Protein AF-R5A4X4-F1 (afdb_monomer)

Secondary structure (DSSP, 8-state):
-BHHHHHHHHGGGEEEEE--SS--B--EEEE-SS-SEE-TTEEEEEEHHHHHHHTTT-EE-TT-EEEEET--HHHHTTS-GGGS-SEEEEESS-HHHHHHHHHHHHSPPPS-HHHHHHHHHTTS---HHHHHHHHHS-----EEEEEEEEETTS-PPPHHHHHHHHHHTTTSEEEE-SSEEEEEEEESS--SS----TTHHHHHHHTTEEEEEEEEES-GGGHHHHHHHHHHHHHHHHHTT---SEEEHHHHHHHHHHHHHHHHHHHHHSS--GGGGS-HHHHHHHHHHHHHT--HHHHHHHHHHTTT-HHHHHHHTT--HHHHHHHHHHHHHHS---TT-HHHHHHHHHHHHHHHHHHHTS---SSSPP-

Mean predicted aligned error: 7.69 Å

Structure (mmCIF, N/CA/C/O backbone):
data_AF-R5A4X4-F1
#
_entry.id   AF-R5A4X4-F1
#
loop_
_atom_site.group_PDB
_atom_site.id
_atom_site.type_symbol
_atom_site.label_atom_id
_atom_site.label_alt_id
_atom_site.label_comp_id
_atom_site.label_asym_id
_atom_site.label_entity_id
_atom_site.label_seq_id
_atom_site.pdbx_PDB_ins_code
_atom_site.Cartn_x
_atom_site.Cartn_y
_atom_site.Cartn_z
_atom_site.occupancy
_atom_site.B_iso_or_equiv
_atom_site.auth_seq_id
_atom_site.auth_comp_id
_atom_site.auth_asym_id
_atom_site.auth_atom_id
_atom_site.pdbx_PDB_model_num
ATOM 1 N N . MET A 1 1 ? 22.000 -0.359 -26.935 1.00 81.69 1 MET A N 1
ATOM 2 C CA . MET A 1 1 ? 21.583 -0.985 -25.663 1.00 81.69 1 MET A CA 1
ATOM 3 C C . MET A 1 1 ? 21.597 -2.496 -25.810 1.00 81.69 1 MET A C 1
ATOM 5 O O . MET A 1 1 ? 21.071 -2.989 -26.799 1.00 81.69 1 MET A O 1
ATOM 9 N N . ASP A 1 2 ? 22.224 -3.224 -24.884 1.00 87.88 2 ASP A N 1
ATOM 10 C CA . ASP A 1 2 ? 22.290 -4.693 -24.949 1.00 87.88 2 ASP A CA 1
ATOM 11 C C . ASP A 1 2 ? 20.887 -5.308 -24.774 1.00 87.88 2 ASP A C 1
ATOM 13 O O . ASP A 1 2 ? 20.121 -4.911 -23.892 1.00 87.88 2 ASP A O 1
ATOM 17 N N . ILE A 1 3 ? 20.543 -6.292 -25.608 1.00 87.81 3 ILE A N 1
ATOM 18 C CA . ILE A 1 3 ? 19.292 -7.054 -25.521 1.00 87.81 3 ILE A CA 1
ATOM 19 C C . ILE A 1 3 ? 19.083 -7.716 -24.146 1.00 87.81 3 ILE A C 1
ATOM 21 O O . ILE A 1 3 ? 17.940 -7.917 -23.729 1.00 87.81 3 ILE A O 1
ATOM 25 N N . LYS A 1 4 ? 20.159 -8.023 -23.409 1.00 87.00 4 LYS A N 1
ATOM 26 C CA . LYS A 1 4 ? 20.077 -8.557 -22.040 1.00 87.00 4 LYS A CA 1
ATOM 27 C C . LYS A 1 4 ? 19.459 -7.553 -21.066 1.00 87.00 4 LYS A C 1
ATOM 29 O O . LYS A 1 4 ? 18.573 -7.948 -20.314 1.00 87.00 4 LYS A O 1
ATOM 34 N N . LEU A 1 5 ? 19.823 -6.271 -21.162 1.00 84.62 5 LEU A N 1
ATOM 35 C CA . LEU A 1 5 ? 19.234 -5.198 -20.348 1.00 84.62 5 LEU A CA 1
ATOM 36 C C . LEU A 1 5 ? 17.739 -5.036 -20.643 1.00 84.62 5 LEU A C 1
ATOM 38 O O . LEU A 1 5 ? 16.929 -4.885 -19.732 1.00 84.62 5 LEU A O 1
ATOM 42 N N . ILE A 1 6 ? 17.347 -5.159 -21.917 1.00 87.44 6 ILE A N 1
ATOM 43 C CA . ILE A 1 6 ? 15.930 -5.143 -22.312 1.00 87.44 6 ILE A CA 1
ATOM 44 C C . ILE A 1 6 ? 15.180 -6.316 -21.669 1.00 87.44 6 ILE A C 1
ATOM 46 O O . ILE A 1 6 ? 14.081 -6.138 -21.146 1.00 87.44 6 ILE A O 1
ATOM 50 N N . ARG A 1 7 ? 15.758 -7.523 -21.680 1.00 88.50 7 ARG A N 1
ATOM 51 C CA . ARG A 1 7 ? 15.154 -8.687 -21.018 1.00 88.50 7 ARG A CA 1
ATOM 52 C C . ARG A 1 7 ? 15.060 -8.496 -19.505 1.00 88.50 7 ARG A C 1
ATOM 54 O O . ARG A 1 7 ? 14.056 -8.896 -18.923 1.00 88.50 7 ARG A O 1
ATOM 61 N N . GLU A 1 8 ? 16.092 -7.944 -18.875 1.00 86.06 8 GLU A N 1
ATOM 62 C CA . GLU A 1 8 ? 16.121 -7.680 -17.432 1.00 86.06 8 GLU A CA 1
ATOM 63 C C . GLU A 1 8 ? 15.047 -6.680 -17.017 1.00 86.06 8 GLU A C 1
ATOM 65 O O . GLU A 1 8 ? 14.312 -6.963 -16.072 1.00 86.06 8 GLU A O 1
ATOM 70 N N . ASP A 1 9 ? 14.875 -5.583 -17.763 1.00 85.19 9 ASP A N 1
ATOM 71 C CA . ASP A 1 9 ? 13.756 -4.670 -17.540 1.00 85.19 9 ASP A CA 1
ATOM 72 C C . ASP A 1 9 ? 12.423 -5.382 -17.744 1.00 85.19 9 ASP A C 1
ATOM 74 O O . ASP A 1 9 ? 11.593 -5.402 -16.840 1.00 85.19 9 ASP A O 1
ATOM 78 N N . LEU A 1 10 ? 12.203 -6.063 -18.871 1.00 86.25 10 LEU A N 1
ATOM 79 C CA . LEU A 1 10 ? 10.946 -6.786 -19.096 1.00 86.25 10 LEU A CA 1
ATOM 80 C C . LEU A 1 10 ? 10.651 -7.848 -18.013 1.00 86.25 10 LEU A C 1
ATOM 82 O O . LEU A 1 10 ? 9.482 -8.195 -17.805 1.00 86.25 10 LEU A O 1
ATOM 86 N N . GLY A 1 11 ? 11.672 -8.295 -17.277 1.00 83.88 11 GLY A N 1
ATOM 87 C CA . GLY A 1 11 ? 11.557 -9.137 -16.095 1.00 83.88 11 GLY A CA 1
ATOM 88 C C . GLY A 1 11 ? 10.900 -10.477 -16.414 1.00 83.88 11 GLY A C 1
ATOM 89 O O . GLY A 1 11 ? 11.081 -11.045 -17.490 1.00 83.88 11 GLY A O 1
ATOM 90 N N . GLY A 1 12 ? 10.070 -10.980 -15.497 1.00 83.06 12 GLY A N 1
ATOM 91 C CA . GLY A 1 12 ? 9.320 -12.228 -15.700 1.00 83.06 12 GLY A CA 1
ATOM 92 C C . GLY A 1 12 ? 8.283 -12.180 -16.833 1.00 83.06 12 GLY A C 1
ATOM 93 O O . GLY A 1 12 ? 7.679 -13.203 -17.152 1.00 83.06 12 GLY A O 1
ATOM 94 N N . ALA A 1 13 ? 8.054 -11.014 -17.446 1.00 86.88 13 ALA A N 1
ATOM 95 C CA . ALA A 1 13 ? 7.118 -10.873 -18.553 1.00 86.88 13 ALA A CA 1
ATOM 96 C C . ALA A 1 13 ? 7.729 -11.243 -19.913 1.00 86.88 13 ALA A C 1
ATOM 98 O O . ALA A 1 13 ? 6.970 -11.361 -20.878 1.00 86.88 13 ALA A O 1
ATOM 99 N N . ALA A 1 14 ? 9.053 -11.422 -20.009 1.00 90.75 14 ALA A N 1
ATOM 100 C CA . ALA A 1 14 ? 9.728 -11.828 -21.237 1.00 90.75 14 ALA A CA 1
ATOM 101 C C . ALA A 1 14 ? 10.807 -12.896 -21.001 1.00 90.75 14 ALA A C 1
ATOM 103 O O . ALA A 1 14 ? 11.469 -12.945 -19.964 1.00 90.75 14 ALA A O 1
ATOM 104 N N . ALA A 1 15 ? 11.008 -13.744 -22.004 1.00 91.62 15 ALA A N 1
ATOM 105 C CA . ALA A 1 15 ? 12.015 -14.795 -21.995 1.00 91.62 15 ALA A CA 1
ATOM 106 C C . ALA A 1 15 ? 12.697 -14.901 -23.361 1.00 91.62 15 ALA A C 1
ATOM 108 O O . ALA A 1 15 ? 12.097 -14.588 -24.392 1.00 91.62 15 ALA A O 1
ATOM 109 N N . PHE A 1 16 ? 13.948 -15.361 -23.368 1.00 91.44 16 PHE A N 1
ATOM 110 C CA . PHE A 1 16 ? 14.597 -15.786 -24.602 1.00 91.44 16 P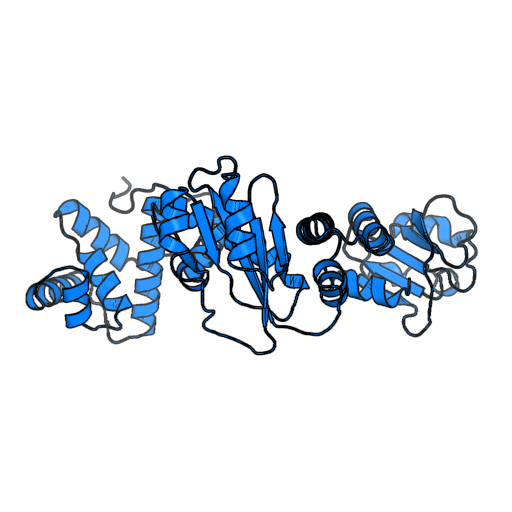HE A CA 1
ATOM 111 C C . PHE A 1 16 ? 13.990 -17.117 -25.039 1.00 91.44 16 PHE A C 1
ATOM 113 O O . PHE A 1 16 ? 14.032 -18.090 -24.295 1.00 91.44 16 PHE A O 1
ATOM 120 N N . TYR A 1 17 ? 13.428 -17.139 -26.243 1.00 88.62 17 TYR A N 1
ATOM 121 C CA . TYR A 1 17 ? 13.026 -18.366 -26.924 1.00 88.62 17 TYR A CA 1
ATOM 122 C C . TYR A 1 17 ? 14.212 -18.970 -27.686 1.00 88.62 17 TYR A C 1
ATOM 124 O O . TYR A 1 17 ? 14.424 -20.178 -27.695 1.00 88.62 17 TYR A O 1
ATOM 132 N N . ARG A 1 18 ? 15.017 -18.105 -28.313 1.00 87.56 18 ARG A N 1
ATOM 133 C CA . ARG A 1 18 ? 16.245 -18.468 -29.019 1.00 87.56 18 ARG A CA 1
ATOM 134 C C . ARG A 1 18 ? 17.312 -17.407 -28.788 1.00 87.56 18 ARG A C 1
ATOM 136 O O . ARG A 1 18 ? 17.003 -16.217 -28.735 1.00 87.56 18 ARG A O 1
ATOM 143 N N . GLY A 1 19 ? 18.565 -17.838 -28.690 1.00 76.50 19 GLY A N 1
ATOM 144 C CA . GLY A 1 19 ? 19.666 -16.949 -28.327 1.00 76.50 19 GLY A CA 1
ATOM 145 C C . GLY A 1 19 ? 19.637 -16.607 -26.836 1.00 76.50 19 GLY A C 1
ATOM 146 O O . GLY A 1 19 ? 18.870 -17.185 -26.074 1.00 76.50 19 GLY A O 1
ATOM 147 N N . GLY A 1 20 ? 20.518 -15.709 -26.397 1.00 66.19 20 GLY A N 1
ATOM 148 C CA . GLY A 1 20 ? 20.623 -15.300 -24.986 1.00 66.19 20 GLY A CA 1
ATOM 149 C C . GLY A 1 20 ? 22.057 -15.241 -24.454 1.00 66.19 20 GLY A C 1
ATOM 150 O O . GLY A 1 20 ? 22.322 -14.561 -23.467 1.00 66.19 20 GLY A O 1
ATOM 151 N N . SER A 1 21 ? 23.005 -15.891 -25.132 1.00 59.94 21 SER A N 1
ATOM 152 C CA . SER A 1 21 ? 24.443 -15.778 -24.849 1.00 59.94 21 SER A CA 1
ATOM 153 C C . SER A 1 21 ? 25.153 -14.730 -25.714 1.00 59.94 21 SER A C 1
ATOM 155 O O . SER A 1 21 ? 26.159 -14.178 -25.274 1.00 59.94 21 SER A O 1
ATOM 157 N N . GLY A 1 22 ? 24.628 -14.425 -26.906 1.00 63.19 22 GLY A N 1
ATOM 158 C CA . GLY A 1 22 ? 25.188 -13.429 -27.825 1.00 63.19 22 GLY A CA 1
ATOM 159 C C . GLY A 1 22 ? 24.894 -11.982 -27.416 1.00 63.19 22 GLY A C 1
ATOM 160 O O . GLY A 1 22 ? 23.841 -11.698 -26.846 1.00 63.19 22 GLY A O 1
ATOM 161 N N . HIS A 1 23 ? 25.817 -11.071 -27.735 1.00 70.44 23 HIS A N 1
ATOM 162 C CA . HIS A 1 23 ? 25.623 -9.628 -27.586 1.00 70.44 23 HIS A CA 1
ATOM 163 C C . HIS A 1 23 ? 24.928 -9.075 -28.832 1.00 70.44 23 HIS A C 1
ATOM 165 O O . HIS A 1 23 ? 25.508 -9.063 -29.918 1.00 70.44 23 HIS A O 1
ATOM 171 N N . VAL A 1 24 ? 23.679 -8.636 -28.676 1.00 84.00 24 VAL A N 1
ATOM 172 C CA . VAL A 1 24 ? 22.971 -7.858 -29.698 1.00 84.00 24 VAL A CA 1
ATOM 173 C C . VAL A 1 24 ? 22.789 -6.451 -29.163 1.00 84.00 24 VAL A C 1
ATOM 175 O O . VAL A 1 24 ? 22.033 -6.230 -28.216 1.00 84.00 24 VAL A O 1
ATOM 178 N N . GLU A 1 25 ? 23.481 -5.499 -29.779 1.00 88.88 25 GLU A N 1
ATOM 179 C CA . GLU A 1 25 ? 23.273 -4.085 -29.500 1.00 88.88 25 GLU A CA 1
ATOM 180 C C . GLU A 1 25 ? 22.063 -3.575 -30.276 1.00 88.88 25 GLU A C 1
ATOM 182 O O . GLU A 1 25 ? 22.109 -3.355 -31.484 1.00 88.88 25 GLU A O 1
ATOM 187 N N . VAL A 1 26 ? 20.966 -3.359 -29.560 1.00 88.19 26 VAL A N 1
ATOM 188 C CA . VAL A 1 26 ? 19.769 -2.722 -30.099 1.00 88.19 26 VAL A CA 1
ATOM 189 C C . VAL A 1 26 ? 19.996 -1.214 -30.173 1.00 88.19 26 VAL A C 1
ATOM 191 O O . VAL A 1 26 ? 20.272 -0.564 -29.160 1.00 88.19 26 VAL A O 1
ATOM 194 N N . GLN A 1 27 ? 19.867 -0.667 -31.378 1.00 88.00 27 GLN A N 1
ATOM 195 C CA . GLN A 1 27 ? 19.956 0.762 -31.684 1.00 88.00 27 GLN A CA 1
ATOM 196 C C . GLN A 1 27 ? 18.577 1.376 -31.941 1.00 88.00 27 GLN A C 1
ATOM 198 O O . GLN A 1 27 ? 18.356 2.548 -31.651 1.00 88.00 27 GLN A O 1
ATOM 203 N N . LYS A 1 28 ? 17.639 0.595 -32.492 1.00 88.81 28 LYS A N 1
ATOM 204 C CA . LYS A 1 28 ? 16.274 1.048 -32.793 1.00 88.81 28 LYS A CA 1
ATOM 205 C C . LYS A 1 28 ? 15.251 -0.074 -32.640 1.00 88.81 28 LYS A C 1
ATOM 207 O O . LYS A 1 28 ? 15.564 -1.249 -32.833 1.00 88.81 28 LYS A O 1
ATOM 212 N N . VAL A 1 29 ? 14.011 0.307 -32.345 1.00 91.50 29 VAL A N 1
ATOM 213 C CA . VAL A 1 29 ? 12.855 -0.597 -32.270 1.00 91.50 29 VAL A CA 1
ATOM 214 C C . VAL A 1 29 ? 11.931 -0.327 -33.449 1.00 91.50 29 VAL A C 1
ATOM 216 O O . VAL A 1 29 ? 11.676 0.828 -33.790 1.00 91.50 29 VAL A O 1
ATOM 219 N N . ARG A 1 30 ? 11.419 -1.383 -34.087 1.00 92.25 30 ARG A N 1
ATOM 220 C CA . ARG A 1 30 ? 10.446 -1.276 -35.185 1.00 92.25 30 ARG A CA 1
ATOM 221 C C . ARG A 1 30 ? 9.319 -2.283 -35.014 1.00 92.25 30 ARG A C 1
ATOM 223 O O . ARG A 1 30 ? 9.531 -3.373 -34.500 1.00 92.25 30 ARG A O 1
ATOM 230 N N . LEU A 1 31 ? 8.125 -1.938 -35.487 1.00 92.88 31 LEU A N 1
ATOM 231 C CA . LEU A 1 31 ? 7.040 -2.910 -35.602 1.00 92.88 31 LEU A CA 1
ATOM 232 C C . LEU A 1 31 ? 7.333 -3.886 -36.741 1.00 92.88 31 LEU A C 1
ATOM 234 O O . LEU A 1 31 ? 7.795 -3.482 -37.810 1.00 92.88 31 LEU A O 1
ATOM 238 N N . LEU A 1 32 ? 7.036 -5.158 -36.508 1.00 91.44 32 LEU A N 1
ATOM 239 C CA . LEU A 1 32 ? 7.043 -6.200 -37.513 1.00 91.44 32 LEU A CA 1
ATOM 240 C C . LEU A 1 32 ? 5.809 -6.024 -38.395 1.00 91.44 32 LEU A C 1
ATOM 242 O O . LEU A 1 32 ? 4.667 -6.162 -37.949 1.00 91.44 32 LEU A O 1
ATOM 246 N N . ASP A 1 33 ? 6.057 -5.656 -39.638 1.00 87.12 33 ASP A N 1
ATOM 247 C CA . ASP A 1 33 ? 5.047 -5.336 -40.630 1.00 87.12 33 ASP A CA 1
ATOM 248 C C . ASP A 1 33 ? 5.548 -5.791 -42.008 1.00 87.12 33 ASP A C 1
ATOM 250 O O . ASP A 1 33 ? 5.904 -6.946 -42.170 1.00 87.12 33 ASP A O 1
ATOM 254 N N . ARG A 1 34 ? 5.629 -4.940 -43.031 1.00 80.94 34 ARG A N 1
ATOM 255 C CA . ARG A 1 34 ? 5.954 -5.395 -44.401 1.00 80.94 34 ARG A CA 1
ATOM 256 C C . ARG A 1 34 ? 7.452 -5.561 -44.707 1.00 80.94 34 ARG A C 1
ATOM 258 O O . ARG A 1 34 ? 7.848 -5.465 -45.870 1.00 80.94 34 ARG A O 1
ATOM 265 N N . GLN A 1 35 ? 8.315 -5.749 -43.708 1.00 84.81 35 GLN A N 1
ATOM 266 C CA . GLN A 1 35 ? 9.757 -5.833 -43.957 1.00 84.81 35 GLN A CA 1
ATOM 267 C C . GLN A 1 35 ? 10.150 -7.167 -44.601 1.00 84.81 35 GLN A C 1
ATOM 269 O O . GLN A 1 35 ? 9.785 -8.237 -44.125 1.00 84.81 35 GLN A O 1
ATOM 274 N N . ARG A 1 36 ? 10.964 -7.093 -45.661 1.00 86.12 36 ARG A N 1
ATOM 275 C CA . ARG A 1 36 ? 11.592 -8.263 -46.302 1.00 86.12 36 ARG A CA 1
ATOM 276 C C . ARG A 1 36 ? 12.969 -8.598 -45.727 1.00 86.12 36 ARG A C 1
ATOM 278 O O . ARG A 1 36 ? 13.472 -9.693 -45.948 1.00 86.12 36 ARG A O 1
ATOM 285 N N . VAL A 1 37 ? 13.589 -7.662 -45.013 1.00 90.69 37 VAL A N 1
ATOM 286 C CA . VAL A 1 37 ? 14.890 -7.845 -44.364 1.00 90.69 37 VAL A CA 1
ATOM 287 C C . VAL A 1 37 ? 14.793 -7.341 -42.929 1.00 90.69 37 VAL A C 1
ATOM 289 O O . VAL A 1 37 ? 14.301 -6.234 -42.696 1.00 90.69 37 VAL A O 1
ATOM 292 N N . LEU A 1 38 ? 15.233 -8.166 -41.980 1.00 92.06 38 LEU A N 1
ATOM 293 C CA . LEU A 1 38 ? 15.413 -7.777 -40.586 1.00 92.06 38 LEU A CA 1
ATOM 294 C C . LEU A 1 38 ? 16.853 -7.291 -40.407 1.00 92.06 38 LEU A C 1
ATOM 296 O O . LEU A 1 38 ? 17.788 -8.088 -40.458 1.00 92.06 38 LEU A O 1
ATOM 300 N N . GLU A 1 39 ? 16.994 -5.976 -40.260 1.00 93.81 39 GLU A N 1
ATOM 301 C CA . GLU A 1 39 ? 18.268 -5.246 -40.262 1.00 93.81 39 GLU A CA 1
ATOM 302 C C . GLU A 1 39 ? 19.066 -5.452 -38.962 1.00 93.81 39 GLU A C 1
ATOM 304 O O . GLU A 1 39 ? 18.492 -5.564 -37.871 1.00 93.81 39 GLU A O 1
ATOM 309 N N . GLN A 1 40 ? 20.396 -5.427 -39.062 1.00 92.38 40 GLN A N 1
ATOM 310 C CA . GLN A 1 40 ? 21.299 -5.423 -37.909 1.00 92.38 40 GLN A CA 1
ATOM 311 C C . GLN A 1 40 ? 21.002 -4.254 -36.950 1.00 92.38 40 GLN A C 1
ATOM 313 O O . GLN A 1 40 ? 20.715 -3.130 -37.364 1.00 92.38 40 GLN A O 1
ATOM 318 N N . GLY A 1 41 ? 21.088 -4.514 -35.641 1.00 89.56 41 GLY A N 1
ATOM 319 C CA . GLY A 1 41 ? 20.887 -3.506 -34.597 1.00 89.56 41 GLY A CA 1
ATOM 320 C C . GLY A 1 41 ? 19.423 -3.113 -34.374 1.00 89.56 41 GLY A C 1
ATOM 321 O O . GLY A 1 41 ? 19.140 -2.162 -33.640 1.00 89.56 41 GLY A O 1
ATOM 322 N N . VAL A 1 42 ? 18.477 -3.827 -34.991 1.00 92.25 42 VAL A N 1
ATOM 323 C CA . VAL A 1 42 ? 17.038 -3.573 -34.854 1.00 92.25 42 VAL A CA 1
ATOM 324 C C . VAL A 1 42 ? 16.374 -4.654 -34.026 1.00 92.25 42 VAL A C 1
ATOM 326 O O . VAL A 1 42 ? 16.514 -5.844 -34.314 1.00 92.25 42 VAL A O 1
ATOM 329 N N . LEU A 1 43 ? 15.593 -4.224 -33.037 1.00 93.94 43 LEU A N 1
ATOM 330 C CA . LEU A 1 43 ? 14.631 -5.080 -32.359 1.00 93.94 43 LEU A CA 1
ATOM 331 C C . LEU A 1 43 ? 13.260 -4.925 -33.020 1.00 93.94 43 LEU A C 1
ATOM 333 O O . LEU A 1 43 ? 12.638 -3.861 -32.949 1.00 93.94 43 LEU A O 1
ATOM 337 N N . TYR A 1 44 ? 12.785 -5.989 -33.657 1.00 94.50 44 TYR A N 1
ATOM 338 C CA . TYR A 1 44 ? 11.453 -6.030 -34.247 1.00 94.50 44 TYR A CA 1
ATOM 339 C C . TYR A 1 44 ? 10.421 -6.528 -33.230 1.00 94.50 44 TYR A C 1
ATOM 341 O O . TYR A 1 44 ? 10.623 -7.560 -32.594 1.00 94.50 44 TYR A O 1
ATOM 349 N N . LEU A 1 45 ? 9.306 -5.808 -33.100 1.00 95.44 45 LEU A N 1
ATOM 350 C CA . LEU A 1 45 ? 8.163 -6.157 -32.253 1.00 95.44 45 LEU A CA 1
ATOM 351 C C . LEU A 1 45 ? 6.998 -6.636 -33.109 1.00 95.44 45 LEU A C 1
ATOM 353 O O . LEU A 1 45 ? 6.476 -5.871 -33.917 1.00 95.44 45 LEU A O 1
ATOM 357 N N . GLY A 1 46 ? 6.552 -7.870 -32.915 1.00 93.94 46 GLY A N 1
ATOM 358 C CA . GLY A 1 46 ? 5.433 -8.428 -33.672 1.00 93.94 46 GLY A CA 1
ATOM 359 C C . GLY A 1 46 ? 4.591 -9.380 -32.849 1.00 93.94 46 GLY A C 1
ATOM 360 O O . GLY A 1 46 ? 4.982 -9.777 -31.760 1.00 93.94 46 GLY A O 1
ATOM 361 N N . ASP A 1 47 ? 3.440 -9.761 -33.381 1.00 92.62 47 ASP A N 1
ATOM 362 C CA . ASP A 1 47 ? 2.681 -10.905 -32.888 1.00 92.62 47 ASP A CA 1
ATOM 363 C C . ASP A 1 47 ? 3.048 -12.167 -33.685 1.00 92.62 47 ASP A C 1
ATOM 365 O O . ASP A 1 47 ? 3.710 -12.124 -34.733 1.00 92.62 47 ASP A O 1
ATOM 369 N N . LEU A 1 48 ? 2.613 -13.317 -33.176 1.00 90.38 48 LEU A N 1
ATOM 370 C CA . LEU A 1 48 ? 2.906 -14.602 -33.796 1.00 90.38 48 LEU A CA 1
ATOM 371 C C . LEU A 1 48 ? 2.282 -14.746 -35.194 1.00 90.38 48 LEU A C 1
ATOM 373 O O . LEU A 1 48 ? 2.867 -15.386 -36.068 1.00 90.38 48 LEU A O 1
ATOM 377 N N . THR A 1 49 ? 1.112 -14.151 -35.420 1.00 89.25 49 THR A N 1
ATOM 378 C CA . THR A 1 49 ? 0.379 -14.230 -36.689 1.00 89.25 49 THR A CA 1
ATOM 379 C C . THR A 1 49 ? 1.161 -13.542 -37.803 1.00 89.25 49 THR A C 1
ATOM 381 O O . THR A 1 49 ? 1.409 -14.143 -38.850 1.00 89.25 49 THR A O 1
ATOM 384 N N . LYS A 1 50 ? 1.629 -12.314 -37.562 1.00 89.56 50 LYS A N 1
ATOM 385 C CA . LYS A 1 50 ? 2.475 -11.570 -38.498 1.00 89.56 50 LYS A CA 1
ATOM 386 C C . LYS A 1 50 ? 3.806 -12.267 -38.724 1.00 89.56 50 LYS A C 1
ATOM 388 O O . LYS A 1 50 ? 4.224 -12.411 -39.870 1.00 89.56 50 LYS A O 1
ATOM 393 N N . ALA A 1 51 ? 4.446 -12.757 -37.664 1.00 90.50 51 ALA A N 1
ATOM 394 C CA . ALA A 1 51 ? 5.702 -13.487 -37.796 1.00 90.50 51 ALA A CA 1
ATOM 395 C C . ALA A 1 51 ? 5.558 -14.737 -38.680 1.00 90.50 51 ALA A C 1
ATOM 397 O O . ALA A 1 51 ? 6.404 -14.990 -39.537 1.00 90.50 51 ALA A O 1
ATOM 398 N N . ARG A 1 52 ? 4.451 -15.481 -38.554 1.00 88.94 52 ARG A N 1
ATOM 399 C CA . ARG A 1 52 ? 4.148 -16.624 -39.431 1.00 88.94 52 ARG A CA 1
ATOM 400 C C . ARG A 1 52 ? 3.962 -16.202 -40.883 1.00 88.94 52 ARG A C 1
ATOM 402 O O . ARG A 1 52 ? 4.538 -16.836 -41.761 1.00 88.94 52 ARG A O 1
ATOM 409 N N . ALA A 1 53 ? 3.211 -15.131 -41.127 1.00 88.00 53 ALA A N 1
ATOM 410 C CA . ALA A 1 53 ? 2.945 -14.648 -42.479 1.00 88.00 53 ALA A CA 1
ATOM 411 C C . ALA A 1 53 ? 4.222 -14.180 -43.199 1.00 88.00 53 ALA A C 1
ATOM 413 O O . ALA A 1 53 ? 4.410 -14.461 -44.377 1.00 88.00 53 ALA A O 1
ATOM 414 N N . LEU A 1 54 ? 5.113 -13.490 -42.489 1.00 88.12 54 LEU A N 1
ATOM 415 C CA . LEU A 1 54 ? 6.275 -12.828 -43.087 1.00 88.12 54 LEU A CA 1
ATOM 416 C C . LEU A 1 54 ? 7.530 -13.711 -43.127 1.00 88.12 54 LEU A C 1
ATOM 418 O O . LEU A 1 54 ? 8.396 -13.515 -43.982 1.00 88.12 54 LEU A O 1
ATOM 422 N N . SER A 1 55 ? 7.631 -14.707 -42.239 1.00 85.62 55 SER A N 1
ATOM 423 C CA . SER A 1 55 ? 8.830 -15.553 -42.123 1.00 85.62 55 SER A CA 1
ATOM 424 C C . SER A 1 55 ? 9.146 -16.412 -43.341 1.00 85.62 55 SER A C 1
ATOM 426 O O . SER A 1 55 ? 10.283 -16.858 -43.506 1.00 85.62 55 SER A O 1
ATOM 428 N N . GLN A 1 56 ? 8.174 -16.609 -44.230 1.00 83.62 56 GLN A N 1
ATOM 429 C CA . GLN A 1 56 ? 8.388 -17.314 -45.490 1.00 83.62 56 GLN A CA 1
ATOM 430 C C . GLN A 1 56 ? 9.307 -16.523 -46.435 1.00 83.62 56 GLN A C 1
ATOM 432 O O . GLN A 1 56 ? 10.164 -17.113 -47.099 1.00 83.62 56 GLN A O 1
ATOM 437 N N . GLU A 1 57 ? 9.181 -15.195 -46.445 1.00 84.44 57 GLU A N 1
ATOM 438 C CA . GLU A 1 57 ? 9.816 -14.322 -47.438 1.00 84.44 57 GLU A CA 1
ATOM 439 C C . GLU A 1 57 ? 10.981 -13.500 -46.882 1.00 84.44 57 GLU A C 1
ATOM 441 O O . GLU A 1 57 ? 11.840 -13.061 -47.654 1.00 84.44 57 GLU A O 1
ATOM 446 N N . TRP A 1 58 ? 11.033 -13.278 -45.564 1.00 89.94 58 TRP A N 1
ATOM 447 C CA . TRP A 1 58 ? 12.051 -12.407 -44.995 1.00 89.94 58 TRP A CA 1
ATOM 448 C C . TRP A 1 58 ? 13.449 -13.040 -44.965 1.00 89.94 58 TRP A C 1
ATOM 450 O O . TRP A 1 58 ? 13.632 -14.262 -44.992 1.00 89.94 58 TRP A O 1
ATOM 460 N N . ARG A 1 59 ? 14.463 -12.181 -44.874 1.00 88.88 59 ARG A N 1
ATOM 461 C CA . ARG A 1 59 ? 15.853 -12.544 -44.577 1.00 88.88 59 ARG A CA 1
ATOM 462 C C . ARG A 1 59 ? 16.296 -11.849 -43.295 1.00 88.88 59 ARG A C 1
ATOM 464 O O . ARG A 1 59 ? 15.879 -10.726 -43.032 1.00 88.88 59 ARG A O 1
ATOM 471 N N . THR A 1 60 ? 17.147 -12.500 -42.514 1.00 89.69 60 THR A N 1
ATOM 472 C CA . THR A 1 60 ? 17.640 -11.978 -41.233 1.00 89.69 60 THR A CA 1
ATOM 473 C C . THR A 1 60 ? 19.119 -11.636 -41.334 1.00 89.69 60 THR A C 1
ATOM 475 O O . THR A 1 60 ? 19.919 -12.494 -41.709 1.00 89.69 60 THR A O 1
ATOM 478 N N . GLU A 1 61 ? 19.498 -10.411 -40.982 1.00 90.88 61 GLU A N 1
ATOM 479 C CA . GLU A 1 61 ? 20.903 -10.033 -40.828 1.00 90.88 61 GLU A CA 1
ATOM 480 C C . GLU A 1 61 ? 21.441 -10.462 -39.457 1.00 90.88 61 GLU A C 1
ATOM 482 O O . GLU A 1 61 ? 20.694 -10.621 -38.485 1.00 90.88 61 GLU A O 1
ATOM 487 N N . LYS A 1 62 ? 22.760 -10.650 -39.356 1.00 88.06 62 LYS A N 1
ATOM 488 C CA . LYS A 1 62 ? 23.399 -10.968 -38.076 1.00 88.06 62 LYS A CA 1
ATOM 489 C C . LYS A 1 62 ? 23.275 -9.771 -37.130 1.00 88.06 62 LYS A C 1
ATOM 491 O O . LYS A 1 62 ? 23.542 -8.641 -37.522 1.00 88.06 62 LYS A O 1
ATOM 496 N N . GLY A 1 63 ? 22.890 -10.017 -35.880 1.00 87.69 63 GLY A N 1
ATOM 497 C CA . GLY A 1 63 ? 22.691 -8.953 -34.891 1.00 87.69 63 GLY A CA 1
ATOM 498 C C . GLY A 1 63 ? 21.344 -8.226 -34.989 1.00 87.69 63 GLY A C 1
ATOM 499 O O . GLY A 1 63 ? 21.202 -7.157 -34.401 1.00 87.69 63 GLY A O 1
ATOM 500 N N . CYS A 1 64 ? 20.358 -8.768 -35.712 1.00 91.69 64 CYS A N 1
ATOM 501 C CA . CYS A 1 64 ? 18.955 -8.386 -35.527 1.00 91.69 64 CYS A CA 1
ATOM 502 C C . CYS A 1 64 ? 18.313 -9.207 -34.394 1.00 91.69 64 CYS A C 1
ATOM 504 O O . CYS A 1 64 ? 18.761 -10.315 -34.080 1.00 91.69 64 CYS A O 1
ATOM 506 N N . ALA A 1 65 ? 17.254 -8.672 -33.788 1.00 94.00 65 ALA A N 1
ATOM 507 C CA . ALA A 1 65 ? 16.476 -9.367 -32.770 1.00 94.00 65 ALA A CA 1
ATOM 508 C C . ALA A 1 65 ? 14.974 -9.287 -33.067 1.00 94.00 65 ALA A C 1
ATOM 510 O O . ALA A 1 65 ? 14.482 -8.309 -33.633 1.00 94.00 65 ALA A O 1
ATOM 511 N N . LEU A 1 66 ? 14.236 -10.313 -32.651 1.00 93.94 66 LEU A N 1
ATOM 512 C CA . LEU A 1 66 ? 12.777 -10.368 -32.734 1.00 93.94 66 LEU A CA 1
ATOM 513 C C . LEU A 1 66 ? 12.196 -10.583 -31.340 1.00 93.94 66 LEU A C 1
ATOM 515 O O . LEU A 1 66 ? 12.655 -11.453 -30.609 1.00 93.94 66 LEU A O 1
ATOM 519 N N . LEU A 1 67 ? 11.170 -9.823 -30.979 1.00 95.00 67 LEU A N 1
ATOM 520 C CA . LEU A 1 67 ? 10.418 -10.002 -29.744 1.00 95.00 67 LEU A CA 1
ATOM 521 C C . LEU A 1 67 ? 8.930 -10.141 -30.075 1.00 95.00 67 LEU A C 1
ATOM 523 O O . LEU A 1 67 ? 8.298 -9.224 -30.603 1.00 95.00 67 LEU A O 1
ATOM 527 N N . LEU A 1 68 ? 8.395 -11.324 -29.776 1.00 95.19 68 LEU A N 1
ATOM 528 C CA . LEU A 1 68 ? 7.011 -11.686 -30.049 1.00 95.19 68 LEU A CA 1
ATOM 529 C C . LEU A 1 68 ? 6.120 -11.376 -28.843 1.00 95.19 68 LEU A C 1
ATOM 531 O O . LEU A 1 68 ? 6.314 -11.922 -27.756 1.00 95.19 68 LEU A O 1
ATOM 535 N N . ALA A 1 69 ? 5.149 -10.494 -29.053 1.00 94.88 69 ALA A N 1
ATOM 536 C CA . ALA A 1 69 ? 4.122 -10.114 -28.095 1.00 94.88 69 ALA A CA 1
ATOM 537 C C . ALA A 1 69 ? 3.051 -11.200 -27.964 1.00 94.88 69 ALA A C 1
ATOM 539 O O . ALA A 1 69 ? 2.734 -11.884 -28.939 1.00 94.88 69 ALA A O 1
ATOM 540 N N . GLU A 1 70 ? 2.489 -11.320 -26.761 1.00 92.94 70 GLU A N 1
ATOM 541 C CA . GLU A 1 70 ? 1.405 -12.253 -26.413 1.00 92.94 70 GLU A CA 1
ATOM 542 C C . GLU A 1 70 ? 1.640 -13.691 -26.917 1.00 92.94 70 GLU A C 1
ATOM 544 O O . GLU A 1 70 ? 0.712 -14.420 -27.263 1.00 92.94 70 GLU A O 1
ATOM 549 N N . ALA A 1 71 ? 2.908 -14.109 -26.960 1.00 86.75 71 ALA A N 1
ATOM 550 C CA . ALA A 1 71 ? 3.329 -15.345 -27.602 1.00 86.75 71 ALA A CA 1
ATOM 551 C C . ALA A 1 71 ? 3.722 -16.396 -26.552 1.00 86.75 71 ALA A C 1
ATOM 553 O O . ALA A 1 71 ? 4.757 -16.253 -25.894 1.00 86.75 71 ALA A O 1
ATOM 554 N N . PRO A 1 72 ? 2.938 -17.474 -26.374 1.00 84.50 72 PRO A N 1
ATOM 555 C CA . PRO A 1 72 ? 3.346 -18.592 -25.537 1.00 84.50 72 PRO A CA 1
ATOM 556 C C . PRO A 1 72 ? 4.380 -19.454 -26.270 1.00 84.50 72 PRO A C 1
ATOM 558 O O . PRO A 1 72 ? 4.251 -19.724 -27.465 1.00 84.50 72 PRO A O 1
ATOM 561 N N . GLU A 1 73 ? 5.374 -19.944 -25.532 1.00 83.19 73 GLU A N 1
ATOM 562 C CA . GLU A 1 73 ? 6.512 -20.713 -26.058 1.00 83.19 73 GLU A CA 1
ATOM 563 C C . GLU A 1 73 ? 6.092 -21.881 -26.966 1.00 83.19 73 GLU A C 1
ATOM 565 O O . GLU A 1 73 ? 6.601 -22.031 -28.078 1.00 83.19 73 GLU A O 1
ATOM 570 N N . ALA A 1 74 ? 5.073 -22.639 -26.548 1.00 81.88 74 ALA A N 1
ATOM 571 C CA . ALA A 1 74 ? 4.530 -23.762 -27.308 1.00 81.88 74 ALA A CA 1
ATOM 572 C C . ALA A 1 74 ? 4.094 -23.378 -28.733 1.00 81.88 74 ALA A C 1
ATOM 574 O O . ALA A 1 74 ? 4.273 -24.161 -29.662 1.00 81.88 74 ALA A O 1
ATOM 575 N N . GLN A 1 75 ? 3.557 -22.174 -28.946 1.00 80.50 75 GLN A N 1
ATOM 576 C CA . GLN A 1 75 ? 3.089 -21.752 -30.269 1.00 80.50 75 GLN A CA 1
ATOM 577 C C . GLN A 1 75 ? 4.218 -21.231 -31.170 1.00 80.50 75 GLN A C 1
ATOM 579 O O . GLN A 1 75 ? 4.071 -21.245 -32.398 1.00 80.50 75 GLN A O 1
ATOM 584 N N . VAL A 1 76 ? 5.334 -20.791 -30.580 1.00 80.75 76 VAL A N 1
ATOM 585 C CA . VAL A 1 76 ? 6.521 -20.322 -31.311 1.00 80.75 76 VAL A CA 1
ATOM 586 C C . VAL A 1 76 ? 7.310 -21.491 -31.893 1.00 80.75 76 VAL A C 1
ATOM 588 O O . VAL A 1 76 ? 7.867 -21.352 -32.976 1.00 80.75 76 VAL A O 1
ATOM 591 N N . SER A 1 77 ? 7.253 -22.670 -31.263 1.00 78.81 77 SER A N 1
ATOM 592 C CA . SER A 1 77 ? 7.842 -23.913 -31.796 1.00 78.81 77 SER A CA 1
ATOM 593 C C . SER A 1 77 ? 7.355 -24.299 -33.200 1.00 78.81 77 SER A C 1
ATOM 595 O O . SER A 1 77 ? 8.053 -24.999 -33.925 1.00 78.81 77 SER A O 1
ATOM 597 N N . ALA A 1 78 ? 6.186 -23.797 -33.612 1.00 78.94 78 ALA A N 1
ATOM 598 C CA . ALA A 1 78 ? 5.635 -24.007 -34.948 1.00 78.94 78 ALA A CA 1
ATOM 599 C C . ALA A 1 78 ? 6.259 -23.102 -36.033 1.00 78.94 78 ALA A C 1
ATOM 601 O O . ALA A 1 78 ? 5.957 -23.280 -37.212 1.00 78.94 78 ALA A O 1
ATOM 602 N N . LEU A 1 79 ? 7.073 -22.106 -35.663 1.00 81.75 79 LEU A N 1
ATOM 603 C CA . LEU A 1 79 ? 7.810 -21.279 -36.620 1.00 81.75 79 LEU A CA 1
ATOM 604 C C . LEU A 1 79 ? 9.109 -21.982 -37.044 1.00 81.75 79 LEU A C 1
ATOM 606 O O . LEU A 1 79 ? 9.797 -22.525 -36.179 1.00 81.75 79 LEU A O 1
ATOM 610 N N . PRO A 1 80 ? 9.493 -21.931 -38.336 1.00 81.50 80 PRO A N 1
ATOM 611 C CA . PRO A 1 80 ? 10.724 -22.560 -38.805 1.00 81.50 80 PRO A CA 1
ATOM 612 C C . PRO A 1 80 ? 11.946 -21.926 -38.112 1.00 81.50 80 PRO A C 1
ATOM 614 O O . PRO A 1 80 ? 12.176 -20.722 -38.291 1.00 81.50 80 PRO A O 1
ATOM 617 N N . PRO A 1 81 ? 12.738 -22.677 -37.319 1.00 81.00 81 PRO A N 1
ATOM 618 C CA . PRO A 1 81 ? 13.841 -22.112 -36.542 1.00 81.00 81 PRO A CA 1
ATOM 619 C C . PRO A 1 81 ? 14.866 -21.382 -37.413 1.00 81.00 81 PRO A C 1
ATOM 621 O O . PRO A 1 81 ? 15.350 -20.316 -37.051 1.00 81.00 81 PRO A O 1
ATOM 624 N N . GLU A 1 82 ? 15.169 -21.904 -38.597 1.00 83.25 82 GLU A N 1
ATOM 625 C CA . GLU A 1 82 ? 16.095 -21.318 -39.568 1.00 83.25 82 GLU A CA 1
ATOM 626 C C . GLU A 1 82 ? 15.651 -19.957 -40.126 1.00 83.25 82 GLU A C 1
ATOM 628 O O . GLU A 1 82 ? 16.478 -19.219 -40.657 1.00 83.25 82 GLU A O 1
ATOM 633 N N . LYS A 1 83 ? 14.367 -19.604 -39.996 1.00 84.94 83 LYS A N 1
ATOM 634 C CA . LYS A 1 83 ? 13.821 -18.312 -40.434 1.00 84.94 83 LYS A CA 1
ATOM 635 C C . LYS A 1 83 ? 13.790 -17.266 -39.326 1.00 84.94 83 LYS A C 1
ATOM 637 O O . LYS A 1 83 ? 13.534 -16.099 -39.613 1.00 84.94 83 LYS A O 1
ATOM 642 N N . LEU A 1 84 ? 14.012 -17.655 -38.074 1.00 88.44 84 LEU A N 1
ATOM 643 C CA . LEU A 1 84 ? 14.014 -16.733 -36.942 1.00 88.44 84 LEU A CA 1
ATOM 644 C C . LEU A 1 84 ? 15.396 -16.100 -36.746 1.00 88.44 84 LEU A C 1
ATOM 646 O O . LEU A 1 84 ? 16.401 -16.793 -36.929 1.00 88.44 84 LEU A O 1
ATOM 650 N N . PRO A 1 85 ? 15.473 -14.834 -36.294 1.00 90.19 85 PRO A N 1
ATOM 651 C CA . PRO A 1 85 ? 16.731 -14.240 -35.854 1.00 90.19 85 PRO A CA 1
ATOM 652 C C . PRO A 1 85 ? 17.453 -15.085 -34.799 1.00 90.19 85 PRO A C 1
ATOM 654 O O . PRO A 1 85 ? 16.824 -15.818 -34.027 1.00 90.19 85 PRO A O 1
ATOM 657 N N . GLU A 1 86 ? 18.780 -14.938 -34.728 1.00 88.25 86 GLU A N 1
ATOM 658 C CA . GLU A 1 86 ? 19.623 -15.609 -33.724 1.00 88.25 86 GLU A CA 1
ATOM 659 C C . GLU A 1 86 ? 19.156 -15.308 -32.296 1.00 88.25 86 GLU A C 1
ATOM 661 O O . GLU A 1 86 ? 19.210 -16.183 -31.431 1.00 88.25 86 GLU A O 1
ATOM 666 N N . VAL A 1 87 ? 18.652 -14.090 -32.073 1.00 92.12 87 VAL A N 1
ATOM 667 C CA . VAL A 1 87 ? 18.025 -13.679 -30.821 1.00 92.12 87 VAL A CA 1
ATOM 668 C C . VAL A 1 87 ? 16.535 -13.459 -31.044 1.00 92.12 87 VAL A C 1
ATOM 670 O O . VAL A 1 87 ? 16.113 -12.490 -31.674 1.00 92.12 87 VAL A O 1
ATOM 673 N N . THR A 1 88 ? 15.734 -14.375 -30.506 1.00 92.56 88 THR A N 1
ATOM 674 C CA . THR A 1 88 ? 14.275 -14.285 -30.497 1.00 92.56 88 THR A CA 1
ATOM 675 C C . THR A 1 88 ? 13.771 -14.375 -29.064 1.00 92.56 88 THR A C 1
ATOM 677 O O . THR A 1 88 ? 14.058 -15.334 -28.347 1.00 92.56 88 THR A O 1
ATOM 680 N N . MET A 1 89 ? 13.000 -13.382 -28.647 1.00 93.75 89 MET A N 1
ATOM 681 C CA . MET A 1 89 ? 12.335 -13.320 -27.355 1.00 93.75 89 MET A CA 1
ATOM 682 C C . MET A 1 89 ? 10.826 -13.476 -27.518 1.00 93.75 89 MET A C 1
ATOM 684 O O . MET A 1 89 ? 10.250 -13.173 -28.563 1.00 93.75 89 MET A O 1
ATOM 688 N N . ILE A 1 90 ? 10.183 -13.906 -26.445 1.00 94.06 90 ILE A N 1
ATOM 689 C CA . ILE A 1 90 ? 8.732 -13.979 -26.323 1.00 94.06 90 ILE A CA 1
ATOM 690 C C . ILE A 1 90 ? 8.300 -13.212 -25.082 1.00 94.06 90 ILE A C 1
ATOM 692 O O . ILE A 1 90 ? 9.035 -13.154 -24.093 1.00 94.06 90 ILE A O 1
ATOM 696 N N . SER A 1 91 ? 7.113 -12.621 -25.120 1.00 94.06 91 SER A N 1
ATOM 697 C CA . SER A 1 91 ? 6.531 -11.922 -23.983 1.00 94.06 91 SER A CA 1
ATOM 698 C C . SER A 1 91 ? 5.032 -12.161 -23.884 1.00 94.06 91 SER A C 1
ATOM 700 O O . SER A 1 91 ? 4.356 -12.403 -24.877 1.00 94.06 91 SER A O 1
ATOM 702 N N . ARG A 1 92 ? 4.506 -12.060 -22.660 1.00 92.38 92 ARG A N 1
ATOM 703 C CA . ARG A 1 92 ? 3.059 -12.045 -22.385 1.00 92.38 92 ARG A CA 1
ATOM 704 C C . ARG A 1 92 ? 2.439 -10.651 -22.525 1.00 92.38 92 ARG A C 1
ATOM 706 O O . ARG A 1 92 ? 1.236 -10.507 -22.358 1.00 92.38 92 ARG A O 1
ATOM 713 N N . LEU A 1 93 ? 3.254 -9.622 -22.755 1.00 92.38 93 LEU A N 1
ATOM 714 C CA . LEU A 1 93 ? 2.798 -8.244 -22.912 1.00 92.38 93 LEU A CA 1
ATOM 715 C C . LEU A 1 93 ? 2.353 -7.984 -24.352 1.00 92.38 93 LEU A C 1
ATOM 717 O O . LEU A 1 93 ? 2.889 -8.581 -25.287 1.00 92.38 93 LEU A O 1
ATOM 721 N N . SER A 1 94 ? 1.416 -7.051 -24.510 1.00 93.25 94 SER A N 1
ATOM 722 C CA . SER A 1 94 ? 0.963 -6.569 -25.814 1.00 93.25 94 SER A CA 1
ATOM 723 C C . SER A 1 94 ? 2.036 -5.731 -26.514 1.00 93.25 94 SER A C 1
ATOM 725 O O . SER A 1 94 ? 2.920 -5.154 -25.872 1.00 93.25 94 SER A O 1
ATOM 727 N N . ILE A 1 95 ? 1.938 -5.612 -27.842 1.00 92.88 95 ILE A N 1
ATOM 728 C CA . ILE A 1 95 ? 2.861 -4.792 -28.646 1.00 92.88 95 ILE A CA 1
ATOM 729 C C . ILE A 1 95 ? 2.969 -3.349 -28.110 1.00 92.88 95 ILE A C 1
ATOM 731 O O . ILE A 1 95 ? 4.100 -2.892 -27.928 1.00 92.88 95 ILE A O 1
ATOM 735 N N . PRO A 1 96 ? 1.867 -2.627 -27.799 1.00 90.00 96 PRO A N 1
ATOM 736 C CA . PRO A 1 96 ? 1.964 -1.272 -27.250 1.00 90.00 96 PRO A CA 1
ATOM 737 C C . PRO A 1 96 ? 2.710 -1.215 -25.912 1.00 90.00 96 PRO A C 1
ATOM 739 O O . PRO A 1 96 ? 3.524 -0.318 -25.698 1.00 90.00 96 PRO A O 1
ATOM 742 N N . ALA A 1 97 ? 2.477 -2.185 -25.021 1.00 89.06 97 ALA A N 1
ATOM 743 C CA . ALA A 1 97 ? 3.155 -2.243 -23.730 1.00 89.06 97 ALA A CA 1
ATOM 744 C C . ALA A 1 97 ? 4.665 -2.469 -23.896 1.00 89.06 97 ALA A C 1
ATOM 746 O O . ALA A 1 97 ? 5.463 -1.788 -23.255 1.00 89.06 97 ALA A O 1
ATOM 747 N N . LEU A 1 98 ? 5.062 -3.380 -24.789 1.00 91.81 98 LEU A N 1
ATOM 748 C CA . LEU A 1 98 ? 6.470 -3.623 -25.109 1.00 91.81 98 LEU A CA 1
ATOM 749 C C . LEU A 1 98 ? 7.128 -2.396 -25.733 1.00 91.81 98 LEU A C 1
ATOM 751 O O . LEU A 1 98 ? 8.195 -1.983 -25.286 1.00 91.81 98 LEU A O 1
ATOM 755 N N . PHE A 1 99 ? 6.481 -1.789 -26.728 1.00 89.50 99 PHE A N 1
ATOM 756 C CA . PHE A 1 99 ? 7.008 -0.610 -27.404 1.00 89.50 99 PHE A CA 1
ATOM 757 C C . PHE A 1 99 ? 7.256 0.535 -26.417 1.00 89.50 99 PHE A C 1
ATOM 759 O O . PHE A 1 99 ? 8.344 1.104 -26.411 1.00 89.50 99 PHE A O 1
ATOM 766 N N . ASN A 1 100 ? 6.295 0.824 -25.535 1.00 86.06 100 ASN A N 1
ATOM 767 C CA . ASN A 1 100 ? 6.410 1.906 -24.555 1.00 86.06 100 ASN A CA 1
ATOM 768 C C . ASN A 1 100 ? 7.542 1.689 -23.543 1.00 86.06 100 ASN A C 1
ATOM 770 O O . ASN A 1 100 ? 8.215 2.653 -23.172 1.00 86.06 100 ASN A O 1
ATOM 774 N N . ARG A 1 101 ? 7.748 0.442 -23.101 1.00 86.00 101 ARG A N 1
ATOM 775 C CA . ARG A 1 101 ? 8.811 0.084 -22.151 1.00 86.00 101 ARG A CA 1
ATOM 776 C C . ARG A 1 101 ? 10.189 0.153 -22.793 1.00 86.00 101 ARG A C 1
ATOM 778 O O . ARG A 1 101 ? 11.070 0.843 -22.302 1.00 86.00 101 ARG A O 1
ATOM 785 N N . ILE A 1 102 ? 10.357 -0.482 -23.949 1.00 88.12 102 ILE A N 1
ATOM 786 C CA . ILE A 1 102 ? 11.658 -0.525 -24.624 1.00 88.12 102 ILE A CA 1
ATOM 787 C C . ILE A 1 102 ? 12.049 0.863 -25.133 1.00 88.12 102 ILE A C 1
ATOM 789 O O . ILE A 1 102 ? 13.212 1.241 -25.036 1.00 88.12 102 ILE A O 1
ATOM 793 N N . SER A 1 103 ? 11.084 1.648 -25.623 1.00 85.31 103 SER A N 1
ATOM 794 C CA . SER A 1 103 ? 11.350 3.035 -26.016 1.00 85.31 103 SER A CA 1
ATOM 795 C C . SER A 1 103 ? 11.844 3.862 -24.831 1.00 85.31 103 SER A C 1
ATOM 797 O O . SER A 1 103 ? 12.804 4.599 -24.992 1.00 85.31 103 SER A O 1
ATOM 799 N N . ALA A 1 104 ? 11.266 3.685 -23.635 1.00 83.44 104 ALA A N 1
ATOM 800 C CA . ALA A 1 104 ? 11.723 4.381 -22.429 1.00 83.44 104 ALA A CA 1
ATOM 801 C C . ALA A 1 104 ? 13.161 4.016 -22.031 1.00 83.44 104 ALA A C 1
ATOM 803 O O . ALA A 1 104 ? 13.910 4.875 -21.583 1.00 83.44 104 ALA A O 1
ATOM 804 N N . LEU A 1 105 ? 13.566 2.760 -22.225 1.00 80.94 105 LEU A N 1
ATOM 805 C CA . LEU A 1 105 ? 14.946 2.337 -21.974 1.00 80.94 105 LEU A CA 1
ATOM 806 C C . LEU A 1 105 ? 15.930 2.925 -22.997 1.00 80.94 105 LEU A C 1
ATOM 808 O O . LEU A 1 105 ? 17.088 3.167 -22.679 1.00 80.94 105 LEU A O 1
ATOM 812 N N . LEU A 1 106 ? 15.483 3.133 -24.241 1.00 79.44 106 LEU A N 1
ATOM 813 C CA . LEU A 1 106 ? 16.300 3.745 -25.293 1.00 79.44 106 LEU A CA 1
ATOM 814 C C . LEU A 1 106 ? 16.380 5.272 -25.166 1.00 79.44 106 LEU A C 1
ATOM 816 O O . LEU A 1 106 ? 17.260 5.881 -25.776 1.00 79.44 106 LEU A O 1
ATOM 820 N N . GLU A 1 107 ? 15.482 5.895 -24.398 1.00 77.50 107 GLU A N 1
ATOM 821 C CA . GLU A 1 107 ? 15.583 7.310 -24.046 1.00 77.50 107 GLU A CA 1
ATOM 822 C C . GLU A 1 107 ? 16.841 7.537 -23.199 1.00 77.50 107 GLU A C 1
ATOM 824 O O . GLU A 1 107 ? 17.059 6.855 -22.192 1.00 77.50 107 GLU A O 1
ATOM 829 N N . ALA A 1 108 ? 17.654 8.521 -23.601 1.00 70.56 108 ALA A N 1
ATOM 830 C CA . ALA A 1 108 ? 18.833 8.924 -22.846 1.00 70.56 108 ALA A CA 1
ATOM 831 C C . ALA A 1 108 ? 18.439 9.271 -21.395 1.00 70.56 108 ALA A C 1
ATOM 833 O O . ALA A 1 108 ? 17.419 9.945 -21.204 1.00 70.56 108 ALA A O 1
ATOM 834 N N . PRO A 1 109 ? 19.220 8.847 -20.381 1.00 67.94 109 PRO A N 1
ATOM 835 C CA . PRO A 1 109 ? 18.935 9.181 -18.992 1.00 67.94 109 PRO A CA 1
ATOM 836 C C . PRO A 1 109 ? 18.826 10.700 -18.829 1.00 67.94 109 PRO A C 1
ATOM 838 O O . PRO A 1 109 ? 19.772 11.432 -19.125 1.00 67.94 109 PRO A O 1
ATOM 841 N N . GLN A 1 110 ? 17.661 11.177 -18.392 1.00 71.44 110 GLN A N 1
ATOM 842 C CA . GLN A 1 110 ? 17.477 12.578 -18.029 1.00 71.44 110 GLN A CA 1
ATOM 843 C C . GLN A 1 110 ? 17.844 12.775 -16.561 1.00 71.44 110 GLN A C 1
ATOM 845 O O . GLN A 1 110 ? 17.555 11.918 -15.732 1.00 71.44 110 GLN A O 1
ATOM 850 N N . ALA A 1 111 ? 18.448 13.920 -16.245 1.00 74.69 111 ALA A N 1
ATOM 851 C CA . ALA A 1 111 ? 18.843 14.258 -14.878 1.00 74.69 111 ALA A CA 1
ATOM 852 C C . ALA A 1 111 ? 17.660 14.654 -13.973 1.00 74.69 111 ALA A C 1
ATOM 854 O O . ALA A 1 111 ? 17.866 14.847 -12.782 1.00 74.69 111 ALA A O 1
ATOM 855 N N . ASP A 1 112 ? 16.448 14.806 -14.522 1.00 89.56 112 ASP A N 1
ATOM 856 C CA . ASP A 1 112 ? 15.255 15.200 -13.770 1.00 89.56 112 ASP A CA 1
ATOM 857 C C . ASP A 1 112 ? 14.638 14.005 -13.006 1.00 89.56 112 ASP A C 1
ATOM 859 O O . ASP A 1 112 ? 14.093 13.087 -13.639 1.00 89.56 112 ASP A O 1
ATOM 863 N N . PRO A 1 113 ? 14.652 14.013 -11.657 1.00 91.81 113 PRO A N 1
ATOM 864 C CA . PRO A 1 113 ? 14.056 12.950 -10.852 1.00 91.81 113 PRO A CA 1
ATOM 865 C C . PRO A 1 113 ? 12.543 12.815 -11.054 1.00 91.81 113 PRO A C 1
ATOM 867 O O . PRO A 1 113 ? 12.019 11.706 -10.942 1.00 91.81 113 PRO A O 1
ATOM 870 N N . LEU A 1 114 ? 11.830 13.900 -11.387 1.00 94.50 114 LEU A N 1
ATOM 871 C CA . LEU A 1 114 ? 10.384 13.852 -11.620 1.00 94.50 114 LEU A CA 1
ATOM 872 C C . LEU A 1 114 ? 10.056 13.054 -12.883 1.00 94.50 114 LEU A C 1
ATOM 874 O O . LEU A 1 114 ? 9.164 12.201 -12.869 1.00 94.50 114 LEU A O 1
ATOM 878 N N . HIS A 1 115 ? 10.798 13.277 -13.968 1.00 92.50 115 HIS A N 1
ATOM 879 C CA . HIS A 1 115 ? 10.675 12.474 -15.179 1.00 92.50 115 HIS A CA 1
ATOM 880 C C . HIS A 1 115 ? 10.940 10.985 -14.905 1.00 92.50 115 HIS A C 1
ATOM 882 O O . HIS A 1 115 ? 10.120 10.135 -15.265 1.00 92.50 115 HIS A O 1
ATOM 888 N N . ALA A 1 116 ? 12.040 10.662 -14.215 1.00 92.75 116 ALA A N 1
ATOM 889 C CA . ALA A 1 116 ? 12.363 9.287 -13.832 1.00 92.75 116 ALA A CA 1
ATOM 890 C C . ALA A 1 116 ? 11.251 8.654 -12.978 1.00 92.75 116 ALA A C 1
ATOM 892 O O . ALA A 1 116 ? 10.798 7.542 -13.264 1.00 92.75 116 ALA A O 1
ATOM 893 N N . TRP A 1 117 ? 10.734 9.385 -11.990 1.00 95.50 117 TRP A N 1
ATOM 894 C CA . TRP A 1 117 ? 9.622 8.942 -11.153 1.00 95.50 117 TRP A CA 1
ATOM 895 C C . TRP A 1 117 ? 8.355 8.651 -11.965 1.00 95.50 117 TRP A C 1
ATOM 897 O O . TRP A 1 117 ? 7.726 7.604 -11.788 1.00 95.50 117 TRP A O 1
ATOM 907 N N . LYS A 1 118 ? 8.017 9.502 -12.942 1.00 93.88 118 LYS A N 1
ATOM 908 C CA . LYS A 1 118 ? 6.882 9.282 -13.856 1.00 93.88 118 LYS A CA 1
ATOM 909 C C . LYS A 1 118 ? 7.059 8.018 -14.706 1.00 93.88 118 LYS A C 1
ATOM 911 O O . LYS A 1 118 ? 6.082 7.293 -14.929 1.00 93.88 118 LYS A O 1
ATOM 916 N N . LEU A 1 119 ? 8.281 7.686 -15.132 1.00 92.00 119 LEU A N 1
ATOM 917 C CA . LEU A 1 119 ? 8.572 6.418 -15.820 1.00 92.00 119 LEU A CA 1
ATOM 918 C C . LEU A 1 119 ? 8.347 5.198 -14.911 1.00 92.00 119 LEU A C 1
ATOM 920 O O . LEU A 1 119 ? 7.742 4.214 -15.350 1.00 92.00 119 LEU A O 1
ATOM 924 N N . VAL A 1 120 ? 8.759 5.276 -13.641 1.00 93.00 120 VAL A N 1
ATOM 925 C CA . VAL A 1 120 ? 8.526 4.222 -12.635 1.00 93.00 120 VAL A CA 1
ATOM 926 C C . VAL A 1 120 ? 7.031 4.025 -12.392 1.00 93.00 120 VAL A C 1
ATOM 928 O O . VAL A 1 120 ? 6.512 2.911 -12.501 1.00 93.00 120 VAL A O 1
ATOM 931 N N . LEU A 1 121 ? 6.296 5.108 -12.120 1.00 94.75 121 LEU A N 1
ATOM 932 C CA . LEU A 1 121 ? 4.861 5.051 -11.832 1.00 94.75 121 LEU A CA 1
ATOM 933 C C . LEU A 1 121 ? 4.033 4.523 -13.013 1.00 94.75 121 LEU A C 1
ATOM 935 O O . LEU A 1 121 ? 3.057 3.791 -12.812 1.00 94.75 121 LEU A O 1
ATOM 939 N N . SER A 1 122 ? 4.446 4.828 -14.244 1.00 90.75 122 SER A N 1
ATOM 940 C CA . SER A 1 122 ? 3.799 4.352 -15.474 1.00 90.75 122 SER A CA 1
ATOM 941 C C . SER A 1 122 ? 4.230 2.943 -15.910 1.00 90.75 122 SER A C 1
ATOM 943 O O . SER A 1 122 ? 3.739 2.451 -16.925 1.00 90.75 122 SER A O 1
ATOM 945 N N . ARG A 1 123 ? 5.099 2.260 -15.143 1.00 86.75 123 ARG A N 1
ATOM 946 C CA . ARG A 1 123 ? 5.702 0.951 -15.488 1.00 86.75 123 ARG A CA 1
ATOM 947 C C . ARG A 1 123 ? 6.471 0.959 -16.813 1.00 86.75 123 ARG A C 1
ATOM 949 O O . ARG A 1 123 ? 6.598 -0.083 -17.457 1.00 86.75 123 ARG A O 1
ATOM 956 N N . ARG A 1 124 ? 6.961 2.124 -17.238 1.00 85.06 124 ARG A N 1
ATOM 957 C CA . ARG A 1 124 ? 7.819 2.244 -18.423 1.00 85.06 124 ARG A CA 1
ATOM 958 C C . ARG A 1 124 ? 9.231 1.735 -18.139 1.00 85.06 124 ARG A C 1
ATOM 960 O O . ARG A 1 124 ? 9.840 1.176 -19.038 1.00 85.06 124 ARG A O 1
ATOM 967 N N . VAL A 1 125 ? 9.673 1.852 -16.888 1.00 86.19 125 VAL A N 1
ATOM 968 C CA . VAL A 1 125 ? 10.890 1.237 -16.345 1.00 86.19 125 VAL A CA 1
ATOM 969 C C . VAL A 1 125 ? 10.499 0.430 -15.109 1.00 86.19 125 VAL A C 1
ATOM 971 O O . VAL A 1 125 ? 9.717 0.917 -14.288 1.00 86.19 125 VAL A O 1
ATOM 974 N N . VAL A 1 126 ? 10.996 -0.803 -14.981 1.00 85.12 126 VAL A N 1
ATOM 975 C CA . VAL A 1 126 ? 10.698 -1.662 -13.819 1.00 85.12 126 VAL A CA 1
ATOM 976 C C . VAL A 1 126 ? 11.922 -2.380 -13.243 1.00 85.12 126 VAL A C 1
ATOM 978 O O . VAL A 1 126 ? 11.812 -2.902 -12.134 1.00 85.12 126 VAL A O 1
ATOM 981 N N . SER A 1 127 ? 13.059 -2.458 -13.950 1.00 85.19 127 SER A N 1
ATOM 982 C CA . SER A 1 127 ? 14.254 -3.089 -13.374 1.00 85.19 127 SER A CA 1
ATOM 983 C C . SER A 1 127 ? 14.828 -2.246 -12.245 1.00 85.19 127 SER A C 1
ATOM 985 O O . SER A 1 127 ? 14.985 -1.034 -12.358 1.00 85.19 127 SER A O 1
ATOM 987 N N . SER A 1 128 ? 15.209 -2.910 -11.155 1.00 88.19 128 SER A N 1
ATOM 988 C CA . SER A 1 128 ? 15.817 -2.231 -10.014 1.00 88.19 128 SER A CA 1
ATOM 989 C C . SER A 1 128 ? 17.063 -1.431 -10.386 1.00 88.19 128 SER A C 1
ATOM 991 O O . SER A 1 128 ? 17.159 -0.278 -9.985 1.00 88.19 128 SER A O 1
ATOM 993 N N . GLY A 1 129 ? 17.966 -2.000 -11.192 1.00 86.19 129 GLY A N 1
ATOM 994 C CA . GLY A 1 129 ? 19.184 -1.314 -11.641 1.00 86.19 129 GLY A CA 1
ATOM 995 C C . GLY A 1 129 ? 18.886 -0.014 -12.389 1.00 86.19 129 GLY A C 1
ATOM 996 O O . GLY A 1 129 ? 19.342 1.044 -11.968 1.00 86.19 129 GLY A O 1
ATOM 997 N N . GLU A 1 130 ? 18.035 -0.064 -13.420 1.00 85.56 130 GLU A N 1
ATOM 998 C CA . GLU A 1 130 ? 17.695 1.122 -14.222 1.00 85.56 130 GLU A CA 1
ATOM 999 C C . GLU A 1 130 ? 16.956 2.180 -13.395 1.00 85.56 130 GLU A C 1
ATOM 1001 O O . GLU A 1 130 ? 17.216 3.376 -13.524 1.00 85.56 130 GLU A O 1
ATOM 1006 N N . ILE A 1 131 ? 16.046 1.755 -12.512 1.00 90.56 131 ILE A N 1
ATOM 1007 C CA . ILE A 1 131 ? 15.345 2.668 -11.606 1.00 90.56 131 ILE A CA 1
ATOM 1008 C C . ILE A 1 131 ? 16.339 3.379 -10.692 1.00 90.56 131 ILE A C 1
ATOM 1010 O O . ILE A 1 131 ? 16.291 4.605 -10.584 1.00 90.56 131 ILE A O 1
ATOM 1014 N N . CYS A 1 132 ? 17.232 2.631 -10.040 1.00 91.31 132 CYS A N 1
ATOM 1015 C CA . CYS A 1 132 ? 18.201 3.227 -9.136 1.00 91.31 132 CYS A CA 1
ATOM 1016 C C . CYS A 1 132 ? 19.183 4.138 -9.921 1.00 91.31 132 CYS A C 1
ATOM 1018 O O . CYS A 1 132 ? 19.467 5.249 -9.474 1.00 91.31 132 CYS A O 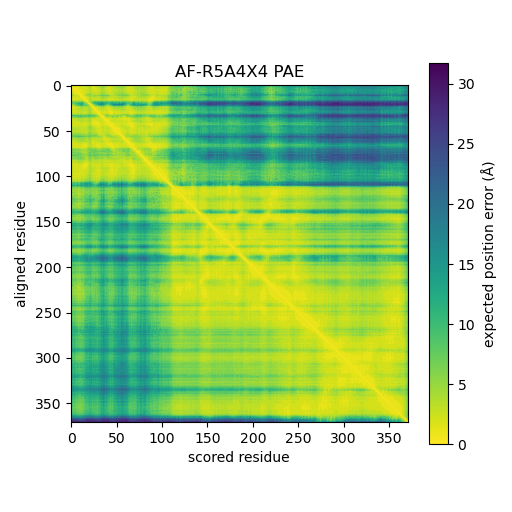1
ATOM 1020 N N . GLN A 1 133 ? 19.605 3.752 -11.133 1.00 88.50 133 GLN A N 1
ATOM 1021 C CA . GLN A 1 133 ? 20.456 4.578 -11.996 1.00 88.50 133 GLN A CA 1
ATOM 1022 C C . GLN A 1 133 ? 19.781 5.901 -12.388 1.00 88.50 133 GLN A C 1
ATOM 1024 O O . GLN A 1 133 ? 20.416 6.952 -12.320 1.00 88.50 133 GLN A O 1
ATOM 1029 N N . ARG A 1 134 ? 18.495 5.883 -12.764 1.00 90.06 134 ARG A N 1
ATOM 1030 C CA . ARG A 1 134 ? 17.758 7.099 -13.154 1.00 90.06 134 ARG A CA 1
ATOM 1031 C C . ARG A 1 134 ? 17.412 8.006 -11.976 1.00 90.06 134 ARG A C 1
ATOM 1033 O O . ARG A 1 134 ? 17.425 9.219 -12.139 1.00 90.06 134 ARG A O 1
ATOM 1040 N N . LEU A 1 135 ? 17.077 7.439 -10.816 1.00 92.12 135 LEU A N 1
ATOM 1041 C CA . LEU A 1 135 ? 16.672 8.223 -9.643 1.00 92.12 135 LEU A CA 1
ATOM 1042 C C . LEU A 1 135 ? 17.860 8.710 -8.811 1.00 92.12 135 LEU A C 1
ATOM 1044 O O . LEU A 1 135 ? 17.788 9.788 -8.231 1.00 92.12 135 LEU A O 1
ATOM 1048 N N . PHE A 1 136 ? 18.938 7.928 -8.739 1.00 91.31 136 PHE A N 1
ATOM 1049 C CA . PHE A 1 136 ? 20.048 8.170 -7.812 1.00 91.31 136 PHE A CA 1
ATOM 1050 C C . PHE A 1 136 ? 21.406 8.332 -8.500 1.00 91.31 136 PHE A C 1
ATOM 1052 O O . PHE A 1 136 ? 22.399 8.581 -7.817 1.00 91.31 136 PHE A O 1
ATOM 1059 N N . GLY A 1 137 ? 21.482 8.154 -9.823 1.00 89.12 137 GLY A N 1
ATOM 1060 C CA . GLY A 1 137 ? 22.737 8.217 -10.578 1.00 89.12 137 GLY A CA 1
ATOM 1061 C C . GLY A 1 137 ? 23.695 7.054 -10.303 1.00 89.12 137 GLY A C 1
ATOM 1062 O O . GLY A 1 137 ? 24.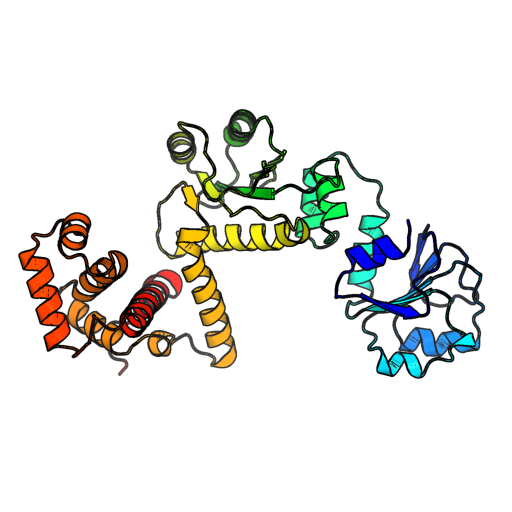872 7.149 -10.645 1.00 89.12 137 GLY A O 1
ATOM 1063 N N . THR A 1 138 ? 23.224 5.986 -9.654 1.00 86.25 138 THR A N 1
ATOM 1064 C CA . THR A 1 138 ? 24.036 4.820 -9.296 1.00 86.25 138 THR A CA 1
ATOM 1065 C C . THR A 1 138 ? 23.206 3.541 -9.259 1.00 86.25 138 THR A C 1
ATOM 1067 O O . THR A 1 138 ? 22.054 3.541 -8.822 1.00 86.25 138 THR A O 1
ATOM 1070 N N . GLU A 1 139 ? 23.825 2.432 -9.657 1.00 80.19 139 GLU A N 1
ATOM 1071 C CA . GLU A 1 139 ? 23.284 1.077 -9.508 1.00 80.19 139 GLU A CA 1
ATOM 1072 C C . GLU A 1 139 ? 23.636 0.443 -8.149 1.00 80.19 139 GLU A C 1
ATOM 1074 O O . GLU A 1 139 ? 23.280 -0.706 -7.882 1.00 80.19 139 GLU A O 1
ATOM 1079 N N . GLU A 1 140 ? 24.338 1.169 -7.269 1.00 81.88 140 GLU A N 1
ATOM 1080 C CA . GLU A 1 140 ? 24.702 0.665 -5.946 1.00 81.88 140 GLU A CA 1
ATOM 1081 C C . GLU A 1 140 ? 23.467 0.292 -5.122 1.00 81.88 140 GLU A C 1
ATOM 1083 O O . GLU A 1 140 ? 22.603 1.124 -4.816 1.00 81.88 140 GLU A O 1
ATOM 1088 N N . ALA A 1 141 ? 23.436 -0.971 -4.696 1.00 77.75 141 ALA A N 1
ATOM 1089 C CA . ALA A 1 141 ? 22.369 -1.505 -3.872 1.00 77.75 141 ALA A CA 1
ATOM 1090 C C . ALA A 1 141 ? 22.276 -0.751 -2.536 1.00 77.75 141 ALA A C 1
ATOM 1092 O O . ALA A 1 141 ? 23.195 -0.769 -1.716 1.00 77.75 141 ALA A O 1
ATOM 1093 N N . ALA A 1 142 ? 21.118 -0.146 -2.293 1.00 90.00 142 ALA A N 1
ATOM 1094 C CA . ALA A 1 142 ? 20.762 0.498 -1.039 1.00 90.00 142 ALA A CA 1
ATOM 1095 C C . ALA A 1 142 ? 19.338 0.096 -0.645 1.00 90.00 142 ALA A C 1
ATOM 1097 O O . ALA A 1 142 ? 18.534 -0.307 -1.485 1.00 90.00 142 ALA A O 1
ATOM 1098 N N . TYR A 1 143 ? 19.022 0.209 0.641 1.00 93.44 143 TYR A N 1
ATOM 1099 C CA . TYR A 1 143 ? 17.636 0.202 1.086 1.00 93.44 143 TYR A CA 1
ATOM 1100 C C . TYR A 1 143 ? 17.021 1.568 0.788 1.00 93.44 143 TYR A C 1
ATOM 1102 O O . TYR A 1 143 ? 17.567 2.591 1.195 1.00 93.44 143 TYR A O 1
ATOM 1110 N N . VAL A 1 144 ? 15.891 1.585 0.090 1.00 94.81 144 VAL A N 1
ATOM 1111 C CA . VAL A 1 144 ? 15.153 2.799 -0.259 1.00 94.81 144 VAL A CA 1
ATOM 1112 C C . VAL A 1 144 ? 13.836 2.818 0.504 1.00 94.81 144 VAL A C 1
ATOM 1114 O O . VAL A 1 144 ? 13.014 1.915 0.334 1.00 94.81 144 VAL A O 1
ATOM 1117 N N . GLN A 1 145 ? 13.641 3.835 1.341 1.00 96.00 145 GLN A N 1
ATOM 1118 C CA . GLN A 1 145 ? 12.371 4.140 1.998 1.00 96.00 145 GLN A CA 1
ATOM 1119 C C . GLN A 1 145 ? 11.622 5.200 1.186 1.00 96.00 145 GLN A C 1
ATOM 1121 O O . GLN A 1 145 ? 12.218 6.190 0.770 1.00 96.00 145 GLN A O 1
ATOM 1126 N N . LEU A 1 146 ? 10.318 5.010 0.980 1.00 97.62 146 LEU A N 1
ATOM 1127 C CA . LEU A 1 146 ? 9.458 5.985 0.307 1.00 97.62 146 LEU A CA 1
ATOM 1128 C C . LEU A 1 146 ? 8.546 6.682 1.319 1.00 97.62 146 LEU A C 1
ATOM 1130 O O . LEU A 1 146 ? 7.830 6.013 2.067 1.00 97.62 146 LEU A O 1
ATOM 1134 N N . LEU A 1 147 ? 8.540 8.012 1.290 1.00 98.50 147 LEU A N 1
ATOM 1135 C CA . LEU A 1 147 ? 7.555 8.862 1.954 1.00 98.50 147 LEU A CA 1
ATOM 1136 C C . LEU A 1 147 ? 6.741 9.601 0.887 1.00 98.50 147 LEU A C 1
ATOM 1138 O O . LEU A 1 147 ? 7.303 10.033 -0.119 1.00 98.50 147 LEU A O 1
ATOM 1142 N N . LEU A 1 148 ? 5.435 9.758 1.108 1.00 98.38 148 LEU A N 1
ATOM 1143 C CA . LEU A 1 148 ? 4.551 10.564 0.261 1.00 98.38 148 LEU A CA 1
ATOM 1144 C C . LEU A 1 148 ? 3.841 11.618 1.103 1.00 98.38 148 LEU A C 1
ATOM 1146 O O . LEU A 1 148 ? 3.087 11.270 2.011 1.00 98.38 148 LEU A O 1
ATOM 1150 N N . PHE A 1 149 ? 4.060 12.887 0.780 1.00 98.44 149 PHE A N 1
ATOM 1151 C CA . PHE A 1 149 ? 3.402 14.027 1.410 1.00 98.44 149 PHE A CA 1
ATOM 1152 C C . PHE A 1 149 ? 2.215 14.465 0.558 1.00 98.44 149 PHE A C 1
ATOM 1154 O O . PHE A 1 149 ? 2.367 14.656 -0.647 1.00 98.44 149 PHE A O 1
ATOM 1161 N N . GLN A 1 150 ? 1.050 14.628 1.181 1.00 96.88 150 GLN A N 1
ATOM 1162 C CA . GLN A 1 150 ? -0.203 15.019 0.533 1.00 96.88 150 GLN A CA 1
ATOM 1163 C C . GLN A 1 150 ? -0.960 16.037 1.393 1.00 96.88 150 GLN A C 1
ATOM 1165 O O . GLN A 1 150 ? -0.752 16.128 2.606 1.00 96.88 150 GLN A O 1
ATOM 1170 N N . LYS A 1 151 ? -1.876 16.793 0.787 1.00 95.62 151 LYS A N 1
ATOM 1171 C CA . LYS A 1 151 ? -2.828 17.624 1.532 1.00 95.62 151 LYS A CA 1
ATOM 1172 C C . LYS A 1 151 ? -3.930 16.735 2.128 1.00 95.62 151 LYS A C 1
ATOM 1174 O O . LYS A 1 151 ? -4.418 15.835 1.449 1.00 95.62 151 LYS A O 1
ATOM 1179 N N . LYS A 1 152 ? -4.353 16.978 3.380 1.00 94.56 152 LYS A N 1
ATOM 1180 C CA . LYS A 1 152 ? -5.390 16.154 4.050 1.00 94.56 152 LYS A CA 1
ATOM 1181 C C . LYS A 1 152 ? -6.734 16.134 3.297 1.00 94.56 152 LYS A C 1
ATOM 1183 O O . LYS A 1 152 ? -7.464 15.152 3.395 1.00 94.56 152 LYS A O 1
ATOM 1188 N N . ASP A 1 153 ? -7.055 17.192 2.557 1.00 90.00 153 ASP A N 1
ATOM 1189 C CA . ASP A 1 153 ? -8.295 17.352 1.784 1.00 90.00 153 ASP A CA 1
ATOM 1190 C C . ASP A 1 153 ? -8.137 17.049 0.279 1.00 90.00 153 ASP A C 1
ATOM 1192 O O . ASP A 1 153 ? -9.078 17.270 -0.482 1.00 90.00 153 ASP A O 1
ATOM 1196 N N . HIS A 1 154 ? -6.980 16.520 -0.150 1.00 86.75 154 HIS A N 1
ATOM 1197 C CA . HIS A 1 154 ? -6.612 16.295 -1.562 1.00 86.75 154 HIS A CA 1
ATOM 1198 C C . HIS A 1 154 ? -6.562 17.569 -2.421 1.00 86.75 154 HIS A C 1
ATOM 1200 O O . HIS A 1 154 ? -6.610 17.493 -3.648 1.00 86.75 154 HIS A O 1
ATOM 1206 N N . GLY A 1 155 ? -6.476 18.742 -1.793 1.00 87.88 155 GLY A N 1
ATOM 1207 C CA . GLY A 1 155 ? -6.200 19.998 -2.476 1.00 87.88 155 GLY A CA 1
ATOM 1208 C C . GLY A 1 155 ? -4.738 20.129 -2.928 1.00 87.88 155 GLY A C 1
ATOM 1209 O O . GLY A 1 155 ? -3.904 19.267 -2.637 1.00 87.88 155 GLY A O 1
ATOM 1210 N N . PRO A 1 156 ? -4.399 21.234 -3.617 1.00 90.56 156 PRO A N 1
ATOM 1211 C CA . PRO A 1 156 ? -3.022 21.526 -3.994 1.00 90.56 156 PRO A CA 1
ATOM 1212 C C . PRO A 1 156 ? -2.130 21.676 -2.755 1.00 90.56 156 PRO A C 1
ATOM 1214 O O . PRO A 1 156 ? -2.566 22.153 -1.700 1.00 90.56 156 PRO A O 1
ATOM 1217 N N . LEU A 1 157 ? -0.861 21.294 -2.892 1.00 92.94 157 LEU A N 1
ATOM 1218 C CA . LEU A 1 157 ? 0.105 21.411 -1.805 1.00 92.94 157 LEU A CA 1
ATOM 1219 C C . LEU A 1 157 ? 0.457 22.880 -1.507 1.00 92.94 157 LEU A C 1
ATOM 1221 O O . LEU A 1 157 ? 0.606 23.675 -2.441 1.00 92.94 157 LEU A O 1
ATOM 1225 N N . PRO A 1 158 ? 0.652 23.253 -0.226 1.00 93.25 158 PRO A N 1
ATOM 1226 C CA . PRO A 1 158 ? 1.174 24.568 0.135 1.00 93.25 158 PRO A CA 1
ATOM 1227 C C . PRO A 1 158 ? 2.567 24.784 -0.464 1.00 93.25 158 PRO A C 1
ATOM 1229 O O . PRO A 1 158 ? 3.395 23.871 -0.449 1.00 93.25 158 PRO A O 1
ATOM 1232 N N . GLN A 1 159 ? 2.852 25.992 -0.958 1.00 89.44 159 GLN A N 1
ATOM 1233 C CA . GLN A 1 159 ? 4.150 26.300 -1.575 1.00 89.44 159 GLN A CA 1
ATOM 1234 C C . GLN A 1 159 ? 5.306 26.134 -0.581 1.00 89.44 159 GLN A C 1
ATOM 1236 O O . GLN A 1 159 ? 6.380 25.656 -0.943 1.00 89.44 159 GLN A O 1
ATOM 1241 N N . GLU A 1 160 ? 5.068 26.469 0.686 1.00 93.81 160 GLU A N 1
ATOM 1242 C CA . GLU A 1 160 ? 6.049 26.372 1.762 1.00 93.81 160 GLU A CA 1
ATOM 1243 C C . GLU A 1 160 ? 6.432 24.918 2.075 1.00 93.81 160 GLU A C 1
ATOM 1245 O O . GLU A 1 160 ? 7.546 24.664 2.536 1.00 93.81 160 GLU A O 1
ATOM 1250 N N . LEU A 1 161 ? 5.545 23.953 1.795 1.00 95.12 161 LEU A N 1
ATOM 1251 C CA . LEU A 1 161 ? 5.793 22.540 2.082 1.00 95.12 161 LEU A CA 1
ATOM 1252 C C . LEU A 1 161 ? 6.979 22.008 1.275 1.00 95.12 161 LEU A C 1
ATOM 1254 O O . LEU A 1 161 ? 7.811 21.290 1.820 1.00 95.12 161 LEU A O 1
ATOM 1258 N N . ALA A 1 162 ? 7.079 22.358 -0.010 1.00 92.31 162 ALA A N 1
ATOM 1259 C CA . ALA A 1 162 ? 8.158 21.866 -0.864 1.00 92.31 162 ALA A CA 1
ATOM 1260 C C . ALA A 1 162 ? 9.538 22.312 -0.356 1.00 92.31 162 ALA A C 1
ATOM 1262 O O . ALA A 1 162 ? 10.481 21.521 -0.354 1.00 92.31 162 ALA A O 1
ATOM 1263 N N . GLU A 1 163 ? 9.649 23.553 0.119 1.00 93.06 163 GLU A N 1
ATOM 1264 C CA . GLU A 1 163 ? 10.887 24.084 0.693 1.00 93.06 163 GLU A CA 1
ATOM 1265 C C . GLU A 1 163 ? 11.200 23.451 2.058 1.00 93.06 163 GLU A C 1
ATOM 1267 O O . GLU A 1 163 ? 12.346 23.075 2.309 1.00 93.06 163 GLU A O 1
ATOM 1272 N N . GLN A 1 164 ? 10.190 23.237 2.909 1.00 96.12 164 GLN A N 1
ATOM 1273 C CA . GLN A 1 164 ? 10.375 22.533 4.184 1.00 96.12 164 GLN A CA 1
ATOM 1274 C C . GLN A 1 164 ? 10.815 21.079 3.993 1.00 96.12 164 GLN A C 1
ATOM 1276 O O . GLN A 1 164 ? 11.750 20.631 4.654 1.00 96.12 164 GLN A O 1
ATOM 1281 N N . VAL A 1 165 ? 10.200 20.347 3.060 1.00 97.44 165 VAL A N 1
ATOM 1282 C CA . VAL A 1 165 ? 10.564 18.952 2.771 1.00 97.44 165 VAL A CA 1
ATOM 1283 C C . VAL A 1 165 ? 12.003 18.860 2.254 1.00 97.44 165 VAL A C 1
ATOM 1285 O O . VAL A 1 165 ? 12.746 17.986 2.694 1.00 97.44 165 VAL A O 1
ATOM 1288 N N . LYS A 1 166 ? 12.446 19.784 1.391 1.00 95.31 166 LYS A N 1
ATOM 1289 C CA . LYS A 1 166 ? 13.858 19.847 0.964 1.00 95.31 166 LYS A CA 1
ATOM 1290 C C . LYS A 1 166 ? 14.813 20.102 2.130 1.00 95.31 166 LYS A C 1
ATOM 1292 O O . LYS A 1 166 ? 15.900 19.536 2.147 1.00 95.31 166 LYS A O 1
ATOM 1297 N N . LEU A 1 167 ? 14.423 20.936 3.095 1.00 96.19 167 LEU A N 1
ATOM 1298 C CA . LEU A 1 167 ? 15.239 21.211 4.279 1.00 96.19 167 LEU A CA 1
ATOM 1299 C C . LEU A 1 167 ? 15.331 19.989 5.204 1.00 96.19 167 LEU A C 1
ATOM 1301 O O . LEU A 1 167 ? 16.413 19.656 5.678 1.00 96.19 167 LEU A O 1
ATOM 1305 N N . TRP A 1 168 ? 14.206 19.317 5.448 1.00 97.38 168 TRP A N 1
ATOM 1306 C CA . TRP A 1 168 ? 14.138 18.113 6.276 1.00 97.38 168 TRP A CA 1
ATOM 1307 C C . TRP A 1 168 ? 14.923 16.933 5.704 1.00 97.38 168 TRP A C 1
ATOM 1309 O O . TRP A 1 168 ? 15.473 16.136 6.463 1.00 97.38 168 TRP A O 1
ATOM 1319 N N . PHE A 1 169 ? 14.959 16.821 4.380 1.00 96.81 169 PHE A N 1
ATOM 1320 C CA . PHE A 1 169 ? 15.503 15.675 3.663 1.00 96.81 169 PHE A CA 1
ATOM 1321 C C . PHE A 1 169 ? 16.582 16.113 2.662 1.00 96.81 169 PHE A C 1
ATOM 1323 O O . PHE A 1 169 ? 16.549 15.735 1.493 1.00 96.81 169 PHE A O 1
ATOM 1330 N N . SER A 1 170 ? 17.541 16.927 3.122 1.00 94.31 170 SER A N 1
ATOM 1331 C CA . SER A 1 170 ? 18.568 17.557 2.272 1.00 94.31 170 SER A CA 1
ATOM 1332 C C . SER A 1 170 ? 19.493 16.570 1.553 1.00 94.31 170 SER A C 1
ATOM 1334 O O . SER A 1 170 ? 20.017 16.886 0.489 1.00 94.31 170 SER A O 1
ATOM 1336 N N . GLU A 1 171 ? 19.686 15.382 2.130 1.00 92.75 171 GLU A N 1
ATOM 1337 C CA . GLU A 1 171 ? 20.529 14.307 1.583 1.00 92.75 171 GLU A CA 1
ATOM 1338 C C . GLU A 1 171 ? 19.730 13.266 0.777 1.00 92.75 171 GLU A C 1
ATOM 1340 O O . GLU A 1 171 ? 20.308 12.340 0.205 1.00 92.75 171 GLU A O 1
ATOM 1345 N N . ASP A 1 172 ? 18.400 13.386 0.746 1.00 95.50 172 ASP A N 1
ATOM 1346 C CA . ASP A 1 172 ? 17.511 12.422 0.104 1.00 95.50 172 ASP A CA 1
ATOM 1347 C C . ASP A 1 172 ? 16.991 12.950 -1.242 1.00 95.50 172 ASP A C 1
ATOM 1349 O O . ASP A 1 172 ? 17.057 14.136 -1.568 1.00 95.50 172 ASP A O 1
ATOM 1353 N N . THR A 1 173 ? 16.437 12.056 -2.064 1.00 95.88 173 THR A N 1
ATOM 1354 C CA . THR A 1 173 ? 15.841 12.458 -3.344 1.00 95.88 173 THR A CA 1
ATOM 1355 C C . THR A 1 173 ? 14.414 12.953 -3.118 1.00 95.88 173 THR A C 1
ATOM 1357 O O . THR A 1 173 ? 13.501 12.152 -2.910 1.00 95.88 173 THR A O 1
ATOM 1360 N N . VAL A 1 174 ? 14.228 14.274 -3.168 1.00 97.31 174 VAL A N 1
ATOM 1361 C CA . VAL A 1 174 ? 12.924 14.949 -3.049 1.00 97.31 174 VAL A CA 1
ATOM 1362 C C . VAL A 1 174 ? 12.350 15.231 -4.437 1.00 97.31 174 VAL A C 1
ATOM 1364 O O . VAL A 1 174 ? 12.979 15.892 -5.261 1.00 97.31 174 VAL A O 1
ATOM 1367 N N . ILE A 1 175 ? 11.139 14.739 -4.689 1.00 97.06 175 ILE A N 1
ATOM 1368 C CA . ILE A 1 175 ? 10.473 14.760 -5.993 1.00 97.06 175 ILE A CA 1
ATOM 1369 C C . ILE A 1 175 ? 9.095 15.419 -5.834 1.00 97.06 175 ILE A C 1
ATOM 1371 O O . ILE A 1 175 ? 8.120 14.732 -5.514 1.00 97.06 175 ILE A O 1
ATOM 1375 N N . PRO A 1 176 ? 8.995 16.749 -5.999 1.00 94.88 176 PRO A N 1
ATOM 1376 C CA . PRO A 1 176 ? 7.714 17.446 -5.973 1.00 94.88 176 PRO A CA 1
ATOM 1377 C C . PRO A 1 176 ? 6.916 17.197 -7.263 1.00 94.88 176 PRO A C 1
ATOM 1379 O O . PRO A 1 176 ? 7.466 17.280 -8.360 1.00 94.88 176 PRO A O 1
ATOM 1382 N N . ASP A 1 177 ? 5.619 16.928 -7.125 1.00 91.44 177 ASP A N 1
ATOM 1383 C CA . ASP A 1 177 ? 4.625 16.870 -8.206 1.00 91.44 177 ASP A CA 1
ATOM 1384 C C . ASP A 1 177 ? 3.408 17.743 -7.829 1.00 91.44 177 ASP A C 1
ATOM 1386 O O . ASP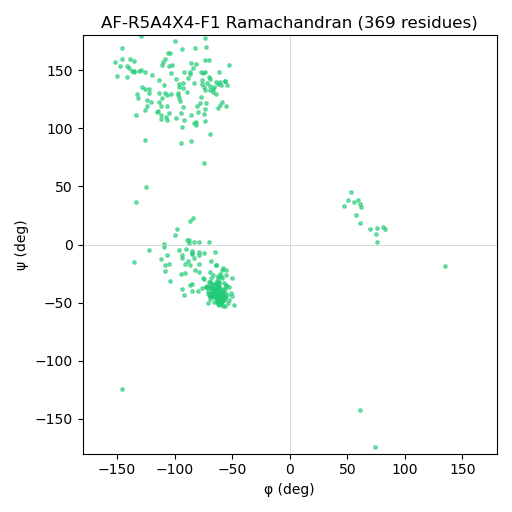 A 1 177 ? 3.387 18.361 -6.763 1.00 91.44 177 ASP A O 1
ATOM 1390 N N . GLU A 1 178 ? 2.399 17.833 -8.699 1.00 85.69 178 GLU A N 1
ATOM 1391 C CA . GLU A 1 178 ? 1.257 18.749 -8.501 1.00 85.69 178 GLU A CA 1
ATOM 1392 C C . GLU A 1 178 ? 0.424 18.446 -7.236 1.00 85.69 178 GLU A C 1
ATOM 1394 O O . GLU A 1 178 ? 0.010 19.366 -6.528 1.00 85.69 178 GLU A O 1
ATOM 1399 N N . GLU A 1 179 ? 0.192 17.165 -6.938 1.00 90.56 179 GLU A N 1
ATOM 1400 C CA . GLU A 1 179 ? -0.706 16.716 -5.857 1.00 90.56 179 GLU A CA 1
ATOM 1401 C C . GLU A 1 179 ? 0.040 16.123 -4.648 1.00 90.56 179 GLU A C 1
ATOM 1403 O O . GLU A 1 179 ? -0.524 15.983 -3.560 1.00 90.56 179 GLU A O 1
ATOM 1408 N N . GLU A 1 180 ? 1.307 15.745 -4.820 1.00 95.75 180 GLU A N 1
ATOM 1409 C CA . GLU A 1 180 ? 2.096 15.073 -3.790 1.00 95.75 180 GLU A CA 1
ATOM 1410 C C . GLU A 1 180 ? 3.598 15.363 -3.922 1.00 95.75 180 GLU A C 1
ATOM 1412 O O . GLU A 1 180 ? 4.096 15.673 -5.002 1.00 95.75 180 GLU A O 1
ATOM 1417 N N . ILE A 1 181 ? 4.341 15.217 -2.823 1.00 98.00 181 ILE A N 1
ATOM 1418 C CA . ILE A 1 181 ? 5.812 15.195 -2.842 1.00 98.00 181 ILE A CA 1
ATOM 1419 C C . ILE A 1 181 ? 6.268 13.800 -2.437 1.00 98.00 181 ILE A C 1
ATOM 1421 O O . ILE A 1 181 ? 5.938 13.327 -1.346 1.00 98.00 181 ILE A O 1
ATOM 1425 N N . ALA A 1 182 ? 7.045 13.147 -3.297 1.00 98.31 182 ALA A N 1
ATOM 1426 C CA . ALA A 1 182 ? 7.703 11.892 -2.968 1.00 98.31 182 ALA A CA 1
ATOM 1427 C C . ALA A 1 182 ? 9.109 12.159 -2.423 1.00 98.31 182 ALA A C 1
ATOM 1429 O O . ALA A 1 182 ? 9.867 12.937 -2.996 1.00 98.31 182 ALA A O 1
ATOM 1430 N N . VAL A 1 183 ? 9.473 11.491 -1.331 1.00 98.50 183 VAL A N 1
ATOM 1431 C CA . VAL A 1 183 ? 10.838 11.505 -0.792 1.00 98.50 183 VAL A CA 1
ATOM 1432 C C . VAL A 1 183 ? 11.362 10.079 -0.762 1.00 98.50 183 VAL A C 1
ATOM 1434 O O . VAL A 1 183 ? 10.752 9.196 -0.154 1.00 98.50 183 VAL A O 1
ATOM 1437 N N . LEU A 1 184 ? 12.492 9.856 -1.430 1.00 97.38 184 LEU A N 1
ATOM 1438 C CA . LEU A 1 184 ? 13.185 8.573 -1.472 1.00 97.38 184 LEU A CA 1
ATOM 1439 C C . LEU A 1 184 ? 14.444 8.657 -0.618 1.00 97.38 184 LEU A C 1
ATOM 1441 O O . LEU A 1 184 ? 15.428 9.289 -1.007 1.00 97.38 184 LEU A O 1
ATOM 1445 N N . ARG A 1 185 ? 14.404 7.994 0.536 1.00 95.75 185 ARG A N 1
ATOM 1446 C CA . ARG A 1 185 ? 15.495 7.998 1.510 1.00 95.75 185 ARG A CA 1
ATOM 1447 C C . ARG A 1 185 ? 16.372 6.774 1.340 1.00 95.75 185 ARG A C 1
ATOM 1449 O O . ARG A 1 185 ? 15.857 5.653 1.300 1.00 95.75 185 ARG A O 1
ATOM 1456 N N . ARG A 1 186 ? 17.686 6.971 1.229 1.00 93.56 186 ARG A N 1
ATOM 1457 C CA . ARG A 1 186 ? 18.645 5.883 0.979 1.00 93.56 186 ARG A CA 1
ATOM 1458 C C . ARG A 1 186 ? 19.389 5.504 2.251 1.00 93.56 186 ARG A C 1
ATOM 1460 O O . ARG A 1 186 ? 20.006 6.334 2.908 1.00 93.56 186 ARG A O 1
ATOM 1467 N N . HIS A 1 187 ? 19.414 4.211 2.543 1.00 91.44 187 HIS A N 1
ATOM 1468 C CA . HIS A 1 187 ? 20.095 3.649 3.701 1.00 91.44 187 HIS A CA 1
ATOM 1469 C C . HIS A 1 187 ? 21.026 2.512 3.272 1.00 91.44 187 HIS A C 1
ATOM 1471 O O . HIS A 1 187 ? 20.659 1.646 2.474 1.00 91.44 187 HIS A O 1
ATOM 1477 N N . ARG A 1 188 ? 22.251 2.499 3.811 1.00 86.56 188 ARG A N 1
ATOM 1478 C CA . ARG A 1 188 ? 23.225 1.420 3.552 1.00 86.56 188 ARG A CA 1
ATOM 1479 C C . ARG A 1 188 ? 22.804 0.107 4.215 1.00 86.56 188 ARG A C 1
ATOM 1481 O O . ARG A 1 188 ? 22.970 -0.973 3.647 1.00 86.56 188 ARG A O 1
ATOM 1488 N N . GLU A 1 189 ? 22.220 0.211 5.402 1.00 85.94 189 GLU A N 1
ATOM 1489 C CA . GLU A 1 189 ? 21.797 -0.915 6.229 1.00 85.94 189 GLU A CA 1
ATOM 1490 C C . GLU A 1 189 ? 20.277 -1.050 6.260 1.00 85.94 189 GLU A C 1
ATOM 1492 O O . GLU A 1 189 ? 19.544 -0.104 5.961 1.00 85.94 189 GLU A O 1
ATOM 1497 N N . GLN A 1 190 ? 19.804 -2.248 6.608 1.00 82.88 190 GLN A N 1
ATOM 1498 C CA . GLN A 1 190 ? 18.382 -2.461 6.822 1.00 82.88 190 GLN A CA 1
ATOM 1499 C C . GLN A 1 190 ? 17.999 -1.818 8.145 1.00 82.88 190 GLN A C 1
ATOM 1501 O O . GLN A 1 190 ? 18.460 -2.249 9.199 1.00 82.88 190 GLN A O 1
ATOM 1506 N N . LEU A 1 191 ? 17.136 -0.815 8.082 1.00 81.94 191 LEU A N 1
ATOM 1507 C CA . LEU A 1 191 ? 16.546 -0.221 9.269 1.00 81.94 191 LEU A CA 1
ATOM 1508 C C . LEU A 1 191 ? 15.108 -0.718 9.419 1.00 81.94 191 LEU A C 1
ATOM 1510 O O . LEU A 1 191 ? 14.412 -0.976 8.435 1.00 81.94 191 LEU A O 1
ATOM 1514 N N . PHE A 1 192 ? 14.679 -0.848 10.669 1.00 81.50 192 PHE A N 1
ATOM 1515 C CA . PHE A 1 192 ? 13.291 -1.145 11.045 1.00 81.50 192 PHE A CA 1
ATOM 1516 C C . PHE A 1 192 ? 12.627 0.042 11.751 1.00 81.50 192 PHE A C 1
ATOM 1518 O O . PHE A 1 192 ? 11.410 0.084 11.882 1.00 81.50 192 PHE A O 1
ATOM 1525 N N . THR A 1 193 ? 13.435 1.030 12.140 1.00 82.31 193 THR A N 1
ATOM 1526 C CA . THR A 1 193 ? 13.008 2.316 12.678 1.00 82.31 193 THR A CA 1
ATOM 1527 C C . THR A 1 193 ? 13.776 3.391 11.931 1.00 82.31 193 THR A C 1
ATOM 1529 O O . THR A 1 193 ? 15.006 3.350 11.874 1.00 82.31 193 THR A O 1
ATOM 1532 N N . PHE A 1 194 ? 13.056 4.347 11.354 1.00 85.31 194 PHE A N 1
ATOM 1533 C CA . PHE A 1 194 ? 13.641 5.418 10.559 1.00 85.31 194 PHE A CA 1
ATOM 1534 C C . PHE A 1 194 ? 13.392 6.738 11.283 1.00 85.31 194 PHE A C 1
ATOM 1536 O O . PHE A 1 194 ? 12.227 7.112 11.429 1.00 85.31 194 PHE A O 1
ATOM 1543 N N . PRO A 1 195 ? 14.437 7.442 11.752 1.00 88.81 195 PRO A N 1
ATOM 1544 C CA . PRO A 1 195 ? 14.241 8.720 12.416 1.00 88.81 195 PRO A CA 1
ATOM 1545 C C . PRO A 1 195 ? 13.607 9.711 11.437 1.00 88.81 195 PRO A C 1
ATOM 1547 O O . PRO A 1 195 ? 13.967 9.751 10.253 1.00 88.81 195 PRO A O 1
ATOM 1550 N N . LEU A 1 196 ? 12.647 10.474 11.944 1.00 94.56 196 LEU A N 1
ATOM 1551 C CA . LEU A 1 196 ? 12.004 11.579 11.245 1.00 94.56 196 LEU A CA 1
ATOM 1552 C C . LEU A 1 196 ? 12.534 12.903 11.816 1.00 94.56 196 LEU A C 1
ATOM 1554 O O . LEU A 1 196 ? 12.972 12.920 12.970 1.00 94.56 196 LEU A O 1
ATOM 1558 N N . PRO A 1 197 ? 12.522 13.991 11.031 1.00 95.88 197 PRO A N 1
ATOM 1559 C CA . PRO A 1 197 ? 12.902 15.312 11.517 1.00 95.88 197 PRO A CA 1
ATOM 1560 C C . PRO A 1 197 ? 12.068 15.743 12.733 1.00 95.88 197 PRO A C 1
ATOM 1562 O O . PRO A 1 197 ? 10.859 15.511 12.785 1.00 95.88 197 PRO A O 1
ATOM 1565 N N . GLU A 1 198 ? 12.713 16.397 13.698 1.00 95.31 198 GLU A N 1
ATOM 1566 C CA . GLU A 1 198 ? 12.039 16.999 14.853 1.00 95.31 198 GLU A CA 1
ATOM 1567 C C . GLU A 1 198 ? 11.103 18.132 14.397 1.00 95.31 198 GLU A C 1
ATOM 1569 O O . GLU A 1 198 ? 11.435 18.887 13.480 1.00 95.31 198 GLU A O 1
ATOM 1574 N N . GLY A 1 199 ? 9.917 18.244 15.002 1.00 95.19 199 GLY A N 1
ATOM 1575 C CA . GLY A 1 199 ? 8.931 19.272 14.645 1.00 95.19 199 GLY A CA 1
ATOM 1576 C C . GLY A 1 199 ? 8.168 19.019 13.334 1.00 95.19 199 GLY A C 1
ATOM 1577 O O . GLY A 1 199 ? 7.392 19.875 12.895 1.00 95.19 199 GLY A O 1
ATOM 1578 N N . MET A 1 200 ? 8.417 17.889 12.655 1.00 97.38 200 MET A N 1
ATOM 1579 C CA . MET A 1 200 ? 7.798 17.588 11.359 1.00 97.38 200 MET A CA 1
ATOM 1580 C C . MET A 1 200 ? 6.286 17.388 11.488 1.00 97.38 200 MET A C 1
ATOM 1582 O O . MET A 1 200 ? 5.537 17.888 10.653 1.00 97.38 200 MET A O 1
ATOM 1586 N N . GLU A 1 201 ? 5.828 16.677 12.520 1.00 97.56 201 GLU A N 1
ATOM 1587 C CA . GLU A 1 201 ? 4.402 16.406 12.722 1.00 97.56 201 GLU A CA 1
ATOM 1588 C C . GLU A 1 201 ? 3.615 17.701 12.949 1.00 97.56 201 GLU A C 1
ATOM 1590 O O . GLU A 1 201 ? 2.655 17.968 12.229 1.00 97.56 201 GLU A O 1
ATOM 1595 N N . GLU A 1 202 ? 4.088 18.563 13.849 1.00 97.56 202 GLU A N 1
ATOM 1596 C CA . GLU A 1 202 ? 3.463 19.845 14.184 1.00 97.56 202 GLU A CA 1
ATOM 1597 C C . GLU A 1 202 ? 3.431 20.802 12.980 1.00 97.56 202 GLU A C 1
ATOM 1599 O O . GLU A 1 202 ? 2.451 21.523 12.747 1.00 97.56 202 GLU A O 1
ATOM 1604 N N . SER A 1 203 ? 4.497 20.794 12.174 1.00 97.25 203 SER A N 1
ATOM 1605 C CA . SER A 1 203 ? 4.572 21.589 10.944 1.00 97.25 203 SER A CA 1
ATOM 1606 C C . SER A 1 203 ? 3.556 21.104 9.908 1.00 97.25 203 SER A C 1
ATOM 1608 O O . SER A 1 203 ? 2.825 21.907 9.324 1.00 97.25 203 SER A O 1
ATOM 1610 N N . LEU A 1 204 ? 3.459 19.785 9.706 1.00 97.81 204 LEU A N 1
ATOM 1611 C CA . LEU A 1 204 ? 2.485 19.189 8.792 1.00 97.81 204 LEU A CA 1
ATOM 1612 C C . LEU A 1 204 ? 1.045 19.425 9.261 1.00 97.81 204 LEU A C 1
ATOM 1614 O O . LEU A 1 204 ? 0.183 19.710 8.431 1.00 97.81 204 LEU A O 1
ATOM 1618 N N . GLU A 1 205 ? 0.782 19.372 10.566 1.00 97.00 205 GLU A N 1
ATOM 1619 C CA . GLU A 1 205 ? -0.523 19.711 11.140 1.00 97.00 205 GLU A CA 1
ATOM 1620 C C . GLU A 1 205 ? -0.921 21.151 10.837 1.00 97.00 205 GLU A C 1
ATOM 1622 O O . GLU A 1 205 ? -2.022 21.390 10.338 1.00 97.00 205 GLU A O 1
ATOM 1627 N N . THR A 1 206 ? -0.001 22.092 11.057 1.00 96.75 206 THR A N 1
ATOM 1628 C CA . THR A 1 206 ? -0.210 23.521 10.782 1.00 96.75 206 THR A CA 1
ATOM 1629 C C . THR A 1 206 ? -0.510 23.772 9.303 1.00 96.75 206 THR A C 1
ATOM 1631 O O . THR A 1 206 ? -1.388 24.563 8.962 1.00 96.75 206 THR A O 1
ATOM 1634 N N . LEU A 1 207 ? 0.179 23.057 8.412 1.00 96.12 207 LEU A N 1
ATOM 1635 C CA . LEU A 1 207 ? -0.031 23.132 6.965 1.00 96.12 207 LEU A CA 1
ATOM 1636 C C . LEU A 1 207 ? -1.257 22.328 6.490 1.00 96.12 207 LEU A C 1
ATOM 1638 O O . LEU A 1 207 ? -1.633 22.395 5.317 1.00 96.12 207 LEU A O 1
ATOM 1642 N N . GLY A 1 208 ? -1.909 21.566 7.374 1.00 96.44 208 GLY A N 1
ATOM 1643 C CA . GLY A 1 208 ? -3.006 20.655 7.045 1.00 96.44 208 GLY A CA 1
ATOM 1644 C C . GLY A 1 208 ? -2.599 19.580 6.030 1.00 96.44 208 GLY A C 1
ATOM 1645 O O . GLY A 1 208 ? -3.370 19.259 5.119 1.00 96.44 208 GLY A O 1
ATOM 1646 N N . CYS A 1 209 ? -1.375 19.082 6.155 1.00 97.62 209 CYS A N 1
ATOM 1647 C CA . CYS A 1 209 ? -0.780 18.040 5.330 1.00 97.62 209 CYS A CA 1
ATOM 1648 C C . CYS A 1 209 ? -0.710 16.719 6.100 1.00 97.62 209 CYS A C 1
ATOM 1650 O O . CYS A 1 209 ? -0.869 16.669 7.316 1.00 97.62 209 CYS A O 1
ATOM 1652 N N . VAL A 1 210 ? -0.493 15.633 5.374 1.00 98.25 210 VAL A N 1
ATOM 1653 C CA . VAL A 1 210 ? -0.308 14.281 5.899 1.00 98.25 210 VAL A CA 1
ATOM 1654 C C . VAL A 1 210 ? 0.869 13.647 5.176 1.00 98.25 210 VAL A C 1
ATOM 1656 O O . VAL A 1 210 ? 1.111 13.938 4.002 1.00 98.25 210 VAL A O 1
ATOM 1659 N N . VAL A 1 211 ? 1.598 12.776 5.864 1.00 98.44 211 VAL A N 1
ATOM 1660 C CA . VAL A 1 211 ? 2.653 11.977 5.245 1.00 98.44 211 VAL A CA 1
ATOM 1661 C C . VAL A 1 211 ? 2.375 10.497 5.436 1.00 98.44 211 VAL A C 1
ATOM 1663 O O . VAL A 1 211 ? 2.092 10.023 6.535 1.00 98.44 211 VAL A O 1
ATOM 1666 N N . GLY A 1 212 ? 2.456 9.756 4.337 1.00 98.19 212 GLY A N 1
ATOM 1667 C CA . GLY A 1 212 ? 2.471 8.308 4.352 1.00 98.19 212 GLY A CA 1
ATOM 1668 C C . GLY A 1 212 ? 3.901 7.783 4.287 1.00 98.19 212 GLY A C 1
ATOM 1669 O O . GLY A 1 212 ? 4.653 8.143 3.384 1.00 98.19 212 GLY A O 1
ATOM 1670 N N . ILE A 1 213 ? 4.272 6.929 5.235 1.00 97.56 213 ILE A N 1
ATOM 1671 C CA . ILE A 1 213 ? 5.638 6.457 5.459 1.00 97.56 213 ILE A CA 1
ATOM 1672 C C . ILE A 1 213 ? 5.689 4.953 5.189 1.00 97.56 213 ILE A C 1
ATOM 1674 O O . ILE A 1 213 ? 5.069 4.150 5.891 1.00 97.56 213 ILE A O 1
ATOM 1678 N N . GLY A 1 214 ? 6.421 4.566 4.146 1.00 95.44 214 GLY A N 1
ATOM 1679 C CA . GLY A 1 214 ? 6.658 3.169 3.801 1.00 95.44 214 GLY A CA 1
ATOM 1680 C C . GLY A 1 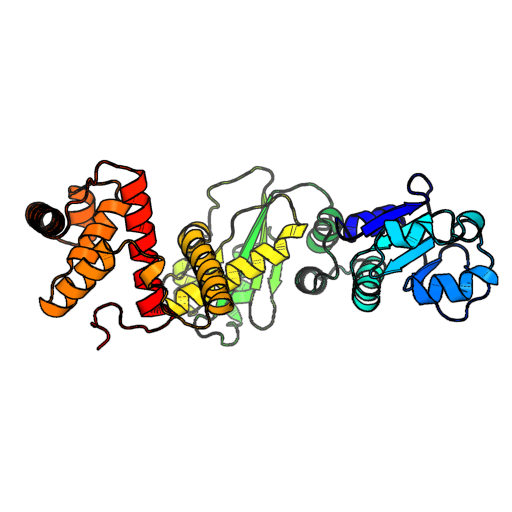214 ? 7.793 2.527 4.601 1.00 95.44 214 GLY A C 1
ATOM 1681 O O . GLY A 1 214 ? 8.607 3.198 5.235 1.00 95.44 214 GLY A O 1
ATOM 1682 N N . ASN A 1 215 ? 7.887 1.203 4.488 1.00 92.19 215 ASN A N 1
ATOM 1683 C CA . ASN A 1 215 ? 9.090 0.453 4.852 1.00 92.19 215 ASN A CA 1
ATOM 1684 C C . ASN A 1 215 ? 10.193 0.683 3.809 1.00 92.19 215 ASN A C 1
ATOM 1686 O O . ASN A 1 215 ? 9.927 1.223 2.736 1.00 92.19 215 ASN A O 1
ATOM 1690 N N . ALA A 1 216 ? 11.419 0.243 4.089 1.00 92.75 216 ALA A N 1
ATOM 1691 C CA . ALA A 1 216 ? 12.481 0.255 3.087 1.00 92.75 216 ALA A CA 1
ATOM 1692 C C . ALA A 1 216 ? 12.561 -1.060 2.296 1.00 92.75 216 ALA A C 1
ATOM 1694 O O . ALA A 1 216 ? 12.309 -2.140 2.831 1.00 92.75 216 ALA A O 1
ATOM 1695 N N . THR A 1 217 ? 12.965 -0.971 1.028 1.00 92.25 217 THR A N 1
ATOM 1696 C CA . THR A 1 217 ? 13.204 -2.119 0.137 1.00 92.25 217 THR A CA 1
ATOM 1697 C C . THR A 1 217 ? 14.574 -2.028 -0.530 1.00 92.25 217 THR A C 1
ATOM 1699 O O . THR A 1 217 ? 15.058 -0.932 -0.788 1.00 92.25 217 THR A O 1
ATOM 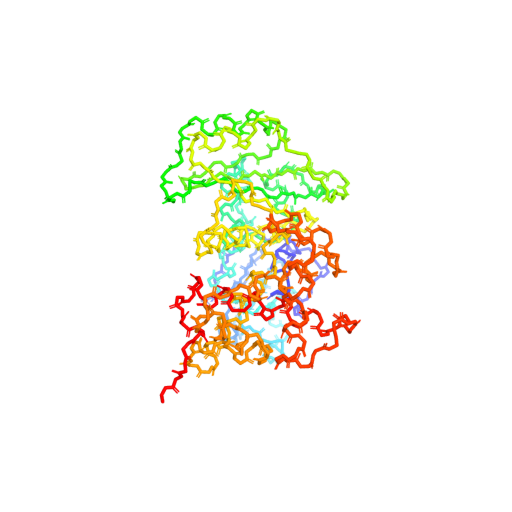1702 N N . ARG A 1 218 ? 15.192 -3.170 -0.855 1.00 91.81 218 ARG A N 1
ATOM 1703 C CA . ARG A 1 218 ? 16.338 -3.232 -1.790 1.00 91.81 218 ARG A CA 1
ATOM 1704 C C . ARG A 1 218 ? 15.915 -3.386 -3.248 1.00 91.81 218 ARG A C 1
ATOM 1706 O O . ARG A 1 218 ? 16.734 -3.229 -4.144 1.00 91.81 218 ARG A O 1
ATOM 1713 N N . ASP A 1 219 ? 14.653 -3.724 -3.481 1.00 91.94 219 ASP A N 1
ATOM 1714 C CA . ASP A 1 219 ? 14.102 -3.908 -4.816 1.00 91.94 219 ASP A CA 1
ATOM 1715 C C . ASP A 1 219 ? 13.450 -2.596 -5.282 1.00 91.94 219 ASP A C 1
ATOM 1717 O O . ASP A 1 219 ? 12.257 -2.375 -5.058 1.00 91.94 219 ASP A O 1
ATOM 1721 N N . CYS A 1 220 ? 14.246 -1.711 -5.901 1.00 92.06 220 CYS A N 1
ATOM 1722 C CA . CYS A 1 220 ? 13.802 -0.468 -6.558 1.00 92.06 220 CYS A CA 1
ATOM 1723 C C . CYS A 1 220 ? 12.615 -0.718 -7.534 1.00 92.06 220 CYS A C 1
ATOM 1725 O O . CYS A 1 220 ? 11.750 0.145 -7.692 1.00 92.06 220 CYS A O 1
ATOM 1727 N N . GLY A 1 221 ? 12.496 -1.916 -8.124 1.00 90.44 221 GLY A N 1
ATOM 1728 C CA . GLY A 1 221 ? 11.362 -2.355 -8.950 1.00 90.44 221 GLY A CA 1
ATOM 1729 C C . GLY A 1 221 ? 10.010 -2.339 -8.229 1.00 90.44 221 GLY A C 1
ATOM 1730 O O . GLY A 1 221 ? 8.958 -2.218 -8.863 1.00 90.44 221 GLY A O 1
ATOM 1731 N N . MET A 1 222 ? 10.020 -2.382 -6.894 1.00 93.56 222 MET A N 1
ATOM 1732 C CA . MET A 1 222 ? 8.817 -2.332 -6.062 1.00 93.56 222 MET A CA 1
ATOM 1733 C C . MET A 1 222 ? 8.404 -0.915 -5.662 1.00 93.56 222 MET A C 1
ATOM 1735 O O . MET A 1 222 ? 7.326 -0.763 -5.085 1.00 93.56 222 MET A O 1
ATOM 1739 N N . LEU A 1 223 ? 9.168 0.134 -6.001 1.00 95.56 223 LEU A N 1
ATOM 1740 C CA . LEU A 1 223 ? 8.846 1.515 -5.607 1.00 95.56 223 LEU A CA 1
ATOM 1741 C C . LEU A 1 223 ? 7.456 1.955 -6.071 1.00 95.56 223 LEU A C 1
ATOM 1743 O O . LEU A 1 223 ? 6.719 2.589 -5.316 1.00 95.56 223 LEU A O 1
ATOM 1747 N N . ARG A 1 224 ? 7.040 1.549 -7.277 1.00 95.69 224 ARG A N 1
ATOM 1748 C CA . ARG A 1 224 ? 5.671 1.794 -7.748 1.00 95.69 224 ARG A CA 1
ATOM 1749 C C . ARG A 1 224 ? 4.636 1.110 -6.854 1.00 95.69 224 ARG A C 1
ATOM 1751 O O . ARG A 1 224 ? 3.627 1.721 -6.513 1.00 95.69 224 ARG A O 1
ATOM 1758 N N . THR A 1 225 ? 4.849 -0.159 -6.513 1.00 95.19 225 THR A N 1
ATOM 1759 C CA . THR A 1 225 ? 3.941 -0.922 -5.644 1.00 95.19 225 THR A CA 1
ATOM 1760 C C . THR A 1 225 ? 3.855 -0.274 -4.265 1.00 95.19 225 THR A C 1
ATOM 1762 O O . THR A 1 225 ? 2.757 -0.074 -3.756 1.00 95.19 225 THR A O 1
ATOM 1765 N N . MET A 1 226 ? 4.989 0.144 -3.703 1.00 96.06 226 MET A N 1
ATOM 1766 C CA . MET A 1 226 ? 5.044 0.859 -2.428 1.00 96.06 226 MET A CA 1
ATOM 1767 C C . MET A 1 226 ? 4.293 2.188 -2.490 1.00 96.06 226 MET A C 1
ATOM 1769 O O . MET A 1 226 ? 3.468 2.454 -1.623 1.00 96.06 226 MET A O 1
ATOM 1773 N N . CYS A 1 227 ? 4.496 2.983 -3.544 1.00 97.50 227 CYS A N 1
ATOM 1774 C CA . CYS A 1 227 ? 3.749 4.220 -3.768 1.00 97.50 227 CYS A CA 1
ATOM 1775 C C . CYS A 1 227 ? 2.234 3.960 -3.797 1.00 97.50 227 CYS A C 1
ATOM 1777 O O . CYS A 1 227 ? 1.466 4.637 -3.117 1.00 97.50 227 CYS A O 1
ATOM 1779 N N . GLN A 1 228 ? 1.790 2.921 -4.513 1.00 96.50 228 GLN A N 1
ATOM 1780 C CA . GLN A 1 228 ? 0.377 2.535 -4.541 1.00 96.50 228 GLN A CA 1
ATOM 1781 C C . GLN A 1 228 ? -0.152 2.106 -3.169 1.00 96.50 228 GLN A C 1
ATOM 1783 O O . GLN A 1 228 ? -1.276 2.466 -2.822 1.00 96.50 228 GLN A O 1
ATOM 1788 N N . MET A 1 229 ? 0.640 1.366 -2.390 1.00 97.50 229 MET A N 1
ATOM 1789 C CA . MET A 1 229 ? 0.273 0.967 -1.031 1.00 97.50 229 MET A CA 1
ATOM 1790 C C . MET A 1 229 ? 0.158 2.172 -0.094 1.00 97.50 229 MET A C 1
ATOM 1792 O O . MET A 1 229 ? -0.823 2.261 0.637 1.00 97.50 229 MET A O 1
ATOM 1796 N N . ILE A 1 230 ? 1.089 3.129 -0.155 1.00 98.00 230 ILE A N 1
ATOM 1797 C CA . ILE A 1 230 ? 1.045 4.354 0.656 1.00 98.00 230 ILE A CA 1
ATOM 1798 C C . ILE A 1 230 ? -0.164 5.218 0.267 1.00 98.00 230 ILE A C 1
ATOM 1800 O O . ILE A 1 230 ? -0.933 5.629 1.133 1.00 98.00 230 ILE A O 1
ATOM 1804 N N . ARG A 1 231 ? -0.426 5.421 -1.031 1.00 97.25 231 ARG A N 1
ATOM 1805 C CA . ARG A 1 231 ? -1.643 6.121 -1.489 1.00 97.25 231 ARG A CA 1
ATOM 1806 C C . ARG A 1 231 ? -2.922 5.391 -1.073 1.00 97.25 231 ARG A C 1
ATOM 1808 O O . ARG A 1 231 ? -3.956 6.008 -0.832 1.00 97.25 231 ARG A O 1
ATOM 1815 N N . HIS A 1 232 ? -2.901 4.061 -1.015 1.00 97.31 232 HIS A N 1
ATOM 1816 C CA . HIS A 1 232 ? -4.040 3.284 -0.536 1.00 97.31 232 HIS A CA 1
ATOM 1817 C C . HIS A 1 232 ? -4.248 3.431 0.976 1.00 97.31 232 HIS A C 1
ATOM 1819 O O . HIS A 1 232 ? -5.376 3.672 1.398 1.00 97.31 232 HIS A O 1
ATOM 1825 N N . MET A 1 233 ? -3.171 3.395 1.762 1.00 97.81 233 MET A N 1
ATOM 1826 C CA . MET A 1 233 ? -3.181 3.713 3.189 1.00 97.81 233 MET A CA 1
ATOM 1827 C C . MET A 1 233 ? -3.795 5.090 3.460 1.00 97.81 233 MET A C 1
ATOM 1829 O O . MET A 1 233 ? -4.710 5.181 4.269 1.00 97.81 233 MET A O 1
ATOM 1833 N N . LEU A 1 234 ? -3.352 6.143 2.765 1.00 97.19 234 LEU A N 1
ATOM 1834 C CA . LEU A 1 234 ? -3.869 7.503 2.977 1.00 97.19 234 LEU A CA 1
ATOM 1835 C C . LEU A 1 234 ? -5.367 7.619 2.639 1.00 97.19 234 LEU A C 1
ATOM 1837 O O . LEU A 1 234 ? -6.122 8.269 3.362 1.00 97.19 234 LEU A O 1
ATOM 1841 N N . ARG A 1 235 ? -5.841 6.906 1.607 1.00 96.25 235 ARG A N 1
ATOM 1842 C CA . ARG A 1 235 ? -7.284 6.789 1.323 1.00 96.25 235 ARG A CA 1
ATOM 1843 C C . ARG A 1 235 ? -8.037 6.049 2.431 1.00 96.25 235 ARG A C 1
ATOM 1845 O O . ARG A 1 235 ? -9.141 6.451 2.791 1.00 96.25 235 ARG A O 1
ATOM 1852 N N . LEU A 1 236 ? -7.473 4.964 2.964 1.00 97.06 236 LEU A N 1
ATOM 1853 C CA . LEU A 1 236 ? -8.083 4.212 4.063 1.00 97.06 236 LEU A CA 1
ATOM 1854 C C . LEU A 1 236 ? -8.130 5.027 5.354 1.00 97.06 236 LEU A C 1
ATOM 1856 O O . LEU A 1 236 ? -9.175 5.035 5.992 1.00 97.06 236 LEU A O 1
ATOM 1860 N N . ARG A 1 237 ? -7.063 5.758 5.697 1.00 96.88 237 ARG A N 1
ATOM 1861 C CA . ARG A 1 237 ? -7.024 6.718 6.812 1.00 96.88 237 ARG A CA 1
ATOM 1862 C C . ARG A 1 237 ? -8.239 7.643 6.776 1.00 96.88 237 ARG A C 1
ATOM 1864 O O . ARG A 1 237 ? -8.974 7.723 7.754 1.00 96.88 237 ARG A O 1
ATOM 1871 N N . GLN A 1 238 ? -8.493 8.274 5.628 1.00 95.44 238 GLN A N 1
ATOM 1872 C CA . GLN A 1 238 ? -9.649 9.154 5.454 1.00 95.44 238 GLN A CA 1
ATOM 1873 C C . GLN A 1 238 ? -10.979 8.404 5.624 1.00 95.44 238 GLN A C 1
ATOM 1875 O O . GLN A 1 238 ? -11.853 8.865 6.344 1.00 95.44 238 GLN A O 1
ATOM 1880 N N . ARG A 1 239 ? -11.145 7.233 4.993 1.00 96.19 239 ARG A N 1
ATOM 1881 C CA . ARG A 1 239 ? -12.398 6.452 5.074 1.00 96.19 239 ARG A CA 1
ATOM 1882 C C . ARG A 1 239 ? -12.658 5.847 6.457 1.00 96.19 239 ARG A C 1
ATOM 1884 O O . ARG A 1 239 ? -13.801 5.534 6.773 1.00 96.19 239 ARG A O 1
ATOM 1891 N N . LEU A 1 240 ? -11.610 5.651 7.252 1.00 96.06 240 LEU A N 1
ATOM 1892 C CA . LEU A 1 240 ? -11.667 5.177 8.635 1.00 96.06 240 LEU A CA 1
ATOM 1893 C C . LEU A 1 240 ? -11.838 6.324 9.646 1.00 96.06 240 LEU A C 1
ATOM 1895 O O . LEU A 1 240 ? -11.835 6.056 10.855 1.00 96.06 240 LEU A O 1
ATOM 1899 N N . ASP A 1 241 ? -11.997 7.560 9.159 1.00 95.38 241 ASP A N 1
ATOM 1900 C CA . ASP A 1 241 ? -12.136 8.781 9.953 1.00 95.38 241 ASP A CA 1
ATOM 1901 C C . ASP A 1 241 ? -10.974 8.923 10.958 1.00 95.38 241 ASP A C 1
ATOM 1903 O O . ASP A 1 241 ? -11.167 9.135 12.156 1.00 95.38 241 ASP A O 1
ATOM 1907 N N . ARG A 1 242 ? -9.749 8.681 10.473 1.00 95.06 242 ARG A N 1
ATOM 1908 C CA . ARG A 1 242 ? -8.517 8.767 11.260 1.00 95.06 242 ARG A CA 1
ATOM 1909 C C . ARG A 1 242 ? -7.812 10.099 11.024 1.00 95.06 242 ARG A C 1
ATOM 1911 O O . ARG A 1 242 ? -7.762 10.588 9.894 1.00 95.06 242 ARG A O 1
ATOM 1918 N N . GLU A 1 243 ? -7.233 10.655 12.085 1.00 94.12 243 GLU A N 1
ATOM 1919 C CA . GLU A 1 243 ? -6.678 12.014 12.089 1.00 94.12 243 GLU A CA 1
ATOM 1920 C C . GLU A 1 243 ? -5.148 12.079 12.149 1.00 94.12 243 GLU A C 1
ATOM 1922 O O . GLU A 1 243 ? -4.596 13.179 12.063 1.00 94.12 243 GLU A O 1
ATOM 1927 N N . GLU A 1 244 ? -4.442 10.940 12.189 1.00 95.81 244 GLU A N 1
ATOM 1928 C CA . GLU A 1 244 ? -2.982 10.937 12.351 1.00 95.81 244 GLU A CA 1
ATOM 1929 C C . GLU A 1 244 ? -2.300 11.704 11.215 1.00 95.81 244 GLU A C 1
ATOM 1931 O O . GLU A 1 244 ? -2.679 11.592 10.045 1.00 95.81 244 GLU A O 1
ATOM 1936 N N . THR A 1 245 ? -1.301 12.511 11.542 1.00 97.62 245 THR A N 1
ATOM 1937 C CA . THR A 1 245 ? -0.548 13.279 10.543 1.00 97.62 245 THR A CA 1
ATOM 1938 C C . THR A 1 245 ? 0.599 12.448 9.970 1.00 97.62 245 THR A C 1
ATOM 1940 O O . THR A 1 245 ? 0.872 12.508 8.768 1.00 97.62 245 THR A O 1
ATOM 1943 N N . LEU A 1 246 ? 1.210 11.607 10.808 1.00 98.00 246 LEU A N 1
ATOM 1944 C CA . LEU A 1 246 ? 2.205 10.615 10.418 1.00 98.00 246 LEU A CA 1
ATOM 1945 C C . LEU A 1 246 ? 1.546 9.240 10.272 1.00 98.00 246 LEU A C 1
ATOM 1947 O O . LEU A 1 246 ? 1.162 8.615 11.257 1.00 98.00 246 LEU A O 1
ATOM 1951 N N . CYS A 1 247 ? 1.411 8.754 9.040 1.00 97.75 247 CYS A N 1
ATOM 1952 C CA . CYS A 1 247 ? 0.796 7.457 8.762 1.00 97.75 247 CYS A CA 1
ATOM 1953 C C . CYS A 1 247 ? 1.866 6.432 8.397 1.00 97.75 247 CYS A C 1
ATOM 1955 O O . CYS A 1 247 ? 2.487 6.539 7.339 1.00 97.75 247 CYS A O 1
ATOM 1957 N N . PHE A 1 248 ? 2.061 5.421 9.240 1.00 96.50 248 PHE A N 1
ATOM 1958 C CA . PHE A 1 248 ? 3.038 4.363 8.990 1.00 96.50 248 PHE A CA 1
ATOM 195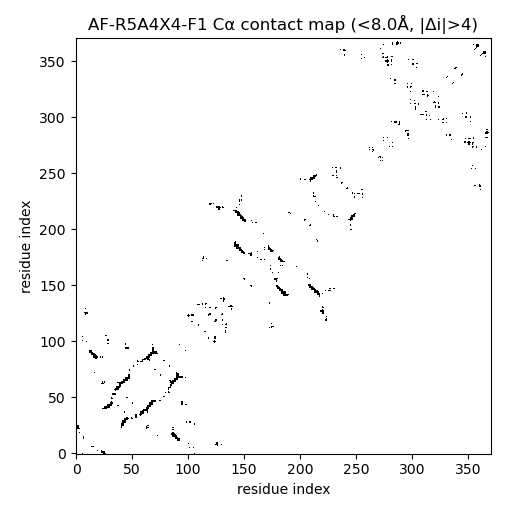9 C C . PHE A 1 248 ? 2.381 3.138 8.353 1.00 96.50 248 PHE A C 1
ATOM 1961 O O . PHE A 1 248 ? 1.291 2.714 8.740 1.00 96.50 248 PHE A O 1
ATOM 1968 N N . ILE A 1 249 ? 3.050 2.550 7.358 1.00 94.81 249 ILE A N 1
ATOM 1969 C CA . ILE A 1 249 ? 2.478 1.440 6.588 1.00 94.81 249 ILE A CA 1
ATOM 1970 C C . ILE A 1 249 ? 2.176 0.206 7.446 1.00 94.81 249 ILE A C 1
ATOM 1972 O O . ILE A 1 249 ? 1.213 -0.502 7.166 1.00 94.81 249 ILE A O 1
ATOM 1976 N N . ASP A 1 250 ? 2.956 -0.048 8.494 1.00 91.44 250 ASP A N 1
ATOM 1977 C CA . ASP A 1 250 ? 2.793 -1.176 9.416 1.00 91.44 250 ASP A CA 1
ATOM 1978 C C . ASP A 1 250 ? 1.499 -1.082 10.243 1.00 91.44 250 ASP A C 1
ATOM 1980 O O . ASP A 1 250 ? 0.837 -2.096 10.469 1.00 91.44 250 ASP A O 1
ATOM 1984 N N . GLN A 1 251 ? 1.072 0.132 10.597 1.00 92.94 251 GLN A N 1
ATOM 1985 C CA . GLN A 1 251 ? -0.196 0.401 11.284 1.00 92.94 251 GLN A CA 1
ATOM 1986 C C . GLN A 1 251 ? -1.414 0.118 10.390 1.00 92.94 251 GLN A C 1
ATOM 1988 O O . GLN A 1 251 ? -2.480 -0.260 10.879 1.00 92.94 251 GLN A O 1
ATOM 1993 N N . TYR A 1 252 ? -1.259 0.258 9.070 1.00 95.88 252 TYR A N 1
ATOM 1994 C CA . TYR A 1 252 ? -2.341 0.115 8.091 1.00 95.88 252 TYR A CA 1
ATOM 1995 C C . TYR A 1 252 ? -2.273 -1.174 7.264 1.00 95.88 252 TYR A C 1
ATOM 1997 O O . TYR A 1 252 ? -3.227 -1.490 6.552 1.00 95.88 252 TYR A O 1
ATOM 2005 N N . GLN A 1 253 ? -1.193 -1.954 7.354 1.00 94.00 253 GLN A N 1
ATOM 2006 C CA . GLN A 1 253 ? -0.957 -3.112 6.489 1.00 94.00 253 GLN A CA 1
ATOM 2007 C C . GLN A 1 253 ? -2.103 -4.129 6.545 1.00 94.00 253 GLN A C 1
ATOM 2009 O O . GLN A 1 253 ? -2.534 -4.628 5.506 1.00 94.00 253 GLN A O 1
ATOM 2014 N N . MET A 1 254 ? -2.643 -4.397 7.738 1.00 94.75 254 MET A N 1
ATOM 2015 C CA . MET A 1 254 ? -3.779 -5.309 7.887 1.00 94.75 254 MET A CA 1
ATOM 2016 C C . MET A 1 254 ? -5.063 -4.746 7.260 1.00 94.75 254 MET A C 1
ATOM 2018 O O . MET A 1 254 ? -5.813 -5.490 6.636 1.00 94.75 254 MET A O 1
ATOM 2022 N N . MET A 1 255 ? -5.291 -3.432 7.355 1.00 96.50 255 MET A N 1
ATOM 2023 C CA . MET A 1 255 ? -6.436 -2.772 6.716 1.00 96.50 255 MET A CA 1
ATOM 2024 C C . MET A 1 255 ? -6.336 -2.785 5.191 1.00 96.50 255 MET A C 1
ATOM 2026 O O . MET A 1 255 ? -7.342 -2.990 4.522 1.00 96.50 255 MET A O 1
ATOM 2030 N N . ILE A 1 256 ? -5.132 -2.626 4.640 1.00 97.69 256 ILE A N 1
ATOM 2031 C CA . ILE A 1 256 ? -4.874 -2.756 3.199 1.00 97.69 256 ILE A CA 1
ATOM 2032 C C . ILE A 1 256 ? -5.186 -4.179 2.722 1.00 97.69 256 ILE A C 1
ATOM 2034 O O . ILE A 1 256 ? -5.873 -4.363 1.720 1.00 97.69 256 ILE A O 1
ATOM 2038 N N . VAL A 1 257 ? -4.694 -5.194 3.442 1.00 96.94 257 VAL A N 1
ATOM 2039 C CA . VAL A 1 257 ? -4.980 -6.602 3.122 1.00 96.94 257 VAL A CA 1
ATOM 2040 C C . VAL A 1 257 ? -6.482 -6.867 3.178 1.00 96.94 257 VAL A C 1
ATOM 2042 O O . VAL A 1 257 ? -7.030 -7.471 2.257 1.00 96.94 257 VAL A O 1
ATOM 2045 N N . LEU A 1 258 ? -7.153 -6.377 4.221 1.00 97.25 258 LEU A N 1
ATOM 2046 C CA . LEU A 1 258 ? -8.596 -6.503 4.369 1.00 97.25 258 LEU A CA 1
ATOM 2047 C C . LEU A 1 258 ? -9.352 -5.829 3.217 1.00 97.25 258 LEU A C 1
ATOM 2049 O O . LEU A 1 258 ? -10.254 -6.449 2.665 1.00 97.25 258 LEU A O 1
ATOM 2053 N N . ASP A 1 259 ? -8.976 -4.613 2.816 1.00 97.81 259 ASP A N 1
ATOM 2054 C CA . ASP A 1 259 ? -9.601 -3.907 1.693 1.00 97.81 259 ASP A CA 1
ATOM 2055 C C . ASP A 1 259 ? -9.493 -4.717 0.392 1.00 97.81 259 ASP A C 1
ATOM 2057 O O . ASP A 1 259 ? -10.506 -4.937 -0.271 1.00 97.81 259 ASP A O 1
ATOM 2061 N N . TYR A 1 260 ? -8.315 -5.272 0.077 1.00 96.81 260 TYR A N 1
ATOM 2062 C CA . TYR A 1 260 ? -8.151 -6.168 -1.074 1.00 96.81 260 TYR A CA 1
ATOM 2063 C C . TYR A 1 260 ? -9.022 -7.426 -0.974 1.00 96.81 260 TYR A C 1
ATOM 2065 O O . TYR A 1 260 ? -9.674 -7.804 -1.950 1.00 96.81 260 TYR A O 1
ATOM 2073 N N . CYS A 1 261 ? -9.072 -8.066 0.197 1.00 96.94 261 CYS A N 1
ATOM 2074 C CA . CYS A 1 261 ? -9.927 -9.230 0.428 1.00 96.94 261 CYS A CA 1
ATOM 2075 C C . CYS A 1 261 ? -11.413 -8.896 0.249 1.00 96.94 261 CYS A C 1
ATOM 2077 O O . CYS A 1 261 ? -12.152 -9.686 -0.337 1.00 96.94 261 CYS A O 1
ATOM 2079 N N . VAL A 1 262 ? -11.852 -7.732 0.729 1.00 96.81 262 VAL A N 1
ATOM 2080 C CA . VAL A 1 262 ? -13.235 -7.267 0.599 1.00 96.81 262 VAL A CA 1
ATOM 2081 C C . VAL A 1 262 ? -13.571 -6.953 -0.855 1.00 96.81 262 VAL A C 1
ATOM 2083 O O . VAL A 1 262 ? -14.621 -7.382 -1.325 1.00 96.81 262 VAL A O 1
ATOM 2086 N N . GLN A 1 263 ? -12.694 -6.263 -1.589 1.00 95.56 263 GLN A N 1
ATOM 2087 C CA . GLN A 1 263 ? -12.903 -5.990 -3.015 1.00 95.56 263 GLN A CA 1
ATOM 2088 C C . GLN A 1 263 ? -13.089 -7.289 -3.812 1.00 95.56 263 GLN A C 1
ATOM 2090 O O . GLN A 1 263 ? -14.055 -7.411 -4.567 1.00 95.56 263 GLN A O 1
ATOM 2095 N N . GLU A 1 264 ? -12.229 -8.284 -3.586 1.00 96.81 264 GLU A N 1
ATOM 2096 C CA . GLU A 1 264 ? -12.340 -9.598 -4.229 1.00 96.81 264 GLU A CA 1
ATOM 2097 C C . GLU A 1 264 ? -13.616 -10.341 -3.799 1.00 96.81 264 GLU A C 1
ATOM 2099 O O . GLU A 1 264 ? -14.307 -10.935 -4.629 1.00 96.81 264 GLU A O 1
ATOM 2104 N N . TYR A 1 265 ? -13.967 -10.297 -2.509 1.00 96.50 265 TYR A N 1
ATOM 2105 C CA . TYR A 1 265 ? -15.201 -10.895 -1.997 1.00 96.50 265 TYR A CA 1
ATOM 2106 C C . TYR A 1 265 ? -16.436 -10.308 -2.689 1.00 96.50 265 TYR A C 1
ATOM 2108 O O . TYR A 1 265 ? -17.295 -11.059 -3.154 1.00 96.50 265 TYR A O 1
ATOM 2116 N N . VAL A 1 266 ? -16.507 -8.979 -2.800 1.00 95.62 266 VAL A N 1
ATOM 2117 C CA . VAL A 1 266 ? -17.606 -8.277 -3.475 1.00 95.62 266 VAL A CA 1
ATOM 2118 C C . VAL A 1 266 ? -17.641 -8.643 -4.955 1.00 95.62 266 VAL A C 1
ATOM 2120 O O . VAL A 1 266 ? -18.712 -8.942 -5.477 1.00 95.62 266 VAL A O 1
ATOM 2123 N N . GLN A 1 267 ? -16.485 -8.684 -5.623 1.00 96.38 267 GLN A N 1
ATOM 2124 C CA . GLN A 1 267 ? -16.395 -9.057 -7.034 1.00 96.38 267 GLN A CA 1
ATOM 2125 C C . GLN A 1 267 ? -16.900 -10.483 -7.294 1.00 96.38 267 GLN A C 1
ATOM 2127 O O . GLN A 1 267 ? -17.602 -10.710 -8.278 1.00 96.38 267 GLN A O 1
ATOM 2132 N N . ARG A 1 268 ? -16.563 -11.445 -6.425 1.00 96.88 268 ARG A N 1
ATOM 2133 C CA . ARG A 1 268 ? -16.962 -12.853 -6.588 1.00 96.88 268 ARG A CA 1
ATOM 2134 C C . ARG A 1 268 ? -18.417 -13.129 -6.234 1.00 96.88 268 ARG A C 1
ATOM 2136 O O . ARG A 1 268 ? -19.030 -13.978 -6.872 1.00 96.88 268 ARG A O 1
ATOM 2143 N N . ASN A 1 269 ? -18.945 -12.466 -5.205 1.00 96.12 269 ASN A N 1
ATOM 2144 C CA . ASN A 1 269 ? -20.256 -12.800 -4.640 1.00 96.12 269 ASN A CA 1
ATOM 2145 C C . ASN A 1 269 ? -21.362 -11.806 -5.029 1.00 96.12 269 ASN A C 1
ATOM 2147 O O . ASN A 1 269 ? -22.539 -12.120 -4.891 1.00 96.12 269 ASN A O 1
ATOM 2151 N N . GLY A 1 270 ? -21.015 -10.613 -5.521 1.00 94.75 270 GLY A N 1
ATOM 2152 C CA . GLY A 1 270 ? -21.982 -9.606 -5.965 1.00 94.75 270 GLY A CA 1
ATOM 2153 C C . GLY A 1 270 ? -22.696 -8.849 -4.838 1.00 94.75 270 GLY A C 1
ATOM 2154 O O . GLY A 1 270 ? -23.694 -8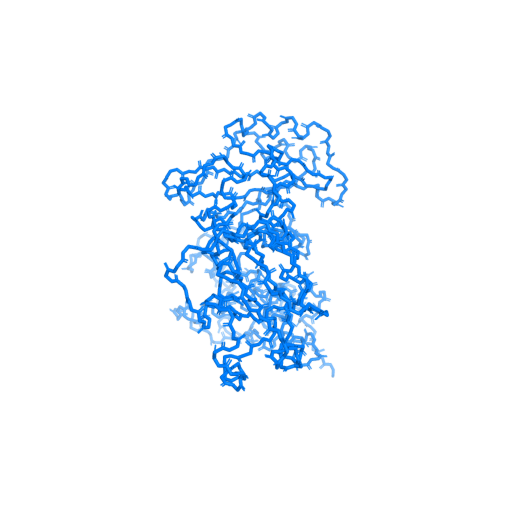.182 -5.097 1.00 94.75 270 GLY A O 1
ATOM 2155 N N . HIS A 1 271 ? -22.210 -8.929 -3.594 1.00 92.81 271 HIS A N 1
ATOM 2156 C CA . HIS A 1 271 ? -22.763 -8.200 -2.447 1.00 92.81 271 HIS A CA 1
ATOM 2157 C C . HIS A 1 271 ? -21.680 -7.784 -1.441 1.00 92.81 271 HIS A C 1
ATOM 2159 O O . HIS A 1 271 ? -20.592 -8.353 -1.395 1.00 92.81 271 HIS A O 1
ATOM 2165 N N . THR A 1 272 ? -21.994 -6.792 -0.603 1.00 92.75 272 THR A N 1
ATOM 2166 C CA . THR A 1 272 ? -21.082 -6.184 0.388 1.00 92.75 272 THR A CA 1
ATOM 2167 C C . THR A 1 272 ? -21.247 -6.737 1.802 1.00 92.75 272 THR A C 1
ATOM 2169 O O . THR A 1 272 ? -20.728 -6.167 2.758 1.00 92.75 272 THR A O 1
ATOM 2172 N N . ASP A 1 273 ? -21.961 -7.854 1.954 1.00 90.50 273 ASP A N 1
ATOM 2173 C CA . ASP A 1 273 ? -22.188 -8.484 3.258 1.00 90.50 273 ASP A CA 1
ATOM 2174 C C . ASP A 1 273 ? -20.953 -9.210 3.809 1.00 90.50 273 ASP A C 1
ATOM 2176 O O . ASP A 1 273 ? -20.890 -10.434 3.885 1.00 90.50 273 ASP A O 1
ATOM 2180 N N . ILE A 1 274 ? -19.952 -8.436 4.206 1.00 93.88 274 ILE A N 1
ATOM 2181 C CA . ILE A 1 274 ? -18.670 -8.957 4.677 1.00 93.88 274 ILE A CA 1
ATOM 2182 C C . ILE A 1 274 ? -18.718 -9.465 6.122 1.00 93.88 274 ILE A C 1
ATOM 2184 O O . ILE A 1 274 ? -17.703 -9.930 6.633 1.00 93.88 274 ILE A O 1
ATOM 2188 N N . CYS A 1 275 ? -19.880 -9.431 6.789 1.00 91.12 275 CYS A N 1
ATOM 2189 C CA . CYS A 1 275 ? -20.030 -9.964 8.147 1.00 91.12 275 CYS A CA 1
ATOM 2190 C C . CYS A 1 275 ? -19.724 -11.470 8.213 1.00 91.12 275 CYS A C 1
ATOM 2192 O O . CYS A 1 275 ? -19.285 -11.951 9.253 1.00 91.12 275 CYS A O 1
ATOM 2194 N N . TYR A 1 276 ? -19.873 -12.200 7.100 1.00 89.62 276 TYR A N 1
ATOM 2195 C CA . TYR A 1 276 ? -19.468 -13.607 6.980 1.00 89.62 276 TYR A CA 1
ATOM 2196 C C . TYR A 1 276 ? -17.948 -13.827 7.018 1.00 89.62 276 TYR A C 1
ATOM 2198 O O . TYR A 1 276 ? -17.502 -14.956 7.205 1.00 89.62 276 TYR A O 1
ATOM 2206 N N . LEU A 1 277 ? -17.146 -12.769 6.854 1.00 93.50 277 LEU A N 1
ATOM 2207 C CA . LEU A 1 277 ? -15.692 -12.815 7.034 1.00 93.50 277 LEU A CA 1
ATOM 2208 C C . LEU A 1 277 ? -15.284 -12.630 8.505 1.00 93.50 277 LEU A C 1
ATOM 2210 O O . LEU A 1 277 ? -14.112 -12.791 8.841 1.00 93.50 277 LEU A O 1
ATOM 2214 N N . ALA A 1 278 ? -16.234 -12.293 9.382 1.00 95.00 278 ALA A N 1
ATOM 2215 C CA . ALA A 1 278 ? -16.016 -12.116 10.808 1.00 95.00 278 ALA A CA 1
ATOM 2216 C C . ALA A 1 278 ? -16.508 -13.332 11.606 1.00 95.00 278 ALA A C 1
ATOM 2218 O O . ALA A 1 278 ? -17.430 -14.053 11.228 1.00 95.00 278 ALA A O 1
ATOM 2219 N N . HIS A 1 279 ? -15.915 -13.532 12.777 1.00 95.38 279 HIS A N 1
ATOM 2220 C CA . HIS A 1 279 ? -16.382 -14.505 13.746 1.00 95.38 279 HIS A CA 1
ATOM 2221 C C . HIS A 1 279 ? -17.765 -14.078 14.284 1.00 95.38 279 HIS A C 1
ATOM 2223 O O . HIS A 1 279 ? -17.911 -12.940 14.746 1.00 95.38 279 HIS A O 1
ATOM 2229 N N . PRO A 1 280 ? -18.772 -14.975 14.318 1.00 93.00 280 PRO A N 1
ATOM 2230 C CA . PRO A 1 280 ? -20.163 -14.621 14.637 1.00 93.00 280 PRO A CA 1
ATOM 2231 C C . PRO A 1 280 ? -20.338 -14.002 16.031 1.00 93.00 280 PRO A C 1
ATOM 2233 O O . PRO A 1 280 ? -21.220 -13.171 16.240 1.00 93.00 280 PRO A O 1
ATOM 2236 N N . ALA A 1 281 ? -19.450 -14.344 16.971 1.00 94.69 281 ALA A N 1
ATOM 2237 C CA . ALA A 1 281 ? -19.381 -13.710 18.287 1.00 94.69 281 ALA A CA 1
ATOM 2238 C C . ALA A 1 281 ? -19.328 -12.178 18.221 1.00 94.69 281 ALA A C 1
ATOM 2240 O O . ALA A 1 281 ? -19.988 -11.514 19.012 1.00 94.69 281 ALA A O 1
ATOM 2241 N N . LEU A 1 282 ? -18.554 -11.611 17.290 1.00 95.19 282 LEU A N 1
ATOM 2242 C CA . LEU A 1 282 ? -18.379 -10.162 17.213 1.00 95.19 282 LEU A CA 1
ATOM 2243 C C . LEU A 1 282 ? -19.637 -9.471 16.700 1.00 95.19 282 LEU A C 1
ATOM 2245 O O . LEU A 1 282 ? -19.974 -8.404 17.202 1.00 95.19 282 LEU A O 1
ATOM 2249 N N . VAL A 1 283 ? -20.360 -10.097 15.768 1.00 92.62 283 VAL A N 1
ATOM 2250 C CA . VAL A 1 283 ? -21.666 -9.603 15.312 1.00 92.62 283 VAL A CA 1
ATOM 2251 C C . VAL A 1 283 ? -22.667 -9.640 16.468 1.00 92.62 283 VAL A C 1
ATOM 2253 O O . VAL A 1 283 ? -23.374 -8.665 16.705 1.00 92.62 283 VAL A O 1
ATOM 2256 N N . HIS A 1 284 ? -22.683 -10.726 17.249 1.00 93.81 284 HIS A N 1
ATOM 2257 C CA . HIS A 1 284 ? -23.553 -10.836 18.421 1.00 93.81 284 HIS A CA 1
ATOM 2258 C C . HIS A 1 284 ? -23.246 -9.766 19.483 1.00 93.81 284 HIS A C 1
ATOM 2260 O O . HIS A 1 284 ? -24.157 -9.102 19.976 1.00 93.81 284 HIS A O 1
ATOM 2266 N N . ILE A 1 285 ? -21.963 -9.547 19.794 1.00 95.38 285 ILE A N 1
ATOM 2267 C CA . ILE A 1 285 ? -21.530 -8.511 20.742 1.00 95.38 285 ILE A CA 1
ATOM 2268 C C . ILE A 1 285 ? -21.871 -7.109 20.213 1.00 95.38 285 ILE A C 1
ATOM 2270 O O . ILE A 1 285 ? -22.355 -6.285 20.983 1.00 95.38 285 ILE A O 1
ATOM 2274 N N . ALA A 1 286 ? -21.677 -6.839 18.917 1.00 93.88 286 ALA A N 1
ATOM 2275 C CA . ALA A 1 286 ? -22.013 -5.550 18.309 1.00 93.88 286 ALA A CA 1
ATOM 2276 C C . ALA A 1 286 ? -23.514 -5.232 18.419 1.00 93.88 286 ALA A C 1
ATOM 2278 O O . ALA A 1 286 ? -23.883 -4.127 18.815 1.00 93.88 286 ALA A O 1
ATOM 2279 N N . ARG A 1 287 ? -24.382 -6.217 18.154 1.00 92.62 287 ARG A N 1
ATOM 2280 C CA . ARG A 1 287 ? -25.837 -6.083 18.338 1.00 92.62 287 ARG A CA 1
ATOM 2281 C C . ARG A 1 287 ? -26.206 -5.814 19.794 1.00 92.62 287 ARG A C 1
ATOM 2283 O O . ARG A 1 287 ? -27.018 -4.936 20.073 1.00 92.62 287 ARG A O 1
ATOM 2290 N N . TYR A 1 288 ? -25.593 -6.543 20.727 1.00 95.19 288 TYR A N 1
ATOM 2291 C CA . TYR A 1 288 ? -25.817 -6.326 22.155 1.00 95.19 288 TYR A CA 1
ATOM 2292 C C . TYR A 1 288 ? -25.410 -4.907 22.582 1.00 95.19 288 TYR A C 1
ATOM 2294 O O . TYR A 1 288 ? -26.163 -4.245 23.297 1.00 95.19 288 TYR A O 1
ATOM 2302 N N . ASP A 1 289 ? -24.249 -4.431 22.122 1.00 95.38 289 ASP A N 1
ATOM 2303 C CA . ASP A 1 289 ? -23.761 -3.077 22.392 1.00 95.38 289 ASP A CA 1
ATOM 2304 C C . ASP A 1 289 ? -24.740 -2.008 21.898 1.00 95.38 289 ASP A C 1
ATOM 2306 O O . ASP A 1 289 ? -25.089 -1.113 22.671 1.00 95.38 289 ASP A O 1
ATOM 2310 N N . ALA A 1 290 ? -25.258 -2.145 20.675 1.00 93.06 290 ALA A N 1
ATOM 2311 C CA . ALA A 1 290 ? -26.242 -1.218 20.117 1.00 93.06 290 ALA A CA 1
ATOM 2312 C C . ALA A 1 290 ? -27.571 -1.218 20.892 1.00 93.06 290 ALA A C 1
ATOM 2314 O O . ALA A 1 290 ? -28.115 -0.157 21.194 1.00 93.06 290 ALA A O 1
ATOM 2315 N N . GLN A 1 291 ? -28.079 -2.393 21.277 1.00 94.19 291 GLN A N 1
ATOM 2316 C CA . GLN A 1 291 ? -29.342 -2.516 22.017 1.00 94.19 291 GLN A CA 1
ATOM 2317 C C . GLN A 1 291 ? -29.257 -1.985 23.453 1.00 94.19 291 GLN A C 1
ATOM 2319 O O . GLN A 1 291 ? -30.255 -1.520 24.003 1.00 94.19 291 GLN A O 1
ATOM 2324 N N . ARG A 1 292 ? -28.089 -2.107 24.096 1.00 94.50 292 ARG A N 1
ATOM 2325 C CA . ARG A 1 292 ? -27.918 -1.815 25.529 1.00 94.50 292 ARG A CA 1
ATOM 2326 C C . ARG A 1 292 ? -27.104 -0.556 25.815 1.00 94.50 292 ARG A C 1
ATOM 2328 O O . ARG A 1 292 ? -26.919 -0.231 26.987 1.00 94.50 292 ARG A O 1
ATOM 2335 N N . GLY A 1 293 ? -26.601 0.124 24.786 1.00 93.50 293 GLY A N 1
ATOM 2336 C CA . GLY A 1 293 ? -25.692 1.260 24.942 1.00 93.50 293 GLY A CA 1
ATOM 2337 C C . GLY A 1 293 ? -24.389 0.873 25.648 1.00 93.50 293 GLY A C 1
ATOM 2338 O O . GLY A 1 293 ? -23.874 1.638 26.463 1.00 93.50 293 GLY A O 1
ATOM 2339 N N . THR A 1 294 ? -23.886 -0.343 25.406 1.00 95.44 294 THR A N 1
ATOM 2340 C CA . THR A 1 294 ? -22.614 -0.817 25.972 1.00 95.44 294 THR A CA 1
ATOM 2341 C C . THR A 1 294 ? -21.474 -0.707 24.957 1.00 95.44 294 THR A C 1
ATOM 2343 O O . THR A 1 294 ? -21.673 -0.303 23.819 1.00 95.44 294 THR A O 1
ATOM 2346 N N . ASN A 1 295 ? -20.246 -1.011 25.385 1.00 96.62 295 ASN A N 1
ATOM 2347 C CA . ASN A 1 295 ? -19.042 -0.944 24.550 1.00 96.62 295 ASN A CA 1
ATOM 2348 C C . ASN A 1 295 ? -18.157 -2.195 24.698 1.00 96.62 295 ASN A C 1
ATOM 2350 O O . ASN A 1 295 ? -16.928 -2.119 24.741 1.00 96.62 295 ASN A O 1
ATOM 2354 N N . LEU A 1 296 ? -18.783 -3.359 24.852 1.00 97.25 296 LEU A N 1
ATOM 2355 C CA . LEU A 1 296 ? -18.116 -4.641 25.052 1.00 97.25 296 LEU A CA 1
ATOM 2356 C C . LEU A 1 296 ? -17.185 -4.991 23.887 1.00 97.25 296 LEU A C 1
ATOM 2358 O O . LEU A 1 296 ? -16.069 -5.443 24.132 1.00 97.25 296 LEU A O 1
ATOM 2362 N N . ARG A 1 297 ? -17.577 -4.717 22.637 1.00 96.50 297 ARG A N 1
ATOM 2363 C CA . ARG A 1 297 ? -16.723 -4.930 21.457 1.00 96.50 297 ARG A CA 1
ATOM 2364 C C . ARG A 1 297 ? -15.436 -4.115 21.536 1.00 96.50 297 ARG A C 1
ATOM 2366 O O . ARG A 1 297 ? -14.360 -4.651 21.286 1.00 96.50 297 ARG A O 1
ATOM 2373 N N . GLN A 1 298 ? -15.538 -2.842 21.919 1.00 97.12 298 GLN A N 1
ATOM 2374 C CA . GLN A 1 298 ? -14.380 -1.957 22.078 1.00 97.12 298 GLN A CA 1
ATOM 2375 C C . GLN A 1 298 ? -13.446 -2.461 23.188 1.00 97.12 298 GLN A C 1
ATOM 2377 O O . GLN A 1 298 ? -12.228 -2.472 23.015 1.00 97.12 298 GLN A O 1
ATOM 2382 N N . VAL A 1 299 ? -14.012 -2.926 24.307 1.00 97.69 299 VAL A N 1
ATOM 2383 C CA . VAL A 1 299 ? -13.236 -3.500 25.417 1.00 97.69 299 VAL A CA 1
ATOM 2384 C C . VAL A 1 299 ? -12.530 -4.785 25.000 1.00 97.69 299 VAL A C 1
ATOM 2386 O O . VAL A 1 299 ? -11.347 -4.940 25.294 1.00 97.69 299 VAL A O 1
ATOM 2389 N N . LEU A 1 300 ? -13.220 -5.679 24.286 1.00 97.38 300 LEU A N 1
ATOM 2390 C CA . LEU A 1 300 ? -12.622 -6.902 23.756 1.00 97.38 300 LEU A CA 1
ATOM 2391 C C . LEU A 1 300 ? -11.481 -6.583 22.787 1.00 97.38 300 LEU A C 1
ATOM 2393 O O . LEU A 1 300 ? -10.409 -7.163 22.908 1.00 97.38 300 LEU A O 1
ATOM 2397 N N . TYR A 1 301 ? -11.690 -5.643 21.863 1.00 97.38 301 TYR A N 1
ATOM 2398 C CA . TYR A 1 301 ? -10.664 -5.229 20.910 1.00 97.38 301 TYR A CA 1
ATOM 2399 C C . TYR A 1 301 ? -9.391 -4.753 21.620 1.00 97.38 301 TYR A C 1
ATOM 2401 O O . TYR A 1 301 ? -8.325 -5.308 21.372 1.00 97.38 301 TYR A O 1
ATOM 2409 N N . GLN A 1 302 ? -9.502 -3.804 22.557 1.00 97.75 302 GLN A N 1
ATOM 2410 C CA . GLN A 1 302 ? -8.330 -3.290 23.274 1.00 97.75 302 GLN A CA 1
ATOM 2411 C C . GLN A 1 302 ? -7.659 -4.357 24.144 1.00 97.75 302 GLN A C 1
ATOM 2413 O O . GLN A 1 302 ? -6.434 -4.452 24.187 1.00 97.75 302 GLN A O 1
ATOM 2418 N N . TYR A 1 303 ? -8.451 -5.221 24.783 1.00 97.31 303 TYR A N 1
ATOM 2419 C CA . TYR A 1 303 ? -7.924 -6.354 25.537 1.00 97.31 303 TYR A CA 1
ATOM 2420 C C . TYR A 1 303 ? -7.061 -7.276 24.674 1.00 97.31 303 TYR A C 1
ATOM 2422 O O . TYR A 1 303 ? -5.961 -7.651 25.084 1.00 97.31 303 TYR A O 1
ATOM 2430 N N . LEU A 1 304 ? -7.530 -7.602 23.468 1.00 96.69 304 LEU A N 1
ATOM 2431 C CA . LEU A 1 304 ? -6.793 -8.434 22.525 1.00 96.69 304 LEU A CA 1
ATOM 2432 C C . LEU A 1 304 ? -5.547 -7.719 21.974 1.00 96.69 304 LEU A C 1
ATOM 2434 O O . LEU A 1 304 ? -4.487 -8.339 21.904 1.00 96.69 304 LEU A O 1
ATOM 2438 N N . VAL A 1 305 ? -5.642 -6.424 21.643 1.00 95.56 305 VAL A N 1
ATOM 2439 C CA . VAL A 1 305 ? -4.508 -5.604 21.167 1.00 95.56 305 VAL A CA 1
ATOM 2440 C C . VAL A 1 305 ? -3.375 -5.574 22.194 1.00 95.56 305 VAL A C 1
ATOM 2442 O O . VAL A 1 305 ? -2.209 -5.726 21.836 1.00 95.56 305 VAL A O 1
ATOM 2445 N N . PHE A 1 306 ? -3.696 -5.459 23.484 1.00 96.44 306 PHE A N 1
ATOM 2446 C CA . PHE A 1 306 ? -2.698 -5.478 24.558 1.00 96.44 306 PHE A CA 1
ATOM 2447 C C . PHE A 1 306 ? -2.331 -6.883 25.055 1.00 96.44 306 PHE A C 1
ATOM 2449 O O . PHE A 1 306 ? -1.826 -7.019 26.174 1.00 96.44 306 PHE A O 1
ATOM 2456 N N . GLY A 1 307 ? -2.583 -7.929 24.262 1.00 94.56 307 GLY A N 1
ATOM 2457 C CA . GLY A 1 307 ? -2.178 -9.301 24.580 1.00 94.56 307 GLY A CA 1
ATOM 2458 C C . GLY A 1 307 ? -2.818 -9.847 25.858 1.00 94.56 307 GLY A C 1
ATOM 2459 O O . GLY A 1 307 ? -2.186 -10.590 26.603 1.00 94.56 307 GLY A O 1
ATOM 2460 N N . GLY A 1 308 ? -4.043 -9.422 26.163 1.00 94.06 308 GLY A N 1
ATOM 2461 C CA . GLY A 1 308 ? -4.778 -9.828 27.356 1.00 94.06 308 GLY A CA 1
ATOM 2462 C C . GLY A 1 308 ? -4.427 -9.047 28.628 1.00 94.06 308 GLY A C 1
ATOM 2463 O O . GLY A 1 308 ? -4.795 -9.449 29.737 1.00 94.06 308 GLY A O 1
ATOM 2464 N N . ASN A 1 309 ? -3.718 -7.920 28.514 1.00 96.56 309 ASN A N 1
ATOM 2465 C CA . ASN A 1 309 ? -3.360 -7.105 29.670 1.00 96.56 309 ASN A CA 1
ATOM 2466 C C . ASN A 1 309 ? -4.514 -6.181 30.103 1.00 96.56 309 ASN A C 1
ATOM 2468 O O . ASN A 1 309 ? -4.742 -5.110 29.536 1.00 96.56 309 ASN A O 1
ATOM 2472 N N . VAL A 1 310 ? -5.198 -6.564 31.182 1.00 97.25 310 VAL A N 1
ATOM 2473 C CA . VAL A 1 310 ? -6.323 -5.812 31.769 1.00 97.25 310 VAL A CA 1
ATOM 2474 C C . VAL A 1 310 ? -5.921 -4.408 32.224 1.00 97.25 310 VAL A C 1
ATOM 2476 O O . VAL A 1 310 ? -6.702 -3.477 32.069 1.00 97.25 310 VAL A O 1
ATOM 2479 N N . GLN A 1 311 ? -4.724 -4.235 32.791 1.00 97.38 311 GLN A N 1
ATOM 2480 C CA . GLN A 1 311 ? -4.278 -2.934 33.300 1.00 97.38 311 GLN A CA 1
ATOM 2481 C C . GLN A 1 311 ? -4.030 -1.949 32.157 1.00 97.38 311 GLN A C 1
ATOM 2483 O O . GLN A 1 311 ? -4.493 -0.815 32.229 1.00 97.38 311 GLN A O 1
ATOM 2488 N N . ARG A 1 312 ? -3.369 -2.397 31.081 1.00 97.44 312 ARG A N 1
ATOM 2489 C CA . ARG A 1 312 ? -3.175 -1.587 29.869 1.00 97.44 312 ARG A CA 1
ATOM 2490 C C . ARG A 1 312 ? -4.501 -1.261 29.192 1.00 97.44 312 ARG A C 1
ATOM 2492 O O . ARG A 1 312 ? -4.744 -0.108 28.875 1.00 97.44 312 ARG A O 1
ATOM 2499 N N . THR A 1 313 ? -5.393 -2.244 29.085 1.00 97.94 313 THR A N 1
ATOM 2500 C CA . THR A 1 313 ? -6.751 -2.049 28.546 1.00 97.94 313 THR A CA 1
ATOM 2501 C C . THR A 1 313 ? -7.536 -1.007 29.343 1.00 97.94 313 THR A C 1
ATOM 2503 O O . THR A 1 313 ? -8.221 -0.163 28.777 1.00 97.94 313 THR A O 1
ATOM 2506 N N . ALA A 1 314 ? -7.443 -1.069 30.672 1.00 97.88 314 ALA A N 1
ATOM 2507 C CA . ALA A 1 314 ? -8.096 -0.131 31.574 1.00 97.88 314 ALA A CA 1
ATOM 2508 C C . ALA A 1 314 ? -7.540 1.290 31.414 1.00 97.88 314 ALA A C 1
ATOM 2510 O O . ALA A 1 314 ? -8.323 2.231 31.333 1.00 97.88 314 ALA A O 1
ATOM 2511 N N . ALA A 1 315 ? -6.214 1.429 31.316 1.00 97.75 315 ALA A N 1
ATOM 2512 C CA . ALA A 1 315 ? -5.560 2.711 31.076 1.00 97.75 315 ALA A CA 1
ATOM 2513 C C . ALA A 1 315 ? -5.966 3.320 29.723 1.00 97.75 315 ALA A C 1
ATOM 2515 O O . ALA A 1 315 ? -6.393 4.469 29.695 1.00 97.75 315 ALA A O 1
ATOM 2516 N N . GLU A 1 316 ? -5.917 2.535 28.643 1.00 97.62 316 GLU A N 1
ATOM 2517 C CA . GLU A 1 316 ? -6.283 2.973 27.287 1.00 97.62 316 GLU A CA 1
ATOM 2518 C C . GLU A 1 316 ? -7.740 3.440 27.192 1.00 97.62 316 GLU A C 1
ATOM 2520 O O . GLU A 1 316 ? -8.061 4.419 26.529 1.00 97.62 316 GLU A O 1
ATOM 2525 N N . LEU A 1 317 ? -8.649 2.739 27.872 1.00 97.19 317 LEU A N 1
ATOM 2526 C CA . LEU A 1 317 ? -10.077 3.055 27.842 1.00 97.19 317 LEU A CA 1
ATOM 2527 C C . LEU A 1 317 ? -10.506 4.051 28.926 1.00 97.19 317 LEU A C 1
ATOM 2529 O O . LEU A 1 317 ? -11.704 4.294 29.069 1.00 97.19 317 LEU A O 1
ATOM 2533 N N . TYR A 1 318 ? -9.566 4.583 29.714 1.00 97.31 318 TYR A N 1
ATOM 2534 C CA . TYR A 1 318 ? -9.844 5.433 30.877 1.00 97.31 318 TYR A CA 1
ATOM 2535 C C . TYR A 1 318 ? -10.872 4.807 31.841 1.00 97.31 318 TYR A C 1
ATOM 2537 O O . TYR A 1 318 ? -11.740 5.476 32.404 1.00 97.31 318 TYR A O 1
ATOM 2545 N N . MET A 1 319 ? -10.791 3.487 32.033 1.00 97.06 319 MET A N 1
ATOM 2546 C CA . MET A 1 319 ? -11.670 2.715 32.912 1.00 97.06 319 MET A CA 1
ATOM 2547 C C . MET A 1 319 ? -10.915 2.194 34.128 1.00 97.06 319 MET A C 1
ATOM 2549 O O . MET A 1 319 ? -9.722 1.916 34.087 1.00 97.06 319 MET A O 1
ATOM 2553 N N . HIS A 1 320 ? -11.634 1.944 35.222 1.00 97.50 320 HIS A N 1
ATOM 2554 C CA . HIS A 1 320 ? -11.072 1.160 36.315 1.00 97.50 320 HIS A CA 1
ATOM 2555 C C . HIS A 1 320 ? -10.920 -0.317 35.902 1.00 97.50 320 HIS A C 1
ATOM 2557 O O . HIS A 1 320 ? -11.799 -0.882 35.244 1.00 97.50 320 HIS A O 1
ATOM 2563 N N . ARG A 1 321 ? -9.855 -0.992 36.361 1.00 96.62 321 ARG A N 1
ATOM 2564 C CA . ARG A 1 321 ? -9.572 -2.406 36.027 1.00 96.62 321 ARG A CA 1
ATOM 2565 C C . ARG A 1 321 ? -10.751 -3.353 36.300 1.00 96.62 321 ARG A C 1
ATOM 2567 O O . ARG A 1 321 ? -10.996 -4.278 35.534 1.00 96.62 321 ARG A O 1
ATOM 2574 N N . ASN A 1 322 ? -11.505 -3.109 37.377 1.00 97.50 322 ASN A N 1
ATOM 2575 C CA . ASN A 1 322 ? -12.655 -3.943 37.747 1.00 97.50 322 ASN A CA 1
ATOM 2576 C C . ASN A 1 322 ? -13.788 -3.804 36.721 1.00 97.50 322 ASN A C 1
ATOM 2578 O O . ASN A 1 322 ? -14.474 -4.777 36.433 1.00 97.50 322 ASN A O 1
ATOM 2582 N N . THR A 1 323 ? -13.958 -2.617 36.134 1.00 97.75 323 THR A N 1
ATOM 2583 C CA . THR A 1 323 ? -14.943 -2.382 35.074 1.00 97.75 323 THR A CA 1
ATOM 2584 C C . THR A 1 323 ? -14.584 -3.175 33.823 1.00 97.75 323 THR A C 1
ATOM 2586 O O . THR A 1 323 ? -15.454 -3.829 33.254 1.00 97.75 323 THR A O 1
ATOM 2589 N N . VAL A 1 324 ? -13.303 -3.186 33.437 1.00 97.50 324 VAL A N 1
ATOM 2590 C CA . VAL A 1 324 ? -12.809 -4.017 32.327 1.00 97.50 324 VAL A CA 1
ATOM 2591 C C . VAL A 1 324 ? -13.053 -5.499 32.615 1.00 97.50 324 VAL A C 1
ATOM 2593 O O . VAL A 1 324 ? -13.671 -6.176 31.800 1.00 97.50 324 VAL A O 1
ATOM 2596 N N . MET A 1 325 ? -12.672 -5.991 33.800 1.00 96.81 325 MET A N 1
ATOM 2597 C CA . MET A 1 325 ? -12.913 -7.386 34.201 1.00 96.81 325 MET A CA 1
ATOM 2598 C C . MET A 1 325 ? -14.394 -7.770 34.159 1.00 96.81 325 MET A C 1
ATOM 2600 O O . MET A 1 325 ? -14.735 -8.837 33.656 1.00 96.81 325 MET A O 1
ATOM 2604 N N . ASN A 1 326 ? -15.284 -6.902 34.640 1.00 97.56 326 ASN A N 1
ATOM 2605 C CA . ASN A 1 326 ? -16.725 -7.150 34.603 1.00 97.56 326 ASN A CA 1
ATOM 2606 C C . ASN A 1 326 ? -17.257 -7.225 33.165 1.00 97.56 326 ASN A C 1
ATOM 2608 O O . ASN A 1 326 ? -18.090 -8.076 32.863 1.00 97.56 326 ASN A O 1
ATOM 2612 N N . LYS A 1 327 ? -16.766 -6.364 32.267 1.00 97.06 327 LYS A N 1
ATOM 2613 C CA . LYS A 1 327 ? -17.125 -6.391 30.842 1.00 97.06 327 LYS A CA 1
ATOM 2614 C C . LYS A 1 327 ? -16.595 -7.648 30.148 1.00 97.06 327 LYS A C 1
ATOM 2616 O O . LYS A 1 327 ? -17.349 -8.275 29.414 1.00 97.06 327 LYS A O 1
ATOM 2621 N N . LEU A 1 328 ? -15.358 -8.062 30.430 1.00 95.81 328 LEU A N 1
ATOM 2622 C CA . LEU A 1 328 ? -14.792 -9.320 29.924 1.00 95.81 328 LEU A CA 1
ATOM 2623 C C . LEU A 1 328 ? -15.582 -10.532 30.422 1.00 95.81 328 LEU A C 1
ATOM 2625 O O . LEU A 1 328 ? -15.959 -11.381 29.623 1.00 95.81 328 LEU A O 1
ATOM 2629 N N . LYS A 1 329 ? -15.936 -10.563 31.713 1.00 94.94 329 LYS A N 1
ATOM 2630 C CA . LYS A 1 329 ? -16.817 -11.597 32.267 1.00 94.94 329 LYS A CA 1
ATOM 2631 C C . LYS A 1 329 ? -18.162 -11.624 31.539 1.00 94.94 329 LYS A C 1
ATOM 2633 O O . LYS A 1 329 ? -18.623 -12.694 31.157 1.00 94.94 329 LYS A O 1
ATOM 2638 N N . LYS A 1 330 ? -18.760 -10.454 31.286 1.00 95.75 330 LYS A N 1
ATOM 2639 C CA . LYS A 1 330 ? -20.021 -10.358 30.544 1.00 95.75 330 LYS A CA 1
ATOM 2640 C C . LYS A 1 330 ? -19.894 -10.888 29.115 1.00 95.75 330 LYS A C 1
ATOM 2642 O O . LYS A 1 330 ? -20.800 -11.567 28.648 1.00 95.75 330 LYS A O 1
ATOM 2647 N N . ILE A 1 331 ? -18.783 -10.605 28.435 1.00 95.56 331 ILE A N 1
ATOM 2648 C CA . ILE A 1 331 ? -18.489 -11.158 27.107 1.00 95.56 331 ILE A CA 1
ATOM 2649 C C . ILE A 1 331 ? -18.434 -12.685 27.168 1.00 95.56 331 ILE A C 1
ATOM 2651 O O . ILE A 1 331 ? -19.135 -13.324 26.393 1.00 95.56 331 ILE A O 1
ATOM 2655 N N . SER A 1 332 ? -17.684 -13.260 28.113 1.00 92.12 332 SER A N 1
ATOM 2656 C CA . SER A 1 332 ? -17.565 -14.716 28.273 1.00 92.12 332 SER A CA 1
ATOM 2657 C C . SER A 1 332 ? -18.891 -15.403 28.621 1.00 92.12 332 SER A C 1
ATOM 2659 O O . SER A 1 332 ? -19.106 -16.545 28.227 1.00 92.12 332 SER A O 1
ATOM 2661 N N . GLU A 1 333 ? -19.788 -14.723 29.341 1.00 92.88 333 GLU A N 1
ATOM 2662 C CA . GLU A 1 333 ? -21.144 -15.216 29.624 1.00 92.88 333 GLU A CA 1
ATOM 2663 C C . GLU A 1 333 ? -22.047 -15.208 28.379 1.00 92.88 333 GLU A C 1
ATOM 2665 O O . GLU A 1 333 ? -22.887 -16.091 28.230 1.00 92.88 333 GLU A O 1
ATOM 2670 N N . MET A 1 334 ? -21.910 -14.207 27.501 1.00 93.12 334 MET A N 1
ATOM 2671 C CA . MET A 1 334 ? -22.716 -14.091 26.276 1.00 93.12 334 MET A CA 1
ATOM 2672 C C . MET A 1 334 ? -22.207 -14.996 25.159 1.00 93.12 334 MET A C 1
ATOM 2674 O O . MET A 1 334 ? -22.994 -15.576 24.416 1.00 93.12 334 MET A O 1
ATOM 2678 N N . VAL A 1 335 ? -20.886 -15.088 25.023 1.00 90.88 335 VAL A N 1
ATOM 2679 C CA . VAL A 1 335 ? -20.223 -15.909 24.022 1.00 90.88 335 VAL A CA 1
ATOM 2680 C C . VAL A 1 335 ? -19.104 -16.683 24.719 1.00 90.88 335 VAL A C 1
ATOM 2682 O O . VAL A 1 335 ? -18.111 -16.072 25.123 1.00 90.88 335 VAL A O 1
ATOM 2685 N N . PRO A 1 336 ? -19.223 -18.015 24.852 1.00 88.25 336 PRO A N 1
ATOM 2686 C CA . PRO A 1 336 ? -18.184 -18.828 25.466 1.00 88.25 336 PRO A CA 1
ATOM 2687 C C . PRO A 1 336 ? -16.958 -18.869 24.544 1.00 88.25 336 PRO A C 1
ATOM 2689 O O . PRO A 1 336 ? -16.893 -19.649 23.596 1.00 88.25 336 PRO A O 1
ATOM 2692 N N . LEU A 1 337 ? -16.003 -17.977 24.805 1.00 88.88 337 LEU A N 1
ATOM 2693 C CA . LEU A 1 337 ? -14.751 -17.827 24.065 1.00 88.88 337 LEU A CA 1
ATOM 2694 C C . LEU A 1 337 ? -13.578 -18.210 24.969 1.00 88.88 337 LEU A C 1
ATOM 2696 O O . LEU A 1 337 ? -13.458 -17.688 26.079 1.00 88.88 337 LEU A O 1
ATOM 2700 N N . ASP A 1 338 ? -12.686 -19.065 24.472 1.00 89.62 338 ASP A N 1
ATOM 2701 C CA . ASP A 1 338 ? -11.403 -19.334 25.122 1.00 89.62 338 ASP A CA 1
ATOM 2702 C C . ASP A 1 338 ? -10.366 -18.289 24.689 1.00 89.62 338 ASP A C 1
ATOM 2704 O O . ASP A 1 338 ? -9.647 -18.460 23.707 1.00 89.62 338 ASP A O 1
ATOM 2708 N N . LEU A 1 339 ? -10.291 -17.178 25.425 1.00 88.88 339 LEU A N 1
ATOM 2709 C CA . LEU A 1 339 ? -9.341 -16.093 25.142 1.00 88.88 339 LEU A CA 1
ATOM 2710 C C . LEU A 1 339 ? -7.873 -16.463 25.442 1.00 88.88 339 LEU A C 1
ATOM 2712 O O . LEU A 1 339 ? -6.994 -15.618 25.279 1.00 88.88 339 LEU A O 1
ATOM 2716 N N . SER A 1 340 ? -7.592 -17.699 25.873 1.00 89.81 340 SER A N 1
ATOM 2717 C CA . SER A 1 340 ? -6.226 -18.227 25.943 1.00 89.81 340 SER A CA 1
ATOM 2718 C C . SER A 1 340 ? -5.757 -18.855 24.621 1.00 89.81 340 SER A C 1
ATOM 2720 O O . SER A 1 340 ? -4.549 -18.958 24.398 1.00 89.81 340 SER A O 1
ATOM 2722 N N . ASP A 1 341 ? -6.676 -19.195 23.705 1.00 93.81 341 ASP A N 1
ATOM 2723 C CA . ASP A 1 341 ? -6.343 -19.640 22.348 1.00 93.81 341 ASP A CA 1
ATOM 2724 C C . ASP A 1 341 ? -5.877 -18.446 21.498 1.00 93.81 341 ASP A C 1
ATOM 2726 O O . ASP A 1 341 ? -6.670 -17.622 21.034 1.00 93.81 341 ASP A O 1
ATOM 2730 N N . GLY A 1 342 ? -4.568 -18.378 21.243 1.00 94.00 342 GLY A N 1
ATOM 2731 C CA . GLY A 1 342 ? -3.963 -17.335 20.415 1.00 94.00 342 GLY A CA 1
ATOM 2732 C C . GLY A 1 342 ? -4.539 -17.253 18.995 1.00 94.00 342 GLY A C 1
ATOM 2733 O O . GLY A 1 342 ? -4.674 -16.150 18.460 1.00 94.00 342 GLY A O 1
ATOM 2734 N N . LEU A 1 343 ? -4.943 -18.378 18.391 1.00 95.81 343 LEU A N 1
ATOM 2735 C CA . LEU A 1 343 ? -5.573 -18.379 17.067 1.00 95.81 343 LEU A CA 1
ATOM 2736 C C . LEU A 1 343 ? -7.001 -17.839 17.133 1.00 95.81 343 LEU A C 1
ATOM 2738 O O . LEU A 1 343 ? -7.427 -17.124 16.224 1.00 95.81 343 LEU A O 1
ATOM 2742 N N . LEU A 1 344 ? -7.746 -18.135 18.202 1.00 95.38 344 LEU A N 1
ATOM 2743 C CA . LEU A 1 344 ? -9.041 -17.499 18.430 1.00 95.38 344 LEU A CA 1
ATOM 2744 C C . LEU A 1 344 ? -8.872 -15.994 18.609 1.00 95.38 344 LEU A C 1
ATOM 2746 O O . LEU A 1 344 ? -9.545 -15.237 17.918 1.00 95.38 344 LEU A O 1
ATOM 2750 N N . CYS A 1 345 ? -7.941 -15.558 19.454 1.00 95.75 345 CYS A N 1
ATOM 2751 C CA . CYS A 1 345 ? -7.633 -14.143 19.652 1.00 95.75 345 CYS A CA 1
ATOM 2752 C C . CYS A 1 345 ? -7.290 -13.433 18.335 1.00 95.75 345 CYS A C 1
ATOM 2754 O O . CYS A 1 345 ? -7.830 -12.359 18.065 1.00 95.75 345 CYS A O 1
ATOM 2756 N N . GLN A 1 346 ? -6.481 -14.054 17.469 1.00 95.25 346 GLN A N 1
ATOM 2757 C CA . GLN A 1 346 ? -6.191 -13.532 16.131 1.00 95.25 346 GLN A CA 1
ATOM 2758 C C . GLN A 1 346 ? -7.460 -13.409 15.272 1.00 95.25 346 GLN A C 1
ATOM 2760 O O . GLN A 1 346 ? -7.694 -12.359 14.671 1.00 95.25 346 GLN A O 1
ATOM 2765 N N . ARG A 1 347 ? -8.308 -14.450 15.230 1.00 95.56 347 ARG A N 1
ATOM 2766 C CA . ARG A 1 347 ? -9.587 -14.413 14.495 1.00 95.56 347 ARG A CA 1
ATOM 2767 C C . ARG A 1 347 ? -10.505 -13.311 15.018 1.00 95.56 347 ARG A C 1
ATOM 2769 O O . ARG A 1 347 ? -11.135 -12.624 14.218 1.00 95.56 347 ARG A O 1
ATOM 2776 N N . LEU A 1 348 ? -10.586 -13.125 16.335 1.00 96.75 348 LEU A N 1
ATOM 2777 C CA . LEU A 1 348 ? -11.410 -12.090 16.962 1.00 96.75 348 LEU A CA 1
ATOM 2778 C C . LEU A 1 348 ? -10.875 -10.681 16.656 1.00 96.75 348 LEU A C 1
ATOM 2780 O O . LEU A 1 348 ? -11.672 -9.803 16.337 1.00 96.75 348 LEU A O 1
ATOM 2784 N N . LEU A 1 349 ? -9.552 -10.471 16.671 1.00 96.06 349 LEU A N 1
ATOM 2785 C CA . LEU A 1 349 ? -8.925 -9.207 16.258 1.00 96.06 349 LEU A CA 1
ATOM 2786 C C . LEU A 1 349 ? -9.249 -8.862 14.805 1.00 96.06 349 LEU A C 1
ATOM 2788 O O . LEU A 1 349 ? -9.746 -7.769 14.534 1.00 96.06 349 LEU A O 1
ATOM 2792 N N . LEU A 1 350 ? -9.040 -9.813 13.888 1.00 96.12 350 LEU A N 1
ATOM 2793 C CA . LEU A 1 350 ? -9.406 -9.639 12.484 1.00 96.12 350 LEU A CA 1
ATOM 2794 C C . LEU A 1 350 ? -10.906 -9.352 12.341 1.00 96.12 350 LEU A C 1
ATOM 2796 O O . LEU A 1 350 ? -11.305 -8.487 11.574 1.00 96.12 350 LEU A O 1
ATOM 2800 N N . SER A 1 351 ? -11.749 -10.027 13.122 1.00 96.94 351 SER A N 1
ATOM 2801 C CA . SER A 1 351 ? -13.197 -9.798 13.109 1.00 96.94 351 SER A CA 1
ATOM 2802 C C . SER A 1 351 ? -13.561 -8.380 13.550 1.00 96.94 351 SER A C 1
ATOM 2804 O O . SER A 1 351 ? -14.398 -7.751 12.913 1.00 96.94 351 SER A O 1
ATOM 2806 N N . CYS A 1 352 ? -12.918 -7.839 14.590 1.00 96.62 352 CYS A N 1
ATOM 2807 C CA . CYS A 1 352 ? -13.095 -6.438 14.982 1.00 96.62 352 CYS A CA 1
ATOM 2808 C C . CYS A 1 352 ? -12.744 -5.480 13.837 1.00 96.62 352 CYS A C 1
ATOM 2810 O O . CYS A 1 352 ? -13.479 -4.524 13.601 1.00 96.62 352 CYS A O 1
ATOM 2812 N N . GLN A 1 353 ? -11.660 -5.765 13.113 1.00 96.12 353 GLN A N 1
ATOM 2813 C CA . GLN A 1 353 ? -11.213 -4.988 11.957 1.00 96.12 353 GLN A CA 1
ATOM 2814 C C . GLN A 1 353 ? -12.188 -5.083 10.773 1.00 96.12 353 GLN A C 1
ATOM 2816 O O . GLN A 1 353 ? -12.506 -4.063 10.169 1.00 96.12 353 GLN A O 1
ATOM 2821 N N . VAL A 1 354 ? -12.723 -6.276 10.484 1.00 97.25 354 VAL A N 1
ATOM 2822 C CA . VAL A 1 354 ? -13.781 -6.491 9.477 1.00 97.25 354 VAL A CA 1
ATOM 2823 C C . VAL A 1 354 ? -15.017 -5.658 9.804 1.00 97.25 354 VAL A C 1
ATOM 2825 O O . VAL A 1 354 ? -15.553 -4.994 8.918 1.00 97.25 354 VAL A O 1
ATOM 2828 N N . LEU A 1 355 ? -15.463 -5.662 11.065 1.00 96.12 355 LEU A N 1
ATOM 2829 C CA . LEU A 1 355 ? -16.634 -4.882 11.468 1.00 96.12 355 LEU A CA 1
ATOM 2830 C C . LEU A 1 355 ? -16.367 -3.375 11.409 1.00 96.12 355 LEU A C 1
ATOM 2832 O O . LEU A 1 355 ? -17.205 -2.645 10.891 1.00 96.12 355 LEU A O 1
ATOM 2836 N N . GLU A 1 356 ? -15.199 -2.906 11.858 1.00 95.69 356 GLU A N 1
ATOM 2837 C CA . GLU A 1 356 ? -14.825 -1.492 11.713 1.00 95.69 356 GLU A CA 1
ATOM 2838 C C . GLU A 1 356 ? -14.785 -1.070 10.237 1.00 95.69 356 GLU A C 1
ATOM 2840 O O . GLU A 1 356 ? -15.299 -0.010 9.883 1.00 95.69 356 GLU A O 1
ATOM 2845 N N . TYR A 1 357 ? -14.229 -1.907 9.358 1.00 96.94 357 TYR A N 1
ATOM 2846 C CA . TYR A 1 357 ? -14.224 -1.656 7.921 1.00 96.94 357 TYR A CA 1
ATOM 2847 C C . TYR A 1 357 ? -15.656 -1.601 7.361 1.00 96.94 357 TYR A C 1
ATOM 2849 O O . TYR A 1 357 ? -16.002 -0.673 6.629 1.00 96.94 357 TYR A O 1
ATOM 2857 N N . ALA A 1 358 ? -16.520 -2.549 7.732 1.00 95.81 358 ALA A N 1
ATOM 2858 C CA . ALA A 1 358 ? -17.923 -2.548 7.321 1.00 95.81 358 ALA A CA 1
ATOM 2859 C C . ALA A 1 358 ? -18.630 -1.244 7.733 1.00 95.81 358 ALA A C 1
ATOM 2861 O O . ALA A 1 358 ? -19.275 -0.600 6.906 1.00 95.81 358 ALA A O 1
ATOM 2862 N N . GLU A 1 359 ? -18.460 -0.828 8.988 1.00 94.56 359 GLU A N 1
ATOM 2863 C CA . GLU A 1 359 ? -19.097 0.354 9.577 1.00 94.56 359 GLU A CA 1
ATOM 2864 C C . GLU A 1 359 ? -18.554 1.664 8.992 1.00 94.56 359 GLU A C 1
ATOM 2866 O O . GLU A 1 359 ? -19.321 2.551 8.622 1.00 94.56 359 GLU A O 1
ATOM 2871 N N . LYS A 1 360 ? -17.231 1.811 8.888 1.00 95.81 360 LYS A N 1
ATOM 2872 C CA . LYS A 1 360 ? -16.607 3.089 8.524 1.00 95.81 360 LYS A CA 1
ATOM 2873 C C . LYS A 1 360 ? -16.335 3.230 7.036 1.00 95.81 360 LYS A C 1
ATOM 2875 O O . LYS A 1 360 ? -16.540 4.305 6.480 1.00 95.81 360 LYS A O 1
ATOM 2880 N N . VAL A 1 361 ? -15.916 2.156 6.376 1.00 96.12 361 VAL A N 1
ATOM 2881 C CA . VAL A 1 361 ? -15.464 2.195 4.980 1.00 96.12 361 VAL A CA 1
ATOM 2882 C C . VAL A 1 361 ? -16.618 1.909 4.022 1.00 96.12 361 VAL A C 1
ATOM 2884 O O . VAL A 1 361 ? -16.770 2.620 3.025 1.00 96.12 361 VAL A O 1
ATOM 2887 N N . LEU A 1 362 ? -17.451 0.909 4.332 1.00 95.19 362 LEU A N 1
ATOM 2888 C CA . LEU A 1 362 ? -18.645 0.564 3.546 1.00 95.19 362 LEU A CA 1
ATOM 2889 C C . LEU A 1 362 ? -19.930 1.242 4.047 1.00 95.19 362 LEU A C 1
ATOM 2891 O O . LEU A 1 362 ? -20.945 1.175 3.358 1.00 95.19 362 LEU A O 1
ATOM 2895 N N . LYS A 1 363 ? -19.891 1.897 5.218 1.00 94.06 363 LYS A N 1
ATOM 2896 C CA . LYS A 1 363 ? -21.045 2.554 5.858 1.00 94.06 363 LYS A CA 1
ATOM 2897 C C . LYS A 1 363 ? -22.236 1.599 6.079 1.00 94.06 363 LYS A C 1
ATOM 2899 O O . LYS A 1 363 ? -23.395 1.991 5.960 1.00 94.06 363 LYS A O 1
ATOM 2904 N N . LEU A 1 364 ? -21.945 0.336 6.404 1.00 91.38 364 LEU A N 1
ATOM 2905 C CA . LEU A 1 364 ? -22.932 -0.706 6.705 1.00 91.38 364 LEU A CA 1
ATOM 2906 C C . LEU A 1 364 ? -23.336 -0.693 8.183 1.00 91.38 364 LEU A C 1
ATOM 2908 O O . LEU A 1 364 ? -22.524 -0.415 9.062 1.00 91.38 364 LEU A O 1
ATOM 2912 N N . ARG A 1 365 ? -24.586 -1.078 8.461 1.00 86.31 365 ARG A N 1
ATOM 2913 C CA . ARG A 1 365 ? -25.092 -1.303 9.823 1.00 86.31 365 ARG A CA 1
ATOM 2914 C C . ARG A 1 365 ? -24.954 -2.775 10.199 1.00 86.31 365 ARG A C 1
ATOM 2916 O O . ARG A 1 365 ? -25.734 -3.610 9.750 1.00 86.31 365 ARG A O 1
ATOM 2923 N N . VAL A 1 366 ? -23.926 -3.095 10.979 1.00 83.38 366 VAL A N 1
ATOM 2924 C CA . VAL A 1 366 ? -23.617 -4.468 11.433 1.00 83.38 366 VAL A CA 1
ATOM 2925 C C . VAL A 1 366 ? -24.517 -4.899 12.604 1.00 83.38 366 VAL A C 1
ATOM 2927 O O . VAL A 1 366 ? -24.752 -6.083 12.848 1.00 83.38 366 VAL A O 1
ATOM 2930 N N . ASP A 1 367 ? -25.035 -3.919 13.328 1.00 78.50 367 ASP A N 1
ATOM 2931 C CA . ASP A 1 367 ? -25.815 -4.027 14.554 1.00 78.50 367 ASP A CA 1
ATOM 2932 C C . ASP A 1 367 ? -27.318 -4.264 14.335 1.00 78.50 367 ASP A C 1
ATOM 2934 O O . ASP A 1 367 ? -28.041 -4.539 15.293 1.00 78.50 367 ASP A O 1
ATOM 2938 N N . GLN A 1 368 ? -27.797 -4.201 13.093 1.00 72.81 368 GLN A N 1
ATOM 2939 C CA . GLN A 1 368 ? -29.198 -4.459 12.769 1.00 72.81 368 GLN A CA 1
ATOM 2940 C C . GLN A 1 368 ? -29.425 -5.928 12.389 1.00 72.81 368 GLN A C 1
ATOM 2942 O O . GLN A 1 368 ? -28.628 -6.549 11.677 1.00 72.81 368 GLN A O 1
ATOM 2947 N N . GLU A 1 369 ? -30.527 -6.502 12.874 1.00 62.91 369 GLU A N 1
ATOM 2948 C CA . GLU A 1 369 ? -31.064 -7.728 12.288 1.00 62.91 369 GLU A CA 1
ATOM 2949 C C . GLU A 1 369 ? -31.613 -7.393 10.903 1.00 62.91 369 GLU A C 1
ATOM 2951 O O . GLU A 1 369 ? -32.281 -6.376 10.718 1.00 62.91 369 GLU A O 1
ATOM 2956 N N . ARG A 1 370 ? -31.263 -8.214 9.912 1.00 61.41 370 ARG A N 1
ATOM 2957 C CA . ARG A 1 370 ? -31.887 -8.126 8.595 1.00 61.41 370 ARG A CA 1
ATOM 2958 C C . ARG A 1 370 ? -33.215 -8.859 8.700 1.00 61.41 370 ARG A C 1
ATOM 2960 O O . ARG A 1 370 ? -33.198 -10.031 9.074 1.00 61.41 370 ARG A O 1
ATOM 2967 N N . GLU A 1 371 ? -34.299 -8.129 8.459 1.00 42.56 371 GLU A N 1
ATOM 2968 C CA . GLU A 1 371 ? -35.667 -8.663 8.418 1.00 42.56 371 GLU A CA 1
ATOM 2969 C C . GLU A 1 371 ? -35.827 -9.788 7.392 1.00 42.56 371 GLU A C 1
ATOM 2971 O O . GLU A 1 371 ? -35.174 -9.722 6.320 1.00 42.56 371 GLU A O 1
#

Nearest PDB structures (foldseek):
  9f80-assembly1_A  TM=4.883E-01  e=1.651E-06  Mycobacterium tuberculosis H37Rv
  3onq-assembly3_D  TM=3.926E-01  e=7.499E-05  Bifidobacterium adolescentis ATCC 15703
  1bv8-assembly1_A  TM=4.452E-01  e=1.867E+00  Homo sapiens
  2qz8-assembly1_B-2  TM=3.071E-01  e=7.995E-01  Mycobacterium tuberculosis H37Rv

Radius of gyration: 27.6 Å; Cα contacts (8 Å, |Δi|>4): 577; chains: 1; bounding box: 61×50×85 Å

Solvent-accessible surface area (backbone atoms only — not comparable to full-atom values): 20459 Å² total; per-residue (Å²): 83,52,54,65,58,54,41,52,38,50,34,96,47,38,46,68,79,36,57,79,86,71,88,32,52,38,79,47,78,43,75,59,66,95,63,55,61,45,51,59,26,30,34,32,41,30,44,62,67,57,48,62,69,41,42,79,72,39,45,69,40,80,48,18,33,36,38,27,23,62,37,58,70,80,68,53,70,75,50,64,69,92,61,49,45,69,32,25,32,30,17,73,43,50,62,70,59,49,50,51,23,54,50,50,69,69,47,77,87,56,92,49,47,54,61,40,47,51,32,37,67,68,61,30,46,46,26,34,53,62,47,30,32,43,62,68,74,38,66,75,85,38,27,40,26,46,33,41,36,34,28,72,83,74,45,73,55,62,76,66,52,61,58,49,52,45,66,70,39,70,91,35,53,72,34,75,55,78,59,38,34,40,36,43,39,78,32,88,59,93,67,94,74,79,92,72,64,85,68,47,61,65,52,30,54,75,70,46,29,31,35,29,37,51,70,62,39,70,53,50,46,44,49,44,5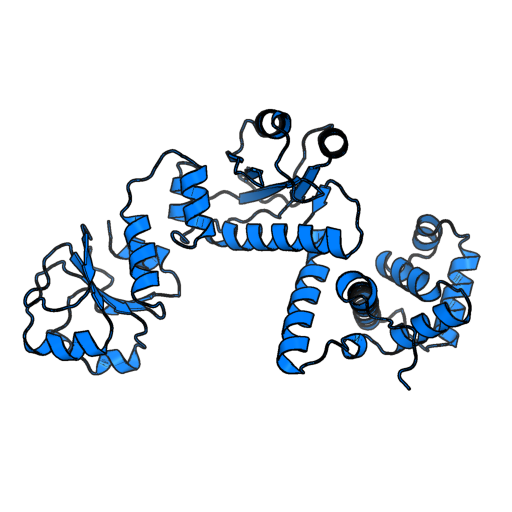9,50,52,52,51,40,57,47,43,57,53,47,37,57,41,61,74,53,80,72,40,73,40,50,44,81,83,37,46,66,59,54,53,48,50,55,52,48,54,52,47,28,70,75,70,75,50,84,76,57,67,80,79,28,50,67,64,56,50,52,39,40,27,50,18,67,78,67,76,52,58,55,53,61,51,51,48,42,23,55,74,53,74,65,33,56,63,60,31,11,60,77,67,75,44,57,52,67,58,49,53,52,44,52,51,50,46,43,73,77,43,86,64,65,80,82,41,64,69,54,44,50,46,50,51,53,20,52,51,48,50,50,42,37,42,48,63,70,64,44,76,74,52,59,82,82,131

Foldseek 3Di:
DWVVVLDLQCPPQKDWLAADPDTQQAPEEEELDPDQEQDANYEYEYAPVSCQVNLVRHDYDARGEYEHELDDSVSCVPRDPVSHYNTYMYGNHDSVLSCLLVVLVSPDQDQALQVLVVCLLVSSGQAQQVSCCNNPVGSDQWWKKKKKKFALVQDWADPVVLVVVCVQQVPWRWHDDGGIIITIDTHRDQDPDDDGDPCPQVVCVVRNMAMQIEHIDRRSSCVNVRVVLSVVQSVVCVLLVHDGRYHYSVVCVLVSVVVVVQVVVCVVPVDNPCLVLADVLLLVVLLVCVVPVHDLLVLLLLCLVVVNDLVSSCVVVVHDSVVSVVSVVVSCVSPVDDSVPNVSSVRSNSNSSSVSCCCRNVVDDSNDDDD

pLDDT: mean 91.46, std 6.98, range [42.56, 98.5]

Sequence (371 aa):
MDIKLIREDLGGAAAFYRGGSGHVEVQKVRLLDRQRVLEQGVLYLGDLTKARALSQEWRTEKGCALLLAEAPEAQVSALPPEKLPEVTMISRLSIPALFNRISALLEAPQADPLHAWKLVLSRRVVSSGEICQRLFGTEEAAYVQLLLFQKKDHGPLPQELAEQVKLWFSEDTVIPDEEEIAVLRRHREQLFTFPLPEGMEESLETLGCVVGIGNATRDCGMLRTMCQMIRHMLRLRQRLDREETLCFIDQYQMMIVLDYCVQEYVQRNGHTDICYLAHPALVHIARYDAQRGTNLRQVLYQYLVFGGNVQRTAAELYMHRNTVMNKLKKISEMVPLDLSDGLLCQRLLLSCQVLEYAEKVLKLRVDQERE